Protein 5AWW (pdb70)

B-factor: mean 59.84, std 27.27, range [17.1, 192.94]

Secondary structure (DSSP, 8-state):
-HHHHHHHHHHHHHHHHT-BPPPHHHHHHHHHHHHHHHHHHHHHHHHHHHHHHHHHHHH-/--HHHHHHHHHHHHHHHHHHHHHHHS-----SSSS-----SS----STTHHHHHHHHHHHHHHHHHHHHHHH---/-HHHHHHHHHSHHHHHHHHHHHHHHHHHHHHTTSBPTTB-HHHHHHHHTSTTGGGGHHHHHTTTSHHHHTBTTTTTTHHHHHHHHHHHHHHHH-HHHHHHHTS-TTTHHHHHHHHHHHHHHHHHHHHHHHIIIIISHHHHTTBPTT--SSHHHHHHHHHHHHHHHHHHHHHHHHHHHHSSS-HHHHHHHHHHHTTHHHHHHHHHHHHHHTSS-HHHHHHHHHHHHHHHHHHHHHHH-EEEEEEE-S-EEETTEEE-SSEEEEEEESS-S-SHHHHHHHHHHHHHHHHHTT-TT-HHHHHHHHHT-TTSHHHHHHHHHHHHHHHHHHHHHHS-HHHHHHHHHHTT-B-TTS-SSHHHHHHHHHHHHHHHHHHHHHHHHHHHHHHHHHHHHS---GGGSHHHHHHHHHHHHHHHHHHHHHHHHHH-

Foldseek 3Di:
DVCLVVVLCVPPQSVQQVVLLVVLLVVVVVQLQAAQAFFALVLLLVLCPDPLNVLCALQCLQLLVSCSRRGLSNSHLLLLLVLVLVLVVCCVVPVVLVCLCVVPPGSVVVSNVSSLVSSLVSQLVLQLCCLQLFQQPPQRSRGDPPDHSDPVSSVSSSVSRSVSSNVRVVSQVVSVVRHFFGSSLVRSLNSLCVPVVVLVVVVVVCCVVPVAPPVLVVLLVVVLVVLLVLLVVLQVDWDWAKKFAPWDQDPNRIDGDDIDTDTDHLFDADLSLLSSLSSVLCVLLSVQSSNPVDPVSSCSSVCLRCLDPNVVVSSLVSQLVSRLVVRLVVQQLVVVLVVCVVRRMGHVPFDRDVRSSVVSSVCSNVRNSVVSNVLSVLQHPSSVSCVVRVNDDPSSHSSNSSSNSSRVCRRSVVSVVVVVVVVD/DVVVVVVVVVVVVVVVVVDDDDDPVVVVVVVVVVCCVVVVVVVVVVVVVVVVVVVVVVVD/DVVVVVVLVVVLVVLVVVLVVLVVVPDDDDDDDPDDPDDPPDPPPDVSPVVSVVVNVVSVVVNVVSVVVNVPDDD

Sequence (559 aa):
MVKAFWSALQIPELRQRVLFTLLVLAAYRLGAFIPTPGVDLDKIQEFLRTAQGGVFGIINLFSGGNFERFSIFALGIMPYITAAIIMQILVTVVPALEKLSKEGEEGRRIINQYTRIGGIALGAFQGFFLATAFLGAEGGRFLLPGWSPGPFFWFVVVVTQVAGIALLLWMAERITEYGIGNGTSLIIFAGIVVEWLPQILRTIGLIRTGEVNLVAFLFFLAFIVLAFAGMAAVQQAERRIPVQYARKVVGGRVYGGQATYIPIKLNAAGVIPIIFAAAILQIPIFLAAPFQDNPVLQGIANFFNPTRPSGLFIEVLLVILFTYVYTAVQFDPKRIAESLREYGGFIPGIRPGEPTVKFLEHIVSRLTLWGALFLGLVTLLPQIIQNLTGIHSIAFSGIGLLIVVGVALDTLRQVESQLMLRSYMFARLIRYFQEARAELARVTWPTREQVVEGTQAILLFTLAFMVILGLYDTVFRFLIGLLRMDLLYTLVILFYLGVAGLLVYLVLVQEPKQGAGDLMGGSADLFSARGVTGGLYRLTVILGVVFAALALVIGLWPR

Structure (mmCIF, N/CA/C/O backbone):
data_5AWW
#
_entry.id   5AWW
#
_cell.length_a   105.493
_cell.length_b   112.904
_cell.length_c   140.002
_cell.angle_alpha   90.00
_cell.angle_beta   90.00
_cell.angle_gamma   90.00
#
_symmetry.space_group_name_H-M   'I 2 2 2'
#
loop_
_entity.id
_entity.type
_entity.pdbx_description
1 polymer 'Protein translocase subunit SecY'
2 polymer 'Protein translocase subunit SecE'
3 polymer 'Putative preprotein translocase, SecG subunit'
4 non-polymer '(2R)-2,3-dihydroxypropyl (9Z)-octadec-9-enoate'
5 water water
#
loop_
_atom_site.group_PDB
_atom_site.id
_atom_site.type_symbol
_atom_site.label_atom_id
_atom_site.label_alt_id
_atom_site.label_comp_id
_atom_site.label_asym_id
_atom_site.label_entity_id
_atom_site.label_seq_id
_atom_site.pdbx_PDB_ins_code
_atom_site.Cartn_x
_atom_site.Cartn_y
_atom_site.Cartn_z
_atom_site.occupancy
_atom_site.B_iso_or_equiv
_atom_site.auth_seq_id
_atom_site.auth_comp_id
_atom_site.auth_asym_id
_atom_site.auth_atom_id
_atom_site.pdbx_PDB_model_num
ATOM 1 N N . MET A 1 1 ? 40.288 19.982 55.622 1.00 94.16 1 MET Y N 1
ATOM 2 C CA . MET A 1 1 ? 39.700 18.720 55.190 1.00 93.71 1 MET Y CA 1
ATOM 3 C C . MET A 1 1 ? 40.524 18.078 54.075 1.00 89.90 1 MET Y C 1
ATOM 4 O O . MET A 1 1 ? 40.155 17.031 53.542 1.00 82.45 1 MET Y O 1
ATOM 9 N N . VAL A 1 2 ? 41.639 18.713 53.728 1.00 94.20 2 VAL Y N 1
ATOM 10 C CA . VAL A 1 2 ? 42.594 18.133 52.790 1.00 89.73 2 VAL Y CA 1
ATOM 11 C C . VAL A 1 2 ? 43.351 17.009 53.492 1.00 90.64 2 VAL Y C 1
ATOM 12 O O . VAL A 1 2 ? 43.697 15.988 52.885 1.00 89.40 2 VAL Y O 1
ATOM 16 N N . LYS A 1 3 ? 43.593 17.211 54.785 1.00 94.41 3 LYS Y N 1
ATOM 17 C CA . LYS A 1 3 ? 44.218 16.205 55.632 1.00 89.69 3 LYS Y CA 1
ATOM 18 C C . LYS A 1 3 ? 43.376 14.934 55.629 1.00 91.46 3 LYS Y C 1
ATOM 19 O O . LYS A 1 3 ? 43.904 13.823 55.641 1.00 82.23 3 LYS Y O 1
ATOM 25 N N . ALA A 1 4 ? 42.058 15.118 55.607 1.00 96.77 4 ALA Y N 1
ATOM 26 C CA . ALA A 1 4 ? 41.115 14.008 55.529 1.00 90.04 4 ALA Y CA 1
ATOM 27 C C . ALA A 1 4 ? 41.213 13.313 54.179 1.00 84.25 4 ALA Y C 1
ATOM 28 O O . ALA A 1 4 ? 41.128 12.085 54.090 1.00 82.19 4 ALA Y O 1
ATOM 30 N N . PHE A 1 5 ? 41.390 14.109 53.129 1.00 78.54 5 PHE Y N 1
ATOM 31 C CA . PHE A 1 5 ? 41.536 13.578 51.781 1.00 85.69 5 PHE Y CA 1
ATOM 32 C C . PHE A 1 5 ? 42.757 12.669 51.682 1.00 86.14 5 PHE Y C 1
ATOM 33 O O . PHE A 1 5 ? 42.671 11.562 51.150 1.00 80.22 5 PHE Y O 1
ATOM 41 N N . TRP A 1 6 ? 43.889 13.137 52.199 1.00 87.72 6 TRP Y N 1
ATOM 42 C CA . TRP A 1 6 ? 45.128 12.366 52.121 1.00 76.97 6 TRP Y CA 1
ATOM 43 C C . TRP A 1 6 ? 45.144 11.176 53.083 1.00 80.75 6 TRP Y C 1
ATOM 44 O O . TRP A 1 6 ? 45.685 10.116 52.760 1.00 70.85 6 TRP Y O 1
ATOM 55 N N . SER A 1 7 ? 44.556 11.351 54.263 1.00 86.35 7 SER Y N 1
ATOM 56 C CA . SER A 1 7 ? 44.505 10.275 55.248 1.00 80.00 7 SER Y CA 1
ATOM 57 C C . SER A 1 7 ? 43.584 9.152 54.783 1.00 82.69 7 SER Y C 1
ATOM 58 O O . SER A 1 7 ? 43.831 7.979 55.067 1.00 73.76 7 SER Y O 1
ATOM 61 N N . ALA A 1 8 ? 42.526 9.515 54.060 1.00 93.44 8 ALA Y N 1
ATOM 62 C CA . ALA A 1 8 ? 41.595 8.527 53.519 1.00 81.74 8 ALA Y CA 1
ATOM 63 C C . ALA A 1 8 ? 42.279 7.620 52.498 1.00 68.56 8 ALA Y C 1
ATOM 64 O O . ALA A 1 8 ? 41.790 6.533 52.197 1.00 65.31 8 ALA Y O 1
ATOM 66 N N . LEU A 1 9 ? 43.405 8.081 51.964 1.00 66.50 9 LEU Y N 1
ATOM 67 C CA . LEU A 1 9 ? 44.209 7.282 51.050 1.00 63.52 9 LEU Y CA 1
ATOM 68 C C . LEU A 1 9 ? 45.428 6.721 51.774 1.00 71.38 9 LEU Y C 1
ATOM 69 O O . LEU A 1 9 ? 46.141 5.867 51.244 1.00 70.28 9 LEU Y O 1
ATOM 74 N N . GLN A 1 10 ? 45.660 7.208 52.989 1.00 72.11 10 GLN Y N 1
ATOM 75 C CA . GLN A 1 10 ? 46.792 6.764 53.793 1.00 76.28 10 GLN Y CA 1
ATOM 76 C C . GLN A 1 10 ? 46.374 5.677 54.783 1.00 70.97 10 GLN Y C 1
ATOM 77 O O . GLN A 1 10 ? 47.023 4.637 54.890 1.00 78.35 10 GLN Y O 1
ATOM 83 N N . ILE A 1 11 ? 45.286 5.931 55.504 1.00 66.77 11 ILE Y N 1
ATOM 84 C CA . ILE A 1 11 ? 44.776 5.003 56.512 1.00 72.34 11 ILE Y CA 1
ATOM 85 C C . ILE A 1 11 ? 44.155 3.757 55.880 1.00 80.73 11 ILE Y C 1
ATOM 86 O O . ILE A 1 11 ? 43.245 3.867 55.057 1.00 84.72 11 ILE Y O 1
ATOM 91 N N . PRO A 1 12 ? 44.643 2.567 56.274 1.00 77.04 12 PRO Y N 1
ATOM 92 C CA . PRO A 1 12 ? 44.236 1.267 55.720 1.00 77.82 12 PRO Y CA 1
ATOM 93 C C . PRO A 1 12 ? 42.723 1.038 55.662 1.00 61.21 12 PRO Y C 1
ATOM 94 O O . PRO A 1 12 ? 42.225 0.570 54.639 1.00 58.62 12 PRO Y O 1
ATOM 98 N N . GLU A 1 13 ? 42.011 1.352 56.739 1.00 64.31 13 GLU Y N 1
ATOM 99 C CA . GLU A 1 13 ? 40.563 1.166 56.771 1.00 74.40 13 GLU Y CA 1
ATOM 100 C C . GLU A 1 13 ? 39.876 2.060 55.744 1.00 78.33 13 GLU Y C 1
ATOM 101 O O . GLU A 1 13 ? 39.080 1.593 54.917 1.00 72.55 13 GLU Y O 1
ATOM 107 N N . LEU A 1 14 ? 40.197 3.348 55.800 1.00 70.98 14 LEU Y N 1
ATOM 108 C CA . LEU A 1 14 ? 39.604 4.320 54.896 1.00 65.14 14 LEU Y CA 1
ATOM 109 C C . LEU A 1 14 ? 40.016 4.073 53.450 1.00 62.13 14 LEU Y C 1
ATOM 110 O O . LEU A 1 14 ? 39.243 4.333 52.533 1.00 66.01 14 LEU Y O 1
ATOM 115 N N . ARG A 1 15 ? 41.227 3.569 53.239 1.00 52.04 15 ARG Y N 1
ATOM 116 C CA . ARG A 1 15 ? 41.677 3.304 51.879 1.00 47.51 15 ARG Y CA 1
ATOM 117 C C . ARG A 1 15 ? 41.013 2.032 51.366 1.00 49.20 15 ARG Y C 1
ATOM 118 O O . ARG A 1 15 ? 40.835 1.860 50.163 1.00 62.41 15 ARG Y O 1
ATOM 126 N N . GLN A 1 16 ? 40.630 1.151 52.283 1.00 57.79 16 GLN Y N 1
ATOM 127 C CA . GLN A 1 16 ? 39.837 -0.012 51.918 1.00 48.32 16 GLN Y CA 1
ATOM 128 C C . GLN A 1 16 ? 38.459 0.454 51.470 1.00 53.23 16 GLN Y C 1
ATOM 129 O O . GLN A 1 16 ? 37.938 -0.003 50.450 1.00 48.36 16 GLN Y O 1
ATOM 135 N N . ARG A 1 17 ? 37.878 1.369 52.245 1.00 51.90 17 ARG Y N 1
ATOM 136 C CA . ARG A 1 17 ? 36.602 1.991 51.898 1.00 52.28 17 ARG Y CA 1
ATOM 137 C C . ARG A 1 17 ? 36.651 2.652 50.519 1.00 53.19 17 ARG Y C 1
ATOM 138 O O . ARG A 1 17 ? 35.721 2.523 49.710 1.00 52.41 17 ARG Y O 1
ATOM 146 N N . VAL A 1 18 ? 37.748 3.359 50.266 1.00 44.41 18 VAL Y N 1
ATOM 147 C CA . VAL A 1 18 ? 37.953 4.040 48.997 1.00 43.45 18 VAL Y CA 1
ATOM 148 C C . VAL A 1 18 ? 38.036 3.039 47.855 1.00 47.00 18 VAL Y C 1
ATOM 149 O O . VAL A 1 18 ? 37.350 3.186 46.846 1.00 50.33 18 VAL Y O 1
ATOM 153 N N . LEU A 1 19 ? 38.870 2.016 48.021 1.00 52.37 19 LEU Y N 1
ATOM 154 C CA . LEU A 1 19 ? 39.049 1.003 46.984 1.00 49.24 19 LEU Y CA 1
ATOM 155 C C . LEU A 1 19 ? 37.741 0.281 46.677 1.00 43.59 19 LEU Y C 1
ATOM 156 O O . LEU A 1 19 ? 37.433 0.012 45.515 1.00 47.62 19 LEU Y O 1
ATOM 161 N N . PHE A 1 20 ? 36.970 -0.022 47.716 1.00 38.17 20 PHE Y N 1
ATOM 162 C CA . PHE A 1 20 ? 35.676 -0.657 47.517 1.00 39.51 20 PHE Y CA 1
ATOM 163 C C . PHE A 1 20 ? 34.750 0.260 46.727 1.00 44.41 20 PHE Y C 1
ATOM 164 O O . PHE A 1 20 ? 34.113 -0.174 45.765 1.00 51.10 20 PHE Y O 1
ATOM 172 N N . THR A 1 21 ? 34.687 1.527 47.132 1.00 53.19 21 THR Y N 1
ATOM 173 C CA . THR A 1 21 ? 33.866 2.517 46.434 1.00 39.22 21 THR Y CA 1
ATOM 174 C C . THR A 1 21 ? 34.230 2.607 44.952 1.00 45.84 21 THR Y C 1
ATOM 175 O O . THR A 1 21 ? 33.352 2.617 44.086 1.00 45.07 21 THR Y O 1
ATOM 179 N N . LEU A 1 22 ? 35.529 2.666 44.673 1.00 44.02 22 LEU Y N 1
ATOM 180 C CA . LEU A 1 22 ? 36.033 2.742 43.307 1.00 38.71 22 LEU Y CA 1
ATOM 181 C C . LEU A 1 22 ? 35.691 1.483 42.517 1.00 48.79 22 LEU Y C 1
ATOM 182 O O . LEU A 1 22 ? 35.424 1.549 41.314 1.00 42.61 22 LEU Y O 1
ATOM 187 N N . LEU A 1 23 ? 35.703 0.339 43.197 1.00 48.15 23 LEU Y N 1
ATOM 188 C CA . LEU A 1 23 ? 35.344 -0.927 42.566 1.00 48.30 23 LEU Y CA 1
ATOM 189 C C . LEU A 1 23 ? 33.870 -0.935 42.165 1.00 51.63 23 LEU Y C 1
ATOM 190 O O . LEU A 1 23 ? 33.518 -1.321 41.044 1.00 37.68 23 LEU Y O 1
ATOM 195 N N . VAL A 1 24 ? 33.013 -0.504 43.086 1.00 43.33 24 VAL Y N 1
ATOM 196 C CA . VAL A 1 24 ? 31.583 -0.450 42.817 1.00 40.08 24 VAL Y CA 1
ATOM 197 C C . VAL A 1 24 ? 31.27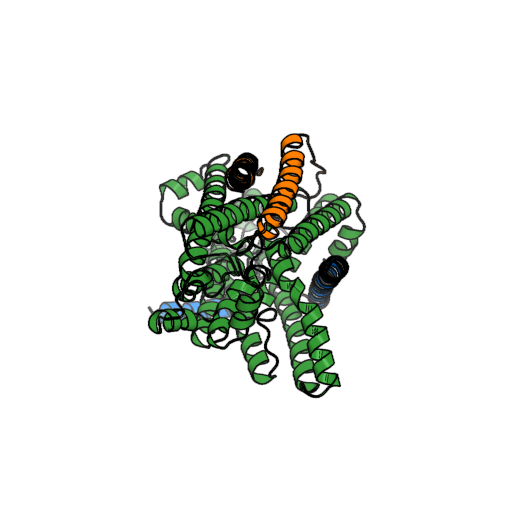0 0.539 41.696 1.00 37.41 24 VAL Y C 1
ATOM 198 O O . VAL A 1 24 ? 30.482 0.239 40.798 1.00 39.53 24 VAL Y O 1
ATOM 202 N N . LEU A 1 25 ? 31.896 1.712 41.745 1.00 37.50 25 LEU Y N 1
ATOM 203 C CA . LEU A 1 25 ? 31.695 2.724 40.711 1.00 39.68 25 LEU Y CA 1
ATOM 204 C C . LEU A 1 25 ? 32.201 2.227 39.361 1.00 40.38 25 LEU Y C 1
ATOM 205 O O . LEU A 1 25 ? 31.655 2.580 38.312 1.00 43.61 25 LEU Y O 1
ATOM 210 N N . ALA A 1 26 ? 33.243 1.403 39.394 1.00 44.47 26 ALA Y N 1
ATOM 211 C CA . ALA A 1 26 ? 33.745 0.760 38.186 1.00 37.62 26 ALA Y CA 1
ATOM 212 C C . ALA A 1 26 ? 32.704 -0.204 37.639 1.00 36.45 26 ALA Y C 1
ATOM 213 O O . ALA A 1 26 ? 32.495 -0.280 36.430 1.00 43.90 26 ALA Y O 1
ATOM 215 N N . ALA A 1 27 ? 32.052 -0.938 38.535 1.00 37.18 27 ALA Y N 1
ATOM 216 C CA . ALA A 1 27 ? 31.005 -1.874 38.133 1.00 33.51 27 ALA Y CA 1
ATOM 217 C C . ALA A 1 27 ? 29.815 -1.140 37.524 1.00 35.63 27 ALA Y C 1
ATOM 218 O O . ALA A 1 27 ? 29.194 -1.623 36.582 1.00 45.82 27 ALA Y O 1
ATOM 220 N N . TYR A 1 28 ? 29.506 0.030 38.072 1.00 36.23 28 TYR Y N 1
ATOM 221 C CA . TYR A 1 28 ? 28.421 0.869 37.572 1.00 37.60 28 TYR Y CA 1
ATOM 222 C C . TYR A 1 28 ? 28.733 1.403 36.174 1.00 40.26 28 TYR Y C 1
ATOM 223 O O . TYR A 1 28 ? 27.934 1.258 35.238 1.00 43.74 28 TYR Y O 1
ATOM 232 N N . ARG A 1 29 ? 29.906 2.015 36.041 1.00 30.25 29 ARG Y N 1
ATOM 233 C CA . ARG A 1 29 ? 30.358 2.543 34.762 1.00 34.92 29 ARG Y CA 1
ATOM 234 C C . ARG A 1 29 ? 30.413 1.446 33.704 1.00 43.13 29 ARG Y C 1
ATOM 235 O O . ARG A 1 29 ? 30.039 1.664 32.553 1.00 38.53 29 ARG Y O 1
ATOM 243 N N . LEU A 1 30 ? 30.883 0.267 34.099 1.00 51.04 30 LEU Y N 1
ATOM 244 C CA . LEU A 1 30 ? 30.893 -0.885 33.207 1.00 51.42 30 LEU Y CA 1
ATOM 245 C C . LEU A 1 30 ? 29.468 -1.260 32.829 1.00 44.44 30 LEU Y C 1
ATOM 246 O O . LEU A 1 30 ? 29.185 -1.614 31.685 1.00 42.68 30 LEU Y O 1
ATOM 251 N N . GLY A 1 31 ? 28.572 -1.164 33.806 1.00 46.63 31 GLY Y N 1
ATOM 252 C CA . GLY A 1 31 ? 27.174 -1.488 33.608 1.00 41.64 31 GLY Y CA 1
ATOM 253 C C . GLY A 1 31 ? 26.522 -0.540 32.630 1.00 37.41 31 GLY Y C 1
ATOM 254 O O . GLY A 1 31 ? 25.492 -0.855 32.036 1.00 38.13 31 GLY Y O 1
ATOM 255 N N . ALA A 1 32 ? 27.129 0.630 32.458 1.00 44.46 32 ALA Y N 1
ATOM 256 C CA . ALA A 1 32 ? 26.637 1.602 31.484 1.00 40.40 32 ALA Y CA 1
ATOM 257 C C . ALA A 1 32 ? 26.838 1.136 30.038 1.00 40.13 32 ALA Y C 1
ATOM 258 O O . ALA A 1 32 ? 26.235 1.687 29.118 1.00 43.38 32 ALA Y O 1
ATOM 260 N N . PHE A 1 33 ? 27.677 0.124 29.838 1.00 47.49 33 PHE Y N 1
ATOM 261 C CA . PHE A 1 33 ? 27.977 -0.360 28.491 1.00 36.59 33 PHE Y CA 1
ATOM 262 C C . PHE A 1 33 ? 27.193 -1.621 28.130 1.00 43.97 33 PHE Y C 1
ATOM 263 O O . PHE A 1 33 ? 27.430 -2.234 27.090 1.00 31.11 33 PHE Y O 1
ATOM 271 N N . ILE A 1 34 ? 26.254 -2.002 28.989 1.00 42.76 34 ILE Y N 1
ATOM 272 C CA . ILE A 1 34 ? 25.412 -3.163 28.730 1.00 36.37 34 ILE Y CA 1
ATOM 273 C C . ILE A 1 34 ? 24.010 -2.710 28.333 1.00 42.31 34 ILE Y C 1
ATOM 274 O O . ILE A 1 34 ? 23.216 -2.311 29.184 1.00 46.18 34 ILE Y O 1
ATOM 279 N N . PRO A 1 35 ? 23.707 -2.773 27.029 1.00 28.65 35 PRO Y N 1
ATOM 280 C CA . PRO A 1 35 ? 22.477 -2.2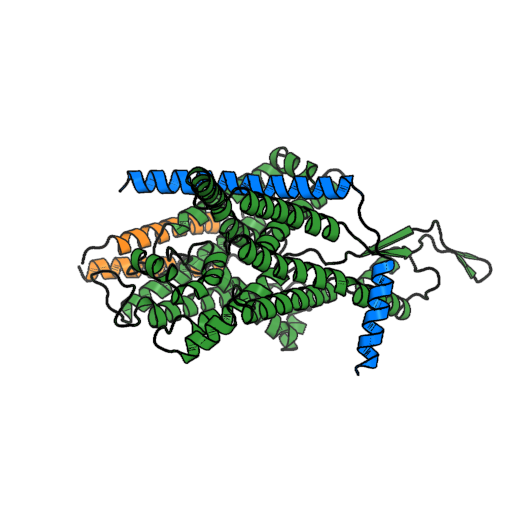07 26.466 1.00 33.41 35 PRO Y CA 1
ATOM 281 C C . PRO A 1 35 ? 21.217 -3.028 26.726 1.00 28.36 35 PRO Y C 1
ATOM 282 O O . PRO A 1 35 ? 21.286 -4.227 27.000 1.00 28.42 35 PRO Y O 1
ATOM 286 N N . THR A 1 36 ? 20.071 -2.358 26.647 1.00 38.54 36 THR Y N 1
ATOM 287 C CA . THR A 1 36 ? 18.778 -3.022 26.689 1.00 29.51 36 THR Y CA 1
ATOM 288 C C . THR A 1 36 ? 18.487 -3.615 25.320 1.00 29.00 36 THR Y C 1
ATOM 289 O O . THR A 1 36 ? 18.555 -2.909 24.313 1.00 41.79 36 THR Y O 1
ATOM 293 N N . PRO A 1 37 ? 18.187 -4.923 25.276 1.00 31.53 37 PRO Y N 1
ATOM 294 C CA . PRO A 1 37 ? 17.868 -5.628 24.030 1.00 26.44 37 PRO Y CA 1
ATOM 295 C C . PRO A 1 37 ? 16.781 -4.927 23.216 1.00 33.49 37 PRO Y C 1
ATOM 296 O O . PRO A 1 37 ? 15.797 -4.451 23.780 1.00 30.08 37 PRO Y O 1
ATOM 300 N N . GLY A 1 38 ? 16.975 -4.855 21.903 1.00 39.70 38 GLY Y N 1
ATOM 301 C CA . GLY A 1 38 ? 15.975 -4.300 21.009 1.00 35.48 38 GLY Y CA 1
ATOM 302 C C . GLY A 1 38 ? 16.073 -2.806 20.779 1.00 42.52 38 GLY Y C 1
ATOM 303 O O . GLY A 1 38 ? 15.379 -2.259 19.921 1.00 37.88 38 GLY Y O 1
ATOM 304 N N . VAL A 1 39 ? 16.934 -2.139 21.539 1.00 42.37 39 VAL Y N 1
ATOM 305 C CA . VAL A 1 39 ? 17.053 -0.690 21.443 1.00 38.51 39 VAL Y CA 1
ATOM 306 C C . VAL A 1 39 ? 18.222 -0.270 20.558 1.00 39.72 39 VAL Y C 1
ATOM 307 O O . VAL A 1 39 ? 19.354 -0.713 20.753 1.00 41.30 39 VAL Y O 1
ATOM 311 N N . ASP A 1 40 ? 17.935 0.583 19.578 1.00 42.61 40 ASP Y N 1
ATOM 312 C CA . ASP A 1 40 ? 18.968 1.143 18.714 1.00 45.85 40 ASP Y CA 1
ATOM 313 C C . ASP A 1 40 ? 19.589 2.370 19.375 1.00 50.04 40 ASP Y C 1
ATOM 314 O O . ASP A 1 40 ? 18.999 3.451 19.373 1.00 47.66 40 ASP Y O 1
ATOM 319 N N . LEU A 1 41 ? 20.782 2.197 19.936 1.00 41.45 41 LEU Y N 1
ATOM 320 C CA . LEU A 1 41 ? 21.449 3.273 20.658 1.00 37.31 41 LEU Y CA 1
ATOM 321 C C . LEU A 1 41 ? 21.878 4.400 19.733 1.00 46.52 41 LEU Y C 1
ATOM 322 O O . LEU A 1 41 ? 21.891 5.564 20.131 1.00 57.23 41 LEU Y O 1
ATOM 327 N N . ASP A 1 42 ? 22.236 4.048 18.502 1.00 47.52 42 ASP Y N 1
ATOM 328 C CA . ASP A 1 42 ? 22.687 5.036 17.528 1.00 51.95 42 ASP Y CA 1
ATOM 329 C C . ASP A 1 42 ? 21.598 6.065 17.251 1.00 53.98 42 ASP Y C 1
ATOM 330 O O . ASP A 1 42 ? 21.863 7.268 17.209 1.00 50.72 42 ASP Y O 1
ATOM 335 N N . LYS A 1 43 ? 20.372 5.586 17.077 1.00 43.55 43 LYS Y N 1
ATOM 336 C CA . LYS A 1 43 ? 19.249 6.469 16.810 1.00 47.15 43 LYS Y CA 1
ATOM 337 C C . LYS A 1 43 ? 18.912 7.320 18.030 1.00 45.43 43 LYS Y C 1
ATOM 338 O O . LYS A 1 43 ? 18.490 8.471 17.897 1.00 47.47 43 LYS Y O 1
ATOM 344 N N . ILE A 1 44 ? 19.108 6.756 19.218 1.00 41.86 44 ILE Y N 1
ATOM 345 C CA . ILE A 1 44 ? 18.881 7.498 20.453 1.00 47.34 44 ILE Y CA 1
ATOM 346 C C . ILE A 1 44 ? 19.869 8.653 20.573 1.00 45.71 44 ILE Y C 1
ATOM 347 O O . ILE A 1 44 ? 19.479 9.787 20.842 1.00 47.93 44 ILE Y O 1
ATOM 352 N N . GLN A 1 45 ? 21.146 8.359 20.357 1.00 45.73 45 GLN Y N 1
ATOM 353 C CA . GLN A 1 45 ? 22.182 9.381 20.404 1.00 48.68 45 GLN Y CA 1
ATOM 354 C C . GLN A 1 45 ? 21.955 10.437 19.326 1.00 50.63 45 GLN Y C 1
ATOM 355 O O . GLN A 1 45 ? 22.162 11.628 19.559 1.00 53.21 45 GLN Y O 1
ATOM 361 N N . GLU A 1 46 ? 21.518 9.991 18.153 1.00 44.65 46 GLU Y N 1
ATOM 362 C CA . GLU A 1 46 ? 21.227 10.894 17.046 1.00 45.52 46 GLU Y CA 1
ATOM 363 C C . GLU A 1 46 ? 20.096 11.852 17.403 1.00 46.55 46 GLU Y C 1
ATOM 364 O O . GLU A 1 46 ? 20.162 13.044 17.108 1.00 50.31 46 GLU Y O 1
ATOM 370 N N . PHE A 1 47 ? 19.060 11.318 18.040 1.00 43.56 47 PHE Y N 1
ATOM 371 C CA . PHE A 1 47 ? 17.926 12.125 18.472 1.00 32.47 47 PHE Y CA 1
ATOM 372 C C . PHE A 1 47 ? 18.310 13.078 19.600 1.00 43.17 47 PHE Y C 1
ATOM 373 O O . PHE A 1 47 ? 17.778 14.184 19.699 1.00 48.67 47 PHE Y O 1
ATOM 381 N N . LEU A 1 48 ? 19.232 12.647 20.454 1.00 43.75 48 LEU Y N 1
ATOM 382 C CA . LEU A 1 48 ? 19.613 13.444 21.611 1.00 39.11 48 LEU Y CA 1
ATOM 383 C C . LEU A 1 48 ? 20.470 14.635 21.199 1.00 42.00 48 LEU Y C 1
ATOM 384 O O . LEU A 1 48 ? 20.658 15.572 21.977 1.00 48.31 48 LEU Y O 1
ATOM 389 N N . ARG A 1 49 ? 20.975 14.601 19.969 1.00 44.77 49 ARG Y N 1
ATOM 390 C CA . ARG A 1 49 ? 21.755 15.711 19.433 1.00 41.43 49 ARG Y CA 1
ATOM 391 C C . ARG A 1 49 ? 20.890 16.654 18.596 1.00 33.85 49 ARG Y C 1
ATOM 392 O O . ARG A 1 49 ? 21.374 17.665 18.095 1.00 41.80 49 ARG Y O 1
ATOM 400 N N . THR A 1 50 ? 19.611 16.325 18.444 1.00 31.03 50 THR Y N 1
ATOM 401 C CA . THR A 1 50 ? 18.691 17.207 17.735 1.00 35.77 50 THR Y CA 1
ATOM 402 C C . THR A 1 50 ? 18.076 18.228 18.684 1.00 47.08 50 THR Y C 1
ATOM 403 O O . THR A 1 50 ? 18.199 18.113 19.906 1.00 43.64 50 THR Y O 1
ATOM 407 N N . ALA A 1 51 ? 17.409 19.222 18.106 1.00 44.40 51 ALA Y N 1
ATOM 408 C CA . ALA A 1 51 ? 16.818 20.316 18.864 1.00 45.29 51 ALA Y CA 1
ATOM 409 C C . ALA A 1 51 ? 15.751 19.840 19.845 1.00 42.45 51 ALA Y C 1
ATOM 410 O O . ALA A 1 51 ? 15.676 20.323 20.975 1.00 44.23 51 ALA Y O 1
ATOM 412 N N . GLN A 1 52 ? 14.923 18.898 19.410 1.00 46.96 52 GLN Y N 1
ATOM 413 C CA . GLN A 1 52 ? 13.820 18.431 20.238 1.00 54.24 52 GLN Y CA 1
ATOM 414 C C . GLN A 1 52 ? 14.319 17.479 21.318 1.00 47.64 52 GLN Y C 1
ATOM 415 O O . GLN A 1 52 ? 13.688 17.326 22.365 1.00 54.77 52 GLN Y O 1
ATOM 421 N N . GLY A 1 53 ? 15.459 16.849 21.060 1.00 42.82 53 GLY Y N 1
ATOM 422 C CA . GLY A 1 53 ? 16.041 15.913 22.003 1.00 33.27 53 GLY Y CA 1
ATOM 423 C C . GLY A 1 53 ? 16.772 16.590 23.146 1.00 36.28 53 GLY Y C 1
ATOM 424 O O . GLY A 1 53 ? 16.995 15.981 24.193 1.00 41.08 53 GLY Y O 1
ATOM 425 N N . GLY A 1 54 ? 17.137 17.854 22.948 1.00 35.34 54 GLY Y N 1
ATOM 426 C CA . GLY A 1 54 ? 17.910 18.601 23.928 1.00 30.79 54 GLY Y CA 1
ATOM 427 C C . GLY A 1 54 ? 17.286 18.654 25.309 1.00 30.68 54 GLY Y C 1
ATOM 428 O O . GLY A 1 54 ? 17.992 18.709 26.318 1.00 33.82 54 GLY Y O 1
ATOM 429 N N . VAL A 1 55 ? 15.958 18.620 25.352 1.00 40.94 55 VAL Y N 1
ATOM 430 C CA . VAL A 1 55 ? 15.221 18.701 26.608 1.00 40.24 55 VAL Y CA 1
ATOM 431 C C . VAL A 1 55 ? 15.496 17.480 27.493 1.00 40.12 55 VAL Y C 1
ATOM 432 O O . VAL A 1 55 ? 15.335 17.533 28.714 1.00 41.11 55 VAL Y O 1
ATOM 436 N N . PHE A 1 56 ? 15.936 16.387 26.877 1.00 33.42 56 PHE Y N 1
ATOM 437 C CA . PHE A 1 56 ? 16.263 15.179 27.626 1.00 31.94 56 PHE Y CA 1
ATOM 438 C C . PHE A 1 56 ? 17.597 15.315 28.356 1.00 35.08 56 PHE Y C 1
ATOM 439 O O . PHE A 1 56 ? 17.949 14.464 29.174 1.00 37.49 56 PHE Y O 1
ATOM 447 N N . GLY A 1 57 ? 18.325 16.389 28.055 1.00 34.60 57 GLY Y N 1
ATOM 448 C CA . GLY A 1 57 ? 19.661 16.611 28.587 1.00 32.57 57 GLY Y CA 1
ATOM 449 C C . GLY A 1 57 ? 19.831 16.282 30.057 1.00 25.85 57 GLY Y C 1
ATOM 450 O O . GLY A 1 57 ? 20.574 15.367 30.418 1.00 37.83 57 GLY Y O 1
ATOM 451 N N . ILE A 1 58 ? 19.119 17.016 30.902 1.00 32.89 58 ILE Y N 1
ATOM 452 C CA . ILE A 1 58 ? 19.188 16.819 32.342 1.00 32.16 58 ILE Y CA 1
ATOM 453 C C . ILE A 1 58 ? 18.803 15.385 32.722 1.00 37.21 58 ILE Y C 1
ATOM 454 O O . ILE A 1 58 ? 19.459 14.766 33.565 1.00 32.54 58 ILE Y O 1
ATOM 459 N N . ILE A 1 59 ? 17.769 14.851 32.069 1.00 38.96 59 ILE Y N 1
ATOM 460 C CA . ILE A 1 59 ? 17.336 13.472 32.293 1.00 34.10 59 ILE Y CA 1
ATOM 461 C C . ILE A 1 59 ? 18.497 12.515 32.054 1.00 44.29 59 ILE Y C 1
ATOM 462 O O . ILE A 1 59 ? 18.687 11.550 32.797 1.00 41.84 59 ILE Y O 1
ATOM 467 N N . ASN A 1 60 ? 19.284 12.796 31.020 1.00 34.36 60 ASN Y N 1
ATOM 468 C CA . ASN A 1 60 ? 20.449 11.981 30.737 1.00 32.61 60 ASN Y CA 1
ATOM 469 C C . ASN A 1 60 ? 21.530 12.223 31.784 1.00 39.33 60 ASN Y C 1
ATOM 470 O O . ASN A 1 60 ? 22.164 11.280 32.261 1.00 38.83 60 ASN Y O 1
ATOM 475 N N . LEU A 1 61 ? 21.715 13.489 32.159 1.00 39.45 61 LEU Y N 1
ATOM 476 C CA . LEU A 1 61 ? 22.801 13.870 33.059 1.00 36.41 61 LEU Y CA 1
ATOM 477 C C . LEU A 1 61 ? 22.699 13.144 34.388 1.00 26.54 61 LEU Y C 1
ATOM 478 O O . LEU A 1 61 ? 23.691 12.657 34.924 1.00 36.70 61 LEU Y O 1
ATOM 483 N N . PHE A 1 62 ? 21.484 13.065 34.909 1.00 31.85 62 PHE Y N 1
ATOM 484 C CA . PHE A 1 62 ? 21.258 12.434 36.197 1.00 46.43 62 PHE Y CA 1
ATOM 485 C C . PHE A 1 62 ? 21.075 10.924 36.059 1.00 44.61 62 PHE Y C 1
ATOM 486 O O . PHE A 1 62 ? 20.997 10.208 37.056 1.00 40.76 62 PHE Y O 1
ATOM 494 N N . SER A 1 63 ? 21.021 10.439 34.822 1.00 48.25 63 SER Y N 1
ATOM 495 C CA . SER A 1 63 ? 20.979 9.000 34.590 1.00 38.51 63 SER Y CA 1
ATOM 496 C C . SER A 1 63 ? 22.401 8.453 34.593 1.00 44.85 63 SER Y C 1
ATOM 497 O O . SER A 1 63 ? 22.614 7.241 34.589 1.00 46.44 63 SER Y O 1
ATOM 500 N N . GLY A 1 64 ? 23.371 9.363 34.608 1.00 39.44 64 GLY Y N 1
ATOM 501 C CA . GLY A 1 64 ? 24.771 8.988 34.613 1.00 34.50 64 GLY Y CA 1
ATOM 502 C C . GLY A 1 64 ? 25.282 8.716 33.215 1.00 35.17 64 GLY Y C 1
ATOM 503 O O . GLY A 1 64 ? 26.278 8.017 33.029 1.00 38.17 64 GLY Y O 1
ATOM 504 N N . GLY A 1 65 ? 24.592 9.274 32.228 1.00 39.24 65 GLY Y N 1
ATOM 505 C CA . GLY A 1 65 ? 24.916 9.027 30.837 1.00 47.33 65 GLY Y CA 1
ATOM 506 C C . GLY A 1 65 ? 24.394 7.676 30.391 1.00 43.76 65 GLY Y C 1
ATOM 507 O O . GLY A 1 65 ? 24.701 7.208 29.294 1.00 49.51 65 GLY Y O 1
ATOM 508 N N . ASN A 1 66 ? 23.597 7.047 31.249 1.00 43.83 66 ASN Y N 1
ATOM 509 C CA . ASN A 1 66 ? 23.065 5.722 30.966 1.00 38.63 66 ASN Y CA 1
ATOM 510 C C . ASN A 1 66 ? 21.907 5.754 29.984 1.00 37.16 66 ASN Y C 1
ATOM 511 O O . ASN A 1 66 ? 21.779 4.871 29.143 1.00 41.28 66 ASN Y O 1
ATOM 516 N N . PHE A 1 67 ? 21.059 6.770 30.102 1.00 44.02 67 PHE Y N 1
ATOM 517 C CA . PHE A 1 67 ? 19.930 6.942 29.194 1.00 35.75 67 PHE Y CA 1
ATOM 518 C C . PHE A 1 67 ? 20.430 7.098 27.762 1.00 37.41 67 PHE Y C 1
ATOM 519 O O . PHE A 1 67 ? 19.794 6.640 26.813 1.00 37.48 67 PHE Y O 1
ATOM 527 N N . GLU A 1 68 ? 21.583 7.742 27.624 1.00 34.71 68 GLU Y N 1
ATOM 528 C CA . GLU A 1 68 ? 22.211 7.953 26.328 1.00 48.83 68 GLU Y CA 1
ATOM 529 C C . GLU A 1 68 ? 22.542 6.622 25.659 1.00 42.78 68 GLU Y C 1
ATOM 530 O O . GLU A 1 68 ? 22.396 6.469 24.444 1.00 43.88 68 GLU Y O 1
ATOM 536 N N . ARG A 1 69 ? 22.983 5.662 26.467 1.00 39.29 69 ARG Y N 1
ATOM 537 C CA . ARG A 1 69 ? 23.370 4.343 25.977 1.00 40.76 69 ARG Y CA 1
ATOM 538 C C . ARG A 1 69 ? 22.324 3.286 26.344 1.00 45.86 69 ARG Y C 1
ATOM 539 O O . ARG A 1 69 ? 22.535 2.091 26.123 1.00 36.33 69 ARG Y O 1
ATOM 547 N N . PHE A 1 70 ? 21.202 3.758 26.889 1.00 45.36 70 PHE Y N 1
ATOM 548 C CA . PHE A 1 70 ? 20.104 2.933 27.408 1.00 44.52 70 PHE Y CA 1
ATOM 549 C C . PHE A 1 70 ? 20.555 1.599 27.997 1.00 43.05 70 PHE Y C 1
ATOM 550 O O . PHE A 1 70 ? 20.187 0.530 27.507 1.00 31.71 70 PHE Y O 1
ATOM 558 N N . SER A 1 71 ? 21.349 1.685 29.060 1.00 51.41 71 SER Y N 1
ATOM 559 C CA . SER A 1 71 ? 21.919 0.514 29.712 1.00 47.00 71 SER Y CA 1
ATOM 560 C C . SER A 1 71 ? 20.905 -0.193 30.607 1.00 40.88 71 SER Y C 1
ATOM 561 O O . SER A 1 71 ? 19.717 0.128 30.585 1.00 41.60 71 SER Y O 1
ATOM 564 N N . ILE A 1 72 ? 21.380 -1.155 31.392 1.00 43.26 72 ILE Y N 1
ATOM 565 C CA . ILE A 1 72 ? 20.516 -1.884 32.314 1.00 49.50 72 ILE Y CA 1
ATOM 566 C C . ILE A 1 72 ? 19.956 -0.953 33.389 1.00 52.27 72 ILE Y C 1
ATOM 567 O O . ILE A 1 72 ? 18.832 -1.143 33.855 1.00 53.89 72 ILE Y O 1
ATOM 572 N N . PHE A 1 73 ? 20.741 0.048 33.782 1.00 42.21 73 PHE Y N 1
ATOM 573 C CA . PHE A 1 73 ? 20.231 1.120 34.629 1.00 47.14 73 PHE Y CA 1
ATOM 574 C C . PHE A 1 73 ? 19.957 2.341 33.768 1.00 42.22 73 PHE Y C 1
ATOM 575 O O . PHE A 1 73 ? 20.653 3.346 33.888 1.00 44.40 73 PHE Y O 1
ATOM 583 N N . ALA A 1 74 ? 18.950 2.255 32.905 1.00 37.44 74 ALA Y N 1
ATOM 584 C CA . ALA A 1 74 ? 18.713 3.290 31.900 1.00 42.77 74 ALA Y CA 1
ATOM 585 C C . ALA A 1 74 ? 18.468 4.670 32.512 1.00 44.23 74 ALA Y C 1
ATOM 586 O O . ALA A 1 74 ? 18.952 5.676 31.997 1.00 41.55 74 ALA Y O 1
ATOM 588 N N . LEU A 1 75 ? 17.726 4.718 33.612 1.00 52.01 75 LEU Y N 1
ATOM 589 C CA . LEU A 1 75 ? 17.449 5.989 34.273 1.00 45.42 75 LEU Y CA 1
ATOM 590 C C . LEU A 1 75 ? 18.335 6.209 35.494 1.00 42.58 75 LEU Y C 1
ATOM 591 O O . LEU A 1 75 ? 18.119 7.142 36.261 1.00 44.66 75 LEU Y O 1
ATOM 596 N N . GLY A 1 76 ? 19.335 5.353 35.667 1.00 45.20 76 GLY Y N 1
ATOM 597 C CA . GLY A 1 76 ? 20.227 5.455 36.807 1.00 37.86 76 GLY Y CA 1
ATOM 598 C C . GLY A 1 76 ? 19.529 5.140 38.116 1.00 41.82 76 GLY Y C 1
ATOM 599 O O . GLY A 1 76 ? 18.594 4.339 38.154 1.00 56.52 76 GLY Y O 1
ATOM 600 N N . ILE A 1 77 ? 19.991 5.770 39.192 1.00 25.15 77 ILE Y N 1
ATOM 601 C CA . ILE A 1 77 ? 19.433 5.559 40.525 1.00 29.15 77 ILE Y CA 1
ATOM 602 C C . ILE A 1 77 ? 18.222 6.464 40.735 1.00 35.78 77 ILE Y C 1
ATOM 603 O O . ILE A 1 77 ? 17.573 6.440 41.780 1.00 43.31 77 ILE Y O 1
ATOM 608 N N . MET A 1 78 ? 17.924 7.256 39.712 1.00 42.56 78 MET Y N 1
ATOM 609 C CA . MET A 1 78 ? 16.859 8.254 39.759 1.00 41.43 78 MET Y CA 1
ATOM 610 C C . MET A 1 78 ? 15.461 7.739 40.135 1.00 37.60 78 MET Y C 1
ATOM 611 O O . MET A 1 78 ? 14.739 8.440 40.843 1.00 30.05 78 MET Y O 1
ATOM 616 N N . PRO A 1 79 ? 15.064 6.538 39.657 1.00 41.51 79 PRO Y N 1
ATOM 617 C CA . PRO A 1 79 ? 13.758 6.028 40.094 1.00 34.65 79 PRO Y CA 1
ATOM 618 C C . PRO A 1 79 ? 13.619 5.955 41.613 1.00 35.12 79 PRO Y C 1
ATOM 619 O O . PRO A 1 79 ? 12.649 6.486 42.163 1.00 40.57 79 PRO Y O 1
ATOM 623 N N . TYR A 1 80 ? 14.585 5.315 42.266 1.00 35.06 80 TYR Y N 1
ATOM 624 C CA . TYR A 1 80 ? 14.627 5.223 43.724 1.00 45.06 80 TYR Y CA 1
ATOM 625 C C . TYR A 1 80 ? 14.392 6.587 44.352 1.00 36.44 80 TYR Y C 1
ATOM 626 O O . TYR A 1 80 ? 13.459 6.772 45.137 1.00 47.64 80 TYR Y O 1
ATOM 635 N N . ILE A 1 81 ? 15.232 7.542 43.968 1.00 39.18 81 ILE Y N 1
ATOM 636 C CA . ILE A 1 81 ? 15.112 8.923 44.417 1.00 47.25 81 ILE Y CA 1
ATOM 637 C C . ILE A 1 81 ? 13.688 9.439 44.284 1.00 44.60 81 ILE Y C 1
ATOM 638 O O . ILE A 1 81 ? 13.131 9.984 45.241 1.00 53.70 81 ILE Y O 1
ATOM 643 N N . THR A 1 82 ? 13.099 9.243 43.106 1.00 33.53 82 THR Y N 1
ATOM 644 C CA . THR A 1 82 ? 11.739 9.704 42.860 1.00 36.04 82 THR Y CA 1
ATOM 645 C C . THR A 1 82 ? 10.822 9.146 43.936 1.00 47.79 82 THR Y C 1
ATOM 646 O O . THR A 1 82 ? 10.112 9.899 44.611 1.00 59.35 82 THR Y O 1
ATOM 650 N N . ALA A 1 83 ? 10.890 7.828 44.120 1.00 42.95 83 ALA Y N 1
ATOM 651 C CA . ALA A 1 83 ? 10.104 7.152 45.139 1.00 41.51 83 ALA Y CA 1
ATOM 652 C C . ALA A 1 83 ? 10.286 7.851 46.474 1.00 47.04 83 ALA Y C 1
ATOM 653 O O . ALA A 1 83 ? 9.303 8.220 47.125 1.00 58.59 83 ALA Y O 1
ATOM 655 N N . ALA A 1 84 ? 11.547 8.073 46.842 1.00 41.47 84 ALA Y N 1
ATOM 656 C CA . ALA A 1 84 ? 11.880 8.723 48.103 1.00 52.87 84 ALA Y CA 1
ATOM 657 C C . ALA A 1 84 ? 11.089 10.011 48.248 1.00 59.22 84 ALA Y C 1
ATOM 658 O O . ALA A 1 84 ? 10.391 10.207 49.248 1.00 73.13 84 ALA Y O 1
ATOM 660 N N . ILE A 1 85 ? 11.161 10.854 47.220 1.00 50.58 85 ILE Y N 1
ATOM 661 C CA . ILE A 1 85 ? 10.433 12.115 47.215 1.00 52.73 85 ILE Y CA 1
ATOM 662 C C . ILE A 1 85 ? 8.973 11.862 47.536 1.00 58.70 85 ILE Y C 1
ATOM 663 O O . ILE A 1 85 ? 8.437 12.413 48.502 1.00 71.73 85 ILE Y O 1
ATOM 668 N N . ILE A 1 86 ? 8.354 10.993 46.740 1.00 59.83 86 ILE Y N 1
ATOM 669 C CA . ILE A 1 86 ? 6.960 10.626 46.937 1.00 71.95 86 ILE Y CA 1
ATOM 670 C C . ILE A 1 86 ? 6.736 10.253 48.392 1.00 72.12 86 ILE Y C 1
ATOM 671 O O . ILE A 1 86 ? 5.859 10.815 49.055 1.00 78.90 86 ILE Y O 1
ATOM 676 N N . MET A 1 87 ? 7.574 9.350 48.896 1.00 65.90 87 MET Y N 1
ATOM 677 C CA . MET A 1 87 ? 7.438 8.881 50.265 1.00 72.26 87 MET Y CA 1
ATOM 678 C C . MET A 1 87 ? 7.453 10.068 51.211 1.00 81.27 87 MET Y C 1
ATOM 679 O O . MET A 1 87 ? 6.542 10.224 52.030 1.00 93.91 87 MET Y O 1
ATOM 684 N N . GLN A 1 88 ? 8.460 10.926 51.055 1.00 70.15 88 GLN Y N 1
ATOM 685 C CA . GLN A 1 88 ? 8.585 12.117 51.885 1.00 75.03 88 GLN Y CA 1
ATOM 686 C C . GLN A 1 88 ? 7.291 12.914 51.865 1.00 78.77 88 GLN Y C 1
ATOM 687 O O . GLN A 1 88 ? 6.766 13.279 52.920 1.00 78.64 88 GLN Y O 1
ATOM 693 N N . ILE A 1 89 ? 6.765 13.142 50.662 1.00 78.65 89 ILE Y N 1
ATOM 694 C CA . ILE A 1 89 ? 5.521 13.881 50.505 1.00 72.55 89 ILE Y CA 1
ATOM 695 C C . ILE A 1 89 ? 4.448 13.232 51.361 1.00 83.68 89 ILE Y C 1
ATOM 696 O O . ILE A 1 89 ? 3.818 13.890 52.190 1.00 94.93 89 ILE Y O 1
ATOM 701 N N . LEU A 1 90 ? 4.284 11.925 51.188 1.00 89.26 90 LEU Y N 1
ATOM 702 C CA . LEU A 1 90 ? 3.290 11.179 51.944 1.00 90.53 90 LEU Y CA 1
ATOM 703 C C . LEU A 1 90 ? 3.518 11.367 53.438 1.00 89.66 90 LEU Y C 1
ATOM 704 O O . LEU A 1 90 ? 2.574 11.615 54.191 1.00 103.11 90 LEU Y O 1
ATOM 709 N N . VAL A 1 91 ? 4.781 11.296 53.852 1.00 83.85 91 VAL Y N 1
ATOM 710 C CA . VAL A 1 91 ? 5.126 11.411 55.263 1.00 92.47 91 VAL Y CA 1
ATOM 711 C C . VAL A 1 91 ? 4.697 12.770 55.812 1.00 103.02 91 VAL Y C 1
ATOM 712 O O . VAL A 1 91 ? 4.268 12.874 56.963 1.00 109.82 91 VAL Y O 1
ATOM 716 N N . THR A 1 92 ? 4.777 13.806 54.982 1.00 99.88 92 THR Y N 1
ATOM 717 C CA . THR A 1 92 ? 4.420 15.140 55.448 1.00 104.96 92 THR Y CA 1
ATOM 718 C C . THR A 1 92 ? 2.956 15.452 55.148 1.00 109.94 92 THR Y C 1
ATOM 719 O O . THR A 1 92 ? 2.447 16.503 55.538 1.00 117.18 92 THR Y O 1
ATOM 723 N N . VAL A 1 93 ? 2.277 14.533 54.467 1.00 104.37 93 VAL Y N 1
ATOM 724 C CA . VAL A 1 93 ? 0.867 14.730 54.149 1.00 94.95 93 VAL Y CA 1
ATOM 725 C C . VAL A 1 93 ? -0.016 13.818 54.993 1.00 106.62 93 VAL Y C 1
ATOM 726 O O . VAL A 1 93 ? -0.963 14.276 55.635 1.00 125.20 93 VAL Y O 1
ATOM 730 N N . VAL A 1 94 ? 0.302 12.528 54.993 1.00 111.43 94 VAL Y N 1
ATOM 731 C CA . VAL A 1 94 ? -0.443 11.555 55.783 1.00 110.96 94 VAL Y CA 1
ATOM 732 C C . VAL A 1 94 ? 0.084 11.497 57.214 1.00 121.35 94 VAL Y C 1
ATOM 733 O O . VAL A 1 94 ? 1.255 11.188 57.436 1.00 112.03 94 VAL Y O 1
ATOM 737 N N . PRO A 1 95 ? -0.788 11.790 58.192 1.00 125.10 95 PRO Y N 1
ATOM 738 C CA . PRO A 1 95 ? -0.405 11.823 59.608 1.00 117.79 95 PRO Y CA 1
ATOM 739 C C . PRO A 1 95 ? 0.009 10.453 60.143 1.00 114.63 95 PRO Y C 1
ATOM 740 O O . PRO A 1 95 ? 0.862 10.380 61.026 1.00 114.87 95 PRO Y O 1
ATOM 744 N N . ALA A 1 96 ? -0.588 9.390 59.612 1.00 112.95 96 ALA Y N 1
ATOM 745 C CA . ALA A 1 96 ? -0.266 8.032 60.043 1.00 110.77 96 ALA Y CA 1
ATOM 746 C C . ALA A 1 96 ? 1.185 7.686 59.729 1.00 112.12 96 ALA Y C 1
ATOM 747 O O . ALA A 1 96 ? 1.875 7.053 60.531 1.00 104.85 96 ALA Y O 1
ATOM 749 N N . LEU A 1 97 ? 1.642 8.109 58.555 1.00 109.70 97 LEU Y N 1
ATOM 750 C CA . LEU A 1 97 ? 3.015 7.867 58.137 1.00 104.99 97 LEU Y CA 1
ATOM 751 C C . LEU A 1 97 ? 3.982 8.751 58.918 1.00 111.47 97 LEU Y C 1
ATOM 752 O O . LEU A 1 97 ? 5.145 8.396 59.113 1.00 110.04 97 LEU Y O 1
ATOM 757 N N . GLU A 1 98 ? 3.493 9.904 59.364 1.00 110.51 98 GLU Y N 1
ATOM 758 C CA . GLU A 1 98 ? 4.286 10.787 60.209 1.00 109.21 98 GLU Y CA 1
ATOM 759 C C . GLU A 1 98 ? 4.488 10.148 61.579 1.00 111.39 98 GLU Y C 1
ATOM 760 O O . GLU A 1 98 ? 5.582 10.193 62.142 1.00 100.60 98 GLU Y O 1
ATOM 766 N N . LYS A 1 99 ? 3.422 9.552 62.108 1.00 118.30 99 LYS Y N 1
ATOM 767 C CA . LYS A 1 99 ? 3.490 8.825 63.371 1.00 113.24 99 LYS Y CA 1
ATOM 768 C C . LYS A 1 99 ? 4.434 7.640 63.237 1.00 111.86 99 LYS Y C 1
ATOM 769 O O . LYS A 1 99 ? 5.254 7.383 64.118 1.00 112.98 99 LYS Y O 1
ATOM 775 N N . LEU A 1 100 ? 4.311 6.927 62.121 1.00 107.15 100 LEU Y N 1
ATOM 776 C CA . LEU A 1 100 ? 5.170 5.785 61.836 1.00 109.88 100 LEU Y CA 1
ATOM 777 C C . LEU A 1 100 ? 6.632 6.213 61.726 1.00 108.82 100 LEU Y C 1
ATOM 778 O O . LEU A 1 100 ? 7.539 5.451 62.060 1.00 109.65 100 LEU Y O 1
ATOM 783 N N . SER A 1 101 ? 6.850 7.440 61.262 1.00 106.76 101 SER Y N 1
ATOM 784 C CA . SER A 1 101 ? 8.198 7.978 61.116 1.00 106.67 101 SER Y CA 1
ATOM 785 C C . SER A 1 101 ? 8.794 8.390 62.458 1.00 117.30 101 SER Y C 1
ATOM 786 O O . SER A 1 101 ? 10.013 8.483 62.603 1.00 117.45 101 SER Y O 1
ATOM 789 N N . LYS A 1 102 ? 7.928 8.634 63.437 1.00 122.72 102 LYS Y N 1
ATOM 790 C CA . LYS A 1 102 ? 8.360 9.128 64.740 1.00 118.70 102 LYS Y CA 1
ATOM 791 C C . LYS A 1 102 ? 8.268 8.065 65.832 1.00 110.51 102 LYS Y C 1
ATOM 792 O O . LYS A 1 102 ? 8.448 8.367 67.012 1.00 107.22 102 LYS Y O 1
ATOM 798 N N . GLU A 1 103 ? 7.990 6.825 65.441 1.00 105.40 103 GLU Y N 1
ATOM 799 C CA . GLU A 1 103 ? 7.881 5.737 66.408 1.00 106.71 103 GLU Y CA 1
ATOM 800 C C . GLU A 1 103 ? 9.246 5.362 66.977 1.00 115.14 103 GLU Y C 1
ATOM 801 O O . GLU A 1 103 ? 9.349 4.934 68.127 1.00 118.56 103 GLU Y O 1
ATOM 807 N N . GLY A 1 104 ? 10.289 5.523 66.170 1.00 114.48 104 GLY Y N 1
ATOM 808 C CA . GLY A 1 104 ? 11.645 5.299 66.639 1.00 124.04 104 GLY Y CA 1
ATOM 809 C C . GLY A 1 104 ? 12.402 4.213 65.899 1.00 124.38 104 GLY Y C 1
ATOM 810 O O . GLY A 1 104 ? 12.741 4.371 64.726 1.00 122.80 104 GLY Y O 1
ATOM 811 N N . GLU A 1 105 ? 12.667 3.111 66.597 1.00 127.05 105 GLU Y N 1
ATOM 812 C CA . GLU A 1 105 ? 13.467 2.008 66.066 1.00 117.84 105 GLU Y CA 1
ATOM 813 C C . GLU A 1 105 ? 12.911 1.489 64.745 1.00 104.75 105 GLU Y C 1
ATOM 814 O O . GLU A 1 105 ? 13.553 1.605 63.701 1.00 91.54 105 GLU Y O 1
ATOM 820 N N . GLU A 1 106 ? 11.717 0.910 64.801 1.00 112.79 106 GLU Y N 1
ATOM 821 C CA . GLU A 1 106 ? 11.021 0.482 63.596 1.00 110.73 106 GLU Y CA 1
ATOM 822 C C . GLU A 1 106 ? 10.017 1.545 63.171 1.00 106.82 106 GLU Y C 1
ATOM 823 O O . GLU A 1 106 ? 9.542 2.328 63.993 1.00 114.35 106 GLU Y O 1
ATOM 829 N N . GLY A 1 107 ? 9.698 1.565 61.883 1.00 91.47 107 GLY Y N 1
ATOM 830 C CA . GLY A 1 107 ? 8.849 2.598 61.325 1.00 92.53 107 GLY Y CA 1
ATOM 831 C C . GLY A 1 107 ? 9.613 3.351 60.258 1.00 95.91 107 GLY Y C 1
ATOM 832 O O . GLY A 1 107 ? 9.170 3.451 59.113 1.00 90.14 107 GLY Y O 1
ATOM 833 N N . ARG A 1 108 ? 10.771 3.882 60.638 1.00 101.92 108 ARG Y N 1
ATOM 834 C CA . ARG A 1 108 ? 11.683 4.484 59.675 1.00 104.00 108 ARG Y CA 1
ATOM 835 C C . ARG A 1 108 ? 12.232 3.387 58.769 1.00 89.76 108 ARG Y C 1
ATOM 836 O O . ARG A 1 108 ? 12.490 3.611 57.586 1.00 90.96 108 ARG Y O 1
ATOM 844 N N . ARG A 1 109 ? 12.395 2.198 59.340 1.00 78.79 109 ARG Y N 1
ATOM 845 C CA . ARG A 1 109 ? 12.794 1.017 58.586 1.00 77.47 109 ARG Y CA 1
ATOM 846 C C . ARG A 1 109 ? 11.691 0.601 57.615 1.00 85.45 109 ARG Y C 1
ATOM 847 O O . ARG A 1 109 ? 11.961 0.241 56.467 1.00 92.76 109 ARG Y O 1
ATOM 855 N N . ILE A 1 110 ? 10.448 0.658 58.083 1.00 78.15 110 ILE Y N 1
ATOM 856 C CA . ILE A 1 110 ? 9.296 0.327 57.253 1.00 84.59 110 ILE Y CA 1
ATOM 857 C C . ILE A 1 110 ? 9.132 1.341 56.124 1.00 80.68 110 ILE Y C 1
ATOM 858 O O . ILE A 1 110 ? 8.856 0.973 54.980 1.00 72.39 110 ILE Y O 1
ATOM 863 N N . ILE A 1 111 ? 9.310 2.618 56.453 1.00 78.54 111 ILE Y N 1
ATOM 864 C CA . ILE A 1 111 ? 9.220 3.684 55.462 1.00 76.10 111 ILE Y CA 1
ATOM 865 C C . ILE A 1 111 ? 10.319 3.538 54.414 1.00 71.46 111 ILE Y C 1
ATOM 866 O O . ILE A 1 111 ? 10.071 3.685 53.216 1.00 64.02 111 ILE Y O 1
ATOM 871 N N . ASN A 1 112 ? 11.530 3.233 54.871 1.00 63.61 112 ASN Y N 1
ATOM 872 C CA . ASN A 1 112 ? 12.657 3.029 53.971 1.00 60.88 112 ASN Y CA 1
ATOM 873 C C . ASN A 1 112 ? 12.432 1.835 53.049 1.00 65.70 112 ASN Y C 1
ATOM 874 O O . ASN A 1 112 ? 12.722 1.901 51.854 1.00 72.94 112 ASN Y O 1
ATOM 879 N N . GLN A 1 113 ? 11.911 0.746 53.609 1.00 65.09 113 GLN Y N 1
ATOM 880 C CA . GLN A 1 113 ? 11.613 -0.452 52.830 1.00 55.20 113 GLN Y CA 1
ATOM 881 C C . GLN A 1 113 ? 10.545 -0.161 51.780 1.00 57.12 113 GLN Y C 1
ATOM 882 O O . GLN A 1 113 ? 10.654 -0.596 50.631 1.00 54.80 113 GLN Y O 1
ATOM 888 N N . TYR A 1 114 ? 9.518 0.582 52.182 1.00 60.00 114 TYR Y N 1
ATOM 889 C CA . TYR A 1 114 ? 8.495 1.047 51.253 1.00 64.52 114 TYR Y CA 1
ATOM 890 C C . TYR A 1 114 ? 9.113 1.904 50.156 1.00 67.95 114 TYR Y C 1
ATOM 891 O O . TYR A 1 114 ? 8.662 1.883 49.013 1.00 67.22 114 TYR Y O 1
ATOM 900 N N . THR A 1 115 ? 10.146 2.661 50.512 1.00 59.85 115 THR Y N 1
ATOM 901 C CA . THR A 1 115 ? 10.827 3.511 49.547 1.00 60.89 115 THR Y CA 1
ATOM 902 C C . THR A 1 115 ? 11.589 2.664 48.533 1.00 47.93 115 THR Y C 1
ATOM 903 O O . THR A 1 115 ? 11.590 2.968 47.346 1.00 59.05 115 THR Y O 1
ATOM 907 N N . ARG A 1 116 ? 12.232 1.600 49.005 1.00 50.51 116 ARG Y N 1
ATOM 908 C CA . ARG A 1 116 ? 12.985 0.706 48.127 1.00 44.26 116 ARG Y CA 1
ATOM 909 C C . ARG A 1 116 ? 12.056 -0.049 47.174 1.00 45.18 116 ARG Y C 1
ATOM 910 O O . ARG A 1 116 ? 12.271 -0.062 45.956 1.00 54.71 116 ARG Y O 1
ATOM 918 N N . ILE A 1 117 ? 11.023 -0.670 47.739 1.00 44.03 117 ILE Y N 1
ATOM 919 C CA . ILE A 1 117 ? 10.006 -1.368 46.957 1.00 44.37 117 ILE Y CA 1
ATOM 920 C C . ILE A 1 117 ? 9.378 -0.438 45.925 1.00 49.75 117 ILE Y C 1
ATOM 921 O O . ILE A 1 117 ? 9.246 -0.788 44.747 1.00 41.76 117 ILE Y O 1
ATOM 926 N N . GLY A 1 118 ? 8.997 0.750 46.382 1.00 42.44 118 GLY Y N 1
ATOM 927 C CA . GLY A 1 118 ? 8.406 1.750 45.518 1.00 36.32 118 GLY Y CA 1
ATOM 928 C C . GLY A 1 118 ? 9.372 2.181 44.437 1.00 35.17 118 GLY Y C 1
ATOM 929 O O . GLY A 1 118 ? 8.963 2.516 43.332 1.00 42.39 118 GLY Y O 1
ATOM 930 N N . GLY A 1 119 ? 10.660 2.164 44.762 1.00 32.00 119 GLY Y N 1
ATOM 931 C CA . GLY A 1 119 ? 11.696 2.536 43.819 1.00 28.64 119 GLY Y CA 1
ATOM 932 C C . GLY A 1 119 ? 11.769 1.527 42.696 1.00 44.53 119 GLY Y C 1
ATOM 933 O O . GLY A 1 119 ? 11.790 1.893 41.516 1.00 40.55 119 GLY Y O 1
ATOM 934 N N . ILE A 1 120 ? 11.796 0.249 43.068 1.00 33.02 120 ILE Y N 1
ATOM 935 C CA . ILE A 1 120 ? 11.827 -0.826 42.084 1.00 24.75 120 ILE Y CA 1
ATOM 936 C C . ILE A 1 120 ? 10.580 -0.802 41.204 1.00 32.23 120 ILE Y C 1
ATOM 937 O O . ILE A 1 120 ? 10.670 -0.886 39.974 1.00 33.87 120 ILE Y O 1
ATOM 942 N N . ALA A 1 121 ? 9.420 -0.669 41.840 1.00 36.97 121 ALA Y N 1
ATOM 943 C CA . ALA A 1 121 ? 8.155 -0.575 41.121 1.00 35.75 121 ALA Y CA 1
ATOM 944 C C . ALA A 1 121 ? 8.168 0.606 40.158 1.00 36.35 121 ALA Y C 1
ATOM 945 O O . ALA A 1 121 ? 7.625 0.531 39.054 1.00 40.64 121 ALA Y O 1
ATOM 947 N N . LEU A 1 122 ? 8.801 1.694 40.583 1.00 34.69 122 LEU Y N 1
ATOM 948 C CA . LEU A 1 122 ? 8.897 2.897 39.767 1.00 41.85 122 LEU Y CA 1
ATOM 949 C C . LEU A 1 122 ? 9.787 2.661 38.559 1.00 43.22 122 LEU Y C 1
ATOM 950 O O . LEU A 1 122 ? 9.512 3.165 37.474 1.00 42.58 122 LEU Y O 1
ATOM 955 N N . GLY A 1 123 ? 10.857 1.898 38.750 1.00 40.13 123 GLY Y N 1
ATOM 956 C CA . GLY A 1 123 ? 11.715 1.523 37.642 1.00 44.72 123 GLY Y CA 1
ATOM 957 C C . GLY A 1 123 ? 10.984 0.639 36.652 1.00 41.76 123 GLY Y C 1
ATOM 958 O O . GLY A 1 123 ? 11.198 0.736 35.444 1.00 45.72 123 GLY Y O 1
ATOM 959 N N . ALA A 1 124 ? 10.120 -0.229 37.168 1.00 42.94 124 ALA Y N 1
ATOM 960 C CA . ALA A 1 124 ? 9.259 -1.041 36.314 1.00 39.47 124 ALA Y CA 1
ATOM 961 C C . ALA A 1 124 ? 8.345 -0.155 35.473 1.00 42.64 124 ALA Y C 1
ATOM 962 O O . ALA A 1 124 ? 8.311 -0.262 34.241 1.00 39.02 124 ALA Y O 1
ATOM 964 N N . PHE A 1 125 ? 7.609 0.723 36.153 1.00 42.65 125 PHE Y N 1
ATOM 965 C CA . PHE A 1 125 ? 6.664 1.618 35.492 1.00 49.63 125 PHE Y CA 1
ATOM 966 C C . PHE A 1 125 ? 7.348 2.477 34.440 1.00 49.06 125 PHE Y C 1
ATOM 967 O O . PHE A 1 125 ? 6.834 2.643 33.338 1.00 46.14 125 PHE Y O 1
ATOM 975 N N . GLN A 1 126 ? 8.509 3.020 34.789 1.00 44.54 126 GLN Y N 1
ATOM 976 C CA . GLN A 1 126 ? 9.241 3.904 33.893 1.00 46.90 126 GLN Y CA 1
ATOM 977 C C . GLN A 1 126 ? 9.816 3.138 32.711 1.00 42.12 126 GLN Y C 1
ATOM 978 O O . GLN A 1 126 ? 9.875 3.658 31.598 1.00 38.84 126 GLN Y O 1
ATOM 984 N N . GLY A 1 127 ? 10.232 1.899 32.956 1.00 47.07 127 GLY Y N 1
ATOM 985 C CA . GLY A 1 127 ? 10.695 1.032 31.888 1.00 34.76 127 GLY Y CA 1
ATOM 986 C C . GLY A 1 127 ? 9.590 0.790 30.879 1.00 35.56 127 GLY Y C 1
ATOM 987 O O . GLY A 1 127 ? 9.799 0.920 29.669 1.00 35.90 127 GLY Y O 1
ATOM 988 N N . PHE A 1 128 ? 8.405 0.450 31.381 1.00 41.96 128 PHE Y N 1
ATOM 989 C CA . PHE A 1 128 ? 7.241 0.223 30.525 1.00 36.35 128 PHE Y CA 1
ATOM 990 C C . PHE A 1 128 ? 6.865 1.481 29.745 1.00 37.36 128 PHE Y C 1
ATOM 991 O O . PHE A 1 128 ? 6.710 1.447 28.520 1.00 39.21 128 PHE Y O 1
ATOM 999 N N . PHE A 1 129 ? 6.728 2.585 30.472 1.00 38.25 129 PHE Y N 1
ATOM 1000 C CA . PHE A 1 129 ? 6.363 3.878 29.902 1.00 47.19 129 PHE Y CA 1
ATOM 1001 C C . PHE A 1 129 ? 7.316 4.306 28.788 1.00 35.35 129 PHE Y C 1
ATOM 1002 O O . PHE A 1 129 ? 6.879 4.752 27.732 1.00 41.37 129 PHE Y O 1
ATOM 1010 N N . LEU A 1 130 ? 8.616 4.168 29.023 1.00 34.31 130 LEU Y N 1
ATOM 1011 C CA . LEU A 1 130 ? 9.598 4.530 28.009 1.00 40.47 130 LEU Y CA 1
ATOM 1012 C C . LEU A 1 130 ? 9.558 3.563 26.832 1.00 42.54 130 LEU Y C 1
ATOM 1013 O O . LEU A 1 130 ? 9.733 3.969 25.680 1.00 35.27 130 LEU Y O 1
ATOM 1018 N N . ALA A 1 131 ? 9.327 2.286 27.122 1.00 38.10 131 ALA Y N 1
ATOM 1019 C CA . ALA A 1 131 ? 9.259 1.279 26.067 1.00 41.92 131 ALA Y CA 1
ATOM 1020 C C . ALA A 1 131 ? 8.101 1.547 25.107 1.00 42.06 131 ALA Y C 1
ATOM 1021 O O . ALA A 1 131 ? 8.233 1.373 23.894 1.00 35.88 131 ALA Y O 1
ATOM 1023 N N . THR A 1 132 ? 6.972 1.984 25.656 1.00 44.55 132 THR Y N 1
ATOM 1024 C CA . THR A 1 132 ? 5.752 2.134 24.869 1.00 33.58 132 THR Y CA 1
ATOM 1025 C C . THR A 1 132 ? 5.556 3.532 24.271 1.00 42.01 132 THR Y C 1
ATOM 1026 O O . THR A 1 132 ? 4.987 3.671 23.189 1.00 45.14 132 THR Y O 1
ATOM 1030 N N . ALA A 1 133 ? 6.028 4.562 24.969 1.00 42.94 133 ALA Y N 1
ATOM 1031 C CA . ALA A 1 133 ? 5.725 5.940 24.587 1.00 47.63 133 ALA Y CA 1
ATOM 1032 C C . ALA A 1 133 ? 6.834 6.612 23.781 1.00 49.49 133 ALA Y C 1
ATOM 1033 O O . ALA A 1 133 ? 6.603 7.627 23.124 1.00 44.26 133 ALA Y O 1
ATOM 1035 N N . PHE A 1 134 ? 8.035 6.047 23.831 1.00 54.74 134 PHE Y N 1
ATOM 1036 C CA . PHE A 1 134 ? 9.190 6.681 23.210 1.00 36.40 134 PHE Y CA 1
ATOM 1037 C C . PHE A 1 134 ? 9.980 5.726 22.319 1.00 37.92 134 PHE Y C 1
ATOM 1038 O O . PHE A 1 134 ? 10.266 6.037 21.162 1.00 43.82 134 PHE Y O 1
ATOM 1046 N N . LEU A 1 135 ? 10.329 4.565 22.863 1.00 45.55 135 LEU Y N 1
ATOM 1047 C CA . LEU A 1 135 ? 11.145 3.592 22.144 1.00 38.51 135 LEU Y CA 1
ATOM 1048 C C . LEU A 1 135 ? 10.405 2.971 20.960 1.00 46.61 135 LEU Y C 1
ATOM 1049 O O . LEU A 1 135 ? 10.871 3.049 19.819 1.00 42.22 135 LEU Y O 1
ATOM 1054 N N . GLY A 1 136 ? 9.258 2.354 21.233 1.00 41.91 136 GLY Y N 1
ATOM 1055 C CA . GLY A 1 136 ? 8.468 1.721 20.191 1.00 33.94 136 GLY Y CA 1
ATOM 1056 C C . GLY A 1 136 ? 7.510 2.675 19.500 1.00 55.14 136 GLY Y C 1
ATOM 1057 O O . GLY A 1 136 ? 6.800 2.290 18.568 1.00 55.40 136 GLY Y O 1
ATOM 1058 N N . ALA A 1 137 ? 7.489 3.924 19.957 1.00 54.24 137 ALA Y N 1
ATOM 1059 C CA . ALA A 1 137 ? 6.634 4.950 19.367 1.00 45.55 137 ALA Y CA 1
ATOM 1060 C C . ALA A 1 137 ? 7.085 5.305 17.952 1.00 56.70 137 ALA Y C 1
ATOM 1061 O O . ALA A 1 137 ? 8.205 4.979 17.551 1.00 61.81 137 ALA Y O 1
ATOM 1063 N N . GLU A 1 138 ? 6.204 5.976 17.211 1.00 48.45 138 GLU Y N 1
ATOM 1064 C CA . GLU A 1 138 ? 6.467 6.385 15.830 1.00 59.14 138 GLU Y CA 1
ATOM 1065 C C . GLU A 1 138 ? 6.859 5.200 14.944 1.00 60.22 138 GLU Y C 1
ATOM 1066 O O . GLU A 1 138 ? 7.767 5.303 14.115 1.00 40.91 138 GLU Y O 1
ATOM 1072 N N . GLY A 1 139 ? 6.166 4.079 15.124 1.00 56.83 139 GLY Y N 1
ATOM 1073 C CA . GLY A 1 139 ? 6.429 2.883 14.345 1.00 57.01 139 GLY Y CA 1
ATOM 1074 C C . GLY A 1 139 ? 7.736 2.215 14.726 1.00 67.59 139 GLY Y C 1
ATOM 1075 O O . GLY A 1 139 ? 8.468 1.725 13.865 1.00 59.62 139 GLY Y O 1
ATOM 1076 N N . GLY A 1 140 ? 8.027 2.193 16.023 1.00 58.98 140 GLY Y N 1
ATOM 1077 C CA . GLY A 1 140 ? 9.265 1.621 16.517 1.00 44.00 140 GLY Y CA 1
ATOM 1078 C C . GLY A 1 140 ? 10.471 2.394 16.021 1.00 53.88 140 GLY Y C 1
ATOM 1079 O O . GLY A 1 140 ? 11.322 1.847 15.318 1.00 48.13 140 GLY Y O 1
ATOM 1080 N N . ARG A 1 141 ? 10.540 3.671 16.391 1.00 55.58 141 ARG Y N 1
ATOM 1081 C CA . ARG A 1 141 ? 11.592 4.559 15.910 1.00 42.99 141 ARG Y CA 1
ATOM 1082 C C . ARG A 1 141 ? 12.975 4.148 16.399 1.00 37.02 141 ARG Y C 1
ATOM 1083 O O . ARG A 1 141 ? 13.928 4.106 15.623 1.00 41.41 141 ARG Y O 1
ATOM 1091 N N . PHE A 1 142 ? 13.083 3.844 17.686 1.00 42.21 142 PHE Y N 1
ATOM 1092 C CA . PHE A 1 142 ? 14.379 3.547 18.280 1.00 41.57 142 PHE Y CA 1
ATOM 1093 C C . PHE A 1 142 ? 14.584 2.047 18.477 1.00 46.95 142 PHE Y C 1
ATOM 1094 O O . PHE A 1 142 ? 15.300 1.623 19.383 1.00 31.38 142 PHE Y O 1
ATOM 1102 N N . LEU A 1 143 ? 13.962 1.249 17.614 1.00 45.49 143 LEU Y N 1
ATOM 1103 C CA . LEU A 1 143 ? 14.095 -0.200 17.690 1.00 39.23 143 LEU Y CA 1
ATOM 1104 C C . LEU A 1 143 ? 15.193 -0.720 16.770 1.00 37.51 143 LEU Y C 1
ATOM 1105 O O . LEU A 1 143 ? 15.645 -0.024 15.860 1.00 52.05 143 LEU Y O 1
ATOM 1110 N N . LEU A 1 144 ? 15.616 -1.954 17.022 1.00 36.28 144 LEU Y N 1
ATOM 1111 C CA . LEU A 1 144 ? 16.614 -2.623 16.197 1.00 44.05 144 LEU Y CA 1
ATOM 1112 C C . LEU A 1 144 ? 15.939 -3.504 15.148 1.00 53.56 144 LEU Y C 1
ATOM 1113 O O . LEU A 1 144 ? 14.793 -3.918 15.330 1.00 54.19 144 LEU Y O 1
ATOM 1118 N N . PRO A 1 145 ? 16.642 -3.777 14.036 1.00 47.93 145 PRO Y N 1
ATOM 1119 C CA . PRO A 1 145 ? 16.141 -4.689 13.001 1.00 53.89 145 PRO Y CA 1
ATOM 1120 C C . PRO A 1 145 ? 15.783 -6.068 13.557 1.00 58.99 145 PRO Y C 1
ATOM 1121 O O . PRO A 1 145 ? 16.658 -6.779 14.053 1.00 56.60 145 PRO Y O 1
ATOM 1125 N N . GLY A 1 146 ? 14.508 -6.433 13.475 1.00 54.50 146 GLY Y N 1
ATOM 1126 C CA . GLY A 1 146 ? 14.038 -7.702 14.000 1.00 47.93 146 GLY Y CA 1
ATOM 1127 C C . GLY A 1 146 ? 13.163 -7.518 15.225 1.00 53.77 146 GLY Y C 1
ATOM 1128 O O . GLY A 1 146 ? 12.683 -8.488 15.814 1.00 52.92 146 GLY Y O 1
ATOM 1129 N N . TRP A 1 147 ? 12.959 -6.261 15.610 1.00 55.94 147 TRP Y N 1
ATOM 1130 C CA . TRP A 1 147 ? 12.144 -5.931 16.773 1.00 43.43 147 TRP Y CA 1
ATOM 1131 C C . TRP A 1 147 ? 10.937 -5.088 16.381 1.00 41.77 147 TRP Y C 1
ATOM 1132 O O . TRP A 1 147 ? 11.047 -4.177 15.563 1.00 52.71 147 TRP Y O 1
ATOM 1143 N N . SER A 1 148 ? 9.790 -5.393 16.977 1.00 41.96 148 SER Y N 1
ATOM 1144 C CA . SER A 1 148 ? 8.556 -4.675 16.690 1.00 40.59 148 SER Y CA 1
ATOM 1145 C C . SER A 1 148 ? 7.901 -4.191 17.982 1.00 46.89 148 SER Y C 1
ATOM 1146 O O . SER A 1 148 ? 7.990 -4.859 19.011 1.00 52.01 148 SER Y O 1
ATOM 1149 N N . PRO A 1 149 ? 7.241 -3.022 17.932 1.00 47.45 149 PRO Y N 1
ATOM 1150 C CA . PRO A 1 149 ? 6.609 -2.444 19.124 1.00 46.64 149 PRO Y CA 1
ATOM 1151 C C . PRO A 1 149 ? 5.443 -3.282 19.634 1.00 44.62 149 PRO Y C 1
ATOM 1152 O O . PRO A 1 149 ? 4.308 -3.097 19.200 1.00 63.97 149 PRO Y O 1
ATOM 1156 N N . GLY A 1 150 ? 5.728 -4.196 20.554 1.00 41.03 150 GLY Y N 1
ATOM 1157 C CA . GLY A 1 150 ? 4.705 -5.068 21.094 1.00 45.71 150 GLY Y CA 1
ATOM 1158 C C . GLY A 1 150 ? 4.949 -5.421 22.545 1.00 45.99 150 GLY Y C 1
ATOM 1159 O O . GLY A 1 150 ? 5.908 -4.943 23.149 1.00 42.87 150 GLY Y O 1
ATOM 1160 N N . PRO A 1 151 ? 4.082 -6.273 23.111 1.00 51.87 151 PRO Y N 1
ATOM 1161 C CA . PRO A 1 151 ? 4.155 -6.679 24.519 1.00 42.91 151 PRO Y CA 1
ATOM 1162 C C . PRO A 1 151 ? 5.422 -7.460 24.861 1.00 40.98 151 PRO Y C 1
ATOM 1163 O O . PRO A 1 151 ? 5.838 -7.452 26.022 1.00 44.04 151 PRO Y O 1
ATOM 1167 N N . PHE A 1 152 ? 6.030 -8.115 23.877 1.00 41.48 152 PHE Y N 1
ATOM 1168 C CA . PHE A 1 152 ? 7.268 -8.842 24.128 1.00 37.29 152 PHE Y CA 1
ATOM 1169 C C . PHE A 1 152 ? 8.410 -7.884 24.433 1.00 37.48 152 PHE Y C 1
ATOM 1170 O O . PHE A 1 152 ? 9.125 -8.057 25.420 1.00 34.59 152 PHE Y O 1
ATOM 1178 N N . PHE A 1 153 ? 8.574 -6.879 23.577 1.00 46.95 153 PHE Y N 1
ATOM 1179 C CA . PHE A 1 153 ? 9.598 -5.857 23.763 1.00 40.72 153 PHE Y CA 1
ATOM 1180 C C . PHE A 1 153 ? 9.390 -5.088 25.065 1.00 36.17 153 PHE Y C 1
ATOM 1181 O O . PHE A 1 153 ? 10.345 -4.820 25.797 1.00 35.49 153 PHE Y O 1
ATOM 1189 N N . TRP A 1 154 ? 8.138 -4.736 25.342 1.00 30.20 154 TRP Y N 1
ATOM 1190 C CA . TRP A 1 154 ? 7.785 -4.060 26.584 1.00 35.03 154 TRP Y CA 1
ATOM 1191 C C . TRP A 1 154 ? 8.192 -4.915 27.775 1.00 28.46 154 TRP Y C 1
ATOM 1192 O O . TRP A 1 154 ? 8.802 -4.419 28.718 1.00 31.41 154 TRP Y O 1
ATOM 1203 N N . PHE A 1 155 ? 7.856 -6.201 27.714 1.00 32.02 155 PHE Y N 1
ATOM 1204 C CA . PHE A 1 155 ? 8.224 -7.162 28.751 1.00 28.63 155 PHE Y CA 1
ATOM 1205 C C . PHE A 1 155 ? 9.738 -7.206 28.967 1.00 32.31 155 PHE Y C 1
ATOM 1206 O O . PHE A 1 155 ? 10.216 -7.129 30.103 1.00 29.58 155 PHE Y O 1
ATOM 1214 N N . VAL A 1 156 ? 10.481 -7.319 27.870 1.00 29.80 156 VAL Y N 1
ATOM 1215 C CA . VAL A 1 156 ? 11.940 -7.339 27.914 1.00 36.58 156 VAL Y CA 1
ATOM 1216 C C . VAL A 1 156 ? 12.498 -6.100 28.609 1.00 34.95 156 VAL Y C 1
ATOM 1217 O O . VAL A 1 156 ? 13.287 -6.205 29.554 1.00 33.62 156 VAL Y O 1
ATOM 1221 N N . VAL A 1 157 ? 12.075 -4.931 28.135 1.00 33.43 157 VAL Y N 1
ATOM 1222 C CA . VAL A 1 157 ? 12.524 -3.662 28.694 1.00 34.48 157 VAL Y CA 1
ATOM 1223 C C . VAL A 1 157 ? 12.207 -3.566 30.185 1.00 33.02 157 VAL Y C 1
ATOM 1224 O O . VAL A 1 157 ? 13.079 -3.216 30.986 1.00 33.98 157 VAL Y O 1
ATOM 1228 N N . VAL A 1 158 ? 10.968 -3.892 30.550 1.00 24.59 158 VAL Y N 1
ATOM 1229 C CA . VAL A 1 158 ? 10.542 -3.852 31.946 1.00 30.25 158 VAL Y CA 1
ATOM 1230 C C . VAL A 1 158 ? 11.429 -4.730 32.818 1.00 29.09 158 VAL Y C 1
ATOM 1231 O O . VAL A 1 158 ? 11.948 -4.274 33.833 1.00 33.42 158 VAL Y O 1
ATOM 1235 N N . VAL A 1 159 ? 11.610 -5.982 32.412 1.00 30.47 159 VAL Y N 1
ATOM 1236 C CA . VAL A 1 159 ? 12.455 -6.914 33.157 1.00 31.63 159 VAL Y CA 1
ATOM 1237 C C . VAL A 1 159 ? 13.871 -6.357 33.335 1.00 35.66 159 VAL Y C 1
ATOM 1238 O O . VAL A 1 159 ? 14.398 -6.290 34.463 1.00 42.81 159 VAL Y O 1
ATOM 1242 N N . THR A 1 160 ? 14.464 -5.936 32.219 1.00 32.68 160 THR Y N 1
ATOM 1243 C CA . THR A 1 160 ? 15.800 -5.344 32.212 1.00 43.05 160 THR Y CA 1
ATOM 1244 C C . THR A 1 160 ? 15.934 -4.203 33.215 1.00 35.24 160 THR Y C 1
ATOM 1245 O O . THR A 1 160 ? 16.897 -4.145 33.978 1.00 38.85 160 THR Y O 1
ATOM 1249 N N . GLN A 1 161 ? 14.957 -3.303 33.211 1.00 33.50 161 GLN Y N 1
ATOM 1250 C CA . GLN A 1 161 ? 15.018 -2.111 34.049 1.00 36.71 161 GLN Y CA 1
ATOM 1251 C C . GLN A 1 161 ? 14.776 -2.413 35.525 1.00 36.39 161 GLN Y C 1
ATOM 1252 O O . GLN A 1 161 ? 15.415 -1.819 36.397 1.00 42.66 161 GLN Y O 1
ATOM 1258 N N . VAL A 1 162 ? 13.860 -3.336 35.803 1.00 39.86 162 VAL Y N 1
ATOM 1259 C CA . VAL A 1 162 ? 13.593 -3.751 37.175 1.00 33.37 162 VAL Y CA 1
ATOM 1260 C C . VAL A 1 162 ? 14.837 -4.363 37.800 1.00 36.64 162 VAL Y C 1
ATOM 1261 O O . VAL A 1 162 ? 15.301 -3.914 38.859 1.00 47.16 162 VAL Y O 1
ATOM 1265 N N . ALA A 1 163 ? 15.383 -5.383 37.139 1.00 28.60 163 ALA Y N 1
ATOM 1266 C CA . ALA A 1 163 ? 16.587 -6.035 37.649 1.00 37.94 163 ALA Y CA 1
ATOM 1267 C C . ALA A 1 163 ? 17.74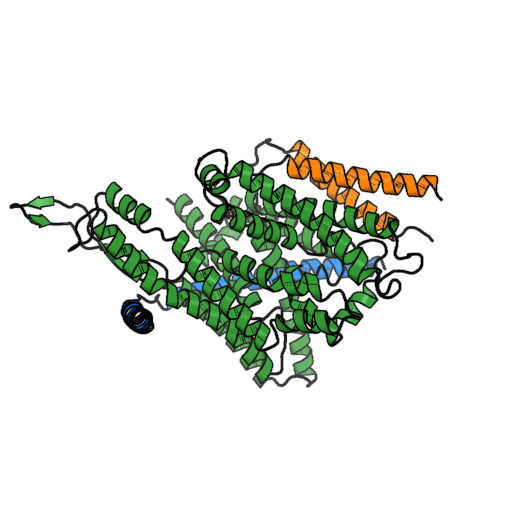4 -5.038 37.720 1.00 46.86 163 ALA Y C 1
ATOM 1268 O O . ALA A 1 163 ? 18.554 -5.063 38.658 1.00 36.66 163 ALA Y O 1
ATOM 1270 N N . GLY A 1 164 ? 17.798 -4.152 36.728 1.00 38.55 164 GLY Y N 1
ATOM 1271 C CA . GLY A 1 164 ? 18.837 -3.145 36.648 1.00 31.27 164 GLY Y CA 1
ATOM 1272 C C . GLY A 1 164 ? 18.868 -2.244 37.864 1.00 46.36 164 GLY Y C 1
ATOM 1273 O O . GLY A 1 164 ? 19.881 -2.158 38.560 1.00 51.29 164 GLY Y O 1
ATOM 1274 N N . ILE A 1 165 ? 17.754 -1.576 38.137 1.00 39.19 165 ILE Y N 1
ATOM 1275 C CA . ILE A 1 165 ? 17.725 -0.629 39.240 1.00 41.08 165 ILE Y CA 1
ATOM 1276 C C . ILE A 1 165 ? 17.710 -1.335 40.591 1.00 42.25 165 ILE Y C 1
ATOM 1277 O O . ILE A 1 165 ? 18.074 -0.739 41.605 1.00 44.07 165 ILE Y O 1
ATOM 1282 N N . ALA A 1 166 ? 17.285 -2.596 40.613 1.00 42.88 166 ALA Y N 1
ATOM 1283 C CA . ALA A 1 166 ? 17.435 -3.390 41.826 1.00 35.20 166 ALA Y CA 1
ATOM 1284 C C . ALA A 1 166 ? 18.924 -3.527 42.139 1.00 43.78 166 ALA Y C 1
ATOM 1285 O O . ALA A 1 166 ? 19.380 -3.160 43.230 1.00 45.57 166 ALA Y O 1
ATOM 1287 N N . LEU A 1 167 ? 19.678 -4.030 41.164 1.00 34.49 167 LEU Y N 1
ATOM 1288 C CA . LEU A 1 167 ? 21.122 -4.174 41.313 1.00 40.18 167 LEU Y CA 1
ATOM 1289 C C . LEU A 1 167 ? 21.789 -2.843 41.669 1.00 39.39 167 LEU Y C 1
ATOM 1290 O O . LEU A 1 167 ? 22.681 -2.800 42.511 1.00 42.56 167 LEU Y O 1
ATOM 1295 N N . LEU A 1 168 ? 21.341 -1.757 41.047 1.00 44.10 168 LEU Y N 1
ATOM 1296 C CA . LEU A 1 168 ? 21.957 -0.448 41.268 1.00 45.36 168 LEU Y CA 1
ATOM 1297 C C . LEU A 1 168 ? 21.671 0.112 42.664 1.00 41.20 168 LEU Y C 1
ATOM 1298 O O . LEU A 1 168 ? 22.558 0.684 43.301 1.00 36.54 168 LEU Y O 1
ATOM 1303 N N . LEU A 1 169 ? 20.433 -0.040 43.125 1.00 36.65 169 LEU Y N 1
ATOM 1304 C CA . LEU A 1 169 ? 20.064 0.324 44.491 1.00 41.37 169 LEU Y CA 1
ATOM 1305 C C . LEU A 1 169 ? 20.896 -0.469 45.494 1.00 46.07 169 LEU Y C 1
ATOM 1306 O O . LEU A 1 169 ? 21.399 0.080 46.484 1.00 47.67 169 LEU Y O 1
ATOM 1311 N N . TRP A 1 170 ? 21.038 -1.765 45.225 1.00 43.42 170 TRP Y N 1
ATOM 1312 C CA . TRP A 1 170 ? 21.890 -2.623 46.036 1.00 37.89 170 TRP Y CA 1
ATOM 1313 C C . TRP A 1 170 ? 23.318 -2.076 46.092 1.00 44.79 170 TRP Y C 1
ATOM 1314 O O . TRP A 1 170 ? 23.895 -1.937 47.171 1.00 41.26 170 TRP Y O 1
ATOM 1325 N N . MET A 1 171 ? 23.873 -1.754 44.926 1.00 40.45 171 MET Y N 1
ATOM 1326 C CA . MET A 1 171 ? 25.235 -1.233 44.826 1.00 38.83 171 MET Y CA 1
ATOM 1327 C C . MET A 1 171 ? 25.409 0.062 45.612 1.00 45.46 171 MET Y C 1
ATOM 1328 O O . MET A 1 171 ? 26.426 0.264 46.281 1.00 40.18 171 MET Y O 1
ATOM 1333 N N . ALA A 1 172 ? 24.411 0.935 45.521 1.00 45.56 172 ALA Y N 1
ATOM 1334 C CA . ALA A 1 172 ? 24.417 2.190 46.259 1.00 39.27 172 ALA Y CA 1
ATOM 1335 C C . ALA A 1 172 ? 24.461 1.928 47.758 1.00 43.06 172 ALA Y C 1
ATOM 1336 O O . ALA A 1 172 ? 25.271 2.518 48.485 1.00 42.05 172 ALA Y O 1
ATOM 1338 N N . GLU A 1 173 ? 23.591 1.033 48.217 1.00 45.01 173 GLU Y N 1
ATOM 1339 C CA . GLU A 1 173 ? 23.518 0.722 49.639 1.00 42.45 173 GLU Y CA 1
ATOM 1340 C C . GLU A 1 173 ? 24.813 0.081 50.137 1.00 33.86 173 GLU Y C 1
ATOM 1341 O O . GLU A 1 173 ? 25.222 0.290 51.282 1.00 43.77 173 GLU Y O 1
ATOM 1347 N N . ARG A 1 174 ? 25.467 -0.680 49.266 1.00 30.13 174 ARG Y N 1
ATOM 1348 C CA . ARG A 1 174 ? 26.740 -1.298 49.618 1.00 36.74 174 ARG Y CA 1
ATOM 1349 C C . ARG A 1 174 ? 27.872 -0.277 49.632 1.00 42.58 174 ARG Y C 1
ATOM 1350 O O . ARG A 1 174 ? 28.845 -0.447 50.357 1.00 40.23 174 ARG Y O 1
ATOM 1358 N N . ILE A 1 175 ? 27.757 0.776 48.828 1.00 41.89 175 ILE Y N 1
ATOM 1359 C CA . ILE A 1 175 ? 28.719 1.871 48.913 1.00 40.75 175 ILE Y CA 1
ATOM 1360 C C . ILE A 1 175 ? 28.540 2.581 50.250 1.00 54.03 175 ILE Y C 1
ATOM 1361 O O . ILE A 1 175 ? 29.514 2.865 50.950 1.00 47.63 175 ILE Y O 1
ATOM 1366 N N . THR A 1 176 ? 27.286 2.853 50.602 1.00 51.58 176 THR Y N 1
ATOM 1367 C CA . THR A 1 176 ? 26.969 3.465 51.890 1.00 39.33 176 THR Y CA 1
ATOM 1368 C C . THR A 1 176 ? 27.511 2.631 53.051 1.00 49.02 176 THR Y C 1
ATOM 1369 O O . THR A 1 176 ? 28.022 3.174 54.031 1.00 52.47 176 THR Y O 1
ATOM 1373 N N . GLU A 1 177 ? 27.414 1.309 52.928 1.00 58.10 177 GLU Y N 1
ATOM 1374 C CA . GLU A 1 177 ? 27.786 0.414 54.023 1.00 54.48 177 GLU Y CA 1
ATOM 1375 C C . GLU A 1 177 ? 29.291 0.135 54.121 1.00 53.39 177 GLU Y C 1
ATOM 1376 O O . GLU A 1 177 ? 29.870 0.231 55.202 1.00 60.19 177 GLU Y O 1
ATOM 1382 N N . TYR A 1 178 ? 29.920 -0.209 53.001 1.00 47.67 178 TYR Y N 1
ATOM 1383 C CA . TYR A 1 178 ? 31.323 -0.628 52.996 1.00 50.08 178 TYR Y CA 1
ATOM 1384 C C . TYR A 1 178 ? 32.277 0.366 52.329 1.00 53.97 178 TYR Y C 1
ATOM 1385 O O . TYR A 1 178 ? 33.463 0.074 52.168 1.00 50.91 178 TYR Y O 1
ATOM 1394 N N . GLY A 1 179 ? 31.772 1.530 51.938 1.00 45.08 179 GLY Y N 1
ATOM 1395 C CA . GLY A 1 179 ? 32.611 2.525 51.297 1.00 41.90 179 GLY Y CA 1
ATOM 1396 C C . GLY A 1 179 ? 32.491 3.895 51.934 1.00 57.70 179 GLY Y C 1
ATOM 1397 O O . GLY A 1 179 ? 31.772 4.070 52.917 1.00 59.11 179 GLY Y O 1
ATOM 1398 N N . ILE A 1 180 ? 33.202 4.867 51.371 1.00 64.32 180 ILE Y N 1
ATOM 1399 C CA . ILE A 1 180 ? 33.144 6.246 51.846 1.00 55.71 180 ILE Y CA 1
ATOM 1400 C C . ILE A 1 180 ? 31.885 6.946 51.355 1.00 45.85 180 ILE Y C 1
ATOM 1401 O O . ILE A 1 180 ? 31.288 6.538 50.360 1.00 56.97 180 ILE Y O 1
ATOM 1406 N N . GLY A 1 181 ? 31.487 8.000 52.061 1.00 57.32 181 GLY Y N 1
ATOM 1407 C CA . GLY A 1 181 ? 30.355 8.820 51.666 1.00 59.62 181 GLY Y CA 1
ATOM 1408 C C . GLY A 1 181 ? 29.048 8.071 51.482 1.00 52.70 181 GLY Y C 1
ATOM 1409 O O . GLY A 1 181 ? 28.919 6.912 51.871 1.00 54.18 181 GLY Y O 1
ATOM 1410 N N . ASN A 1 182 ? 28.073 8.746 50.883 1.00 56.66 182 ASN Y N 1
ATOM 1411 C CA . ASN A 1 182 ? 26.771 8.149 50.618 1.00 46.54 182 ASN Y CA 1
ATOM 1412 C C . ASN A 1 182 ? 26.711 7.534 49.222 1.00 50.86 182 ASN Y C 1
ATOM 1413 O O . ASN A 1 182 ? 27.188 8.126 48.254 1.00 47.47 182 ASN Y O 1
ATOM 1418 N N . GLY A 1 183 ? 26.120 6.347 49.125 1.00 52.07 183 GLY Y N 1
ATOM 1419 C CA . GLY A 1 183 ? 26.084 5.597 47.881 1.00 48.77 183 GLY Y CA 1
ATOM 1420 C C . GLY A 1 183 ? 25.360 6.264 46.725 1.00 45.57 183 GLY Y C 1
ATOM 1421 O O . GLY A 1 183 ? 25.914 6.394 45.632 1.00 44.27 183 GLY Y O 1
ATOM 1422 N N . THR A 1 184 ? 24.118 6.677 46.962 1.00 41.50 184 THR Y N 1
ATOM 1423 C CA . THR A 1 184 ? 23.302 7.307 45.928 1.00 40.01 184 THR Y CA 1
ATOM 1424 C C . THR A 1 184 ? 23.966 8.574 45.402 1.00 41.72 184 THR Y C 1
ATOM 1425 O O . THR A 1 184 ? 24.133 8.755 44.186 1.00 41.39 184 THR Y O 1
ATOM 1429 N N . SER A 1 185 ? 24.347 9.440 46.338 1.00 35.58 185 SER Y N 1
ATOM 1430 C CA . SER A 1 185 ? 24.998 10.701 46.018 1.00 37.01 185 SER Y CA 1
ATOM 1431 C C . SER A 1 185 ? 26.275 10.481 45.221 1.00 41.24 185 SER Y C 1
ATOM 1432 O O . SER A 1 185 ? 26.576 11.243 44.308 1.00 39.80 185 SER Y O 1
ATOM 1435 N N . LEU A 1 186 ? 27.025 9.440 45.569 1.00 34.10 186 LEU Y N 1
ATOM 1436 C CA . LEU A 1 186 ? 28.261 9.142 44.860 1.00 36.94 186 LEU Y CA 1
ATOM 1437 C C . LEU A 1 186 ? 27.985 8.570 43.475 1.00 37.27 186 LEU Y C 1
ATOM 1438 O O . LEU A 1 186 ? 28.788 8.737 42.563 1.00 32.74 186 LEU Y O 1
ATOM 1443 N N . ILE A 1 187 ? 26.850 7.896 43.319 1.00 31.64 187 ILE Y N 1
ATOM 1444 C CA . ILE A 1 187 ? 26.476 7.344 42.022 1.00 30.58 187 ILE Y CA 1
ATOM 1445 C C . ILE A 1 187 ? 26.091 8.461 41.060 1.00 39.65 187 ILE Y C 1
ATOM 1446 O O . ILE A 1 187 ? 26.515 8.477 39.894 1.00 40.37 187 ILE Y O 1
ATOM 1451 N N . ILE A 1 188 ? 25.299 9.404 41.558 1.00 37.09 188 ILE Y N 1
ATOM 1452 C CA . ILE A 1 188 ? 24.964 10.590 40.780 1.00 36.92 188 ILE Y CA 1
ATOM 1453 C C . ILE A 1 188 ? 26.220 11.401 40.467 1.00 32.41 188 ILE Y C 1
ATOM 1454 O O . ILE A 1 188 ? 26.442 11.813 39.325 1.00 30.72 188 ILE Y O 1
ATOM 1459 N N . PHE A 1 189 ? 27.036 11.605 41.497 1.00 32.73 189 PHE Y N 1
ATOM 1460 C CA . PHE A 1 189 ? 28.308 12.309 41.381 1.00 40.98 189 PHE Y CA 1
ATOM 1461 C C . PHE A 1 189 ? 29.159 11.733 40.259 1.00 37.57 189 PHE Y C 1
ATOM 1462 O O . PHE A 1 189 ? 29.607 12.463 39.375 1.00 31.65 189 PHE Y O 1
ATOM 1470 N N . ALA A 1 190 ? 29.375 10.422 40.306 1.00 32.95 190 ALA Y N 1
ATOM 1471 C CA . ALA A 1 190 ? 30.173 9.735 39.300 1.00 36.16 190 ALA Y CA 1
ATOM 1472 C C . ALA A 1 190 ? 29.549 9.908 37.925 1.00 33.26 190 ALA Y C 1
ATOM 1473 O O . ALA A 1 190 ? 30.239 10.221 36.949 1.00 26.99 190 ALA Y O 1
ATOM 1475 N N . GLY A 1 191 ? 28.234 9.718 37.864 1.00 28.16 191 GLY Y N 1
ATOM 1476 C CA . GLY A 1 191 ? 27.500 9.864 36.622 1.00 27.82 191 GLY Y CA 1
ATOM 1477 C C . GLY A 1 191 ? 27.613 11.244 36.001 1.00 33.59 191 GLY Y C 1
ATOM 1478 O O . GLY A 1 191 ? 27.444 11.407 34.793 1.00 37.51 191 GLY Y O 1
ATOM 1479 N N . ILE A 1 192 ? 27.902 12.243 36.827 1.00 35.56 192 ILE Y N 1
ATOM 1480 C CA . ILE A 1 192 ? 28.081 13.599 36.327 1.00 26.00 192 ILE Y CA 1
ATOM 1481 C C . ILE A 1 192 ? 29.538 13.879 35.950 1.00 39.14 192 ILE Y C 1
ATOM 1482 O O . ILE A 1 192 ? 29.823 14.309 34.830 1.00 35.44 192 ILE Y O 1
ATOM 1487 N N . VAL A 1 193 ? 30.458 13.612 36.874 1.00 36.94 193 VAL Y N 1
ATOM 1488 C CA . VAL A 1 193 ? 31.864 13.961 36.680 1.00 38.39 193 VAL Y CA 1
ATOM 1489 C C . VAL A 1 193 ? 32.573 13.064 35.669 1.00 37.51 193 VAL Y C 1
ATOM 1490 O O . VAL A 1 193 ? 33.673 13.387 35.218 1.00 48.85 193 VAL Y O 1
ATOM 1494 N N . VAL A 1 194 ? 31.951 11.944 35.310 1.00 35.03 194 VAL Y N 1
ATOM 1495 C CA . VAL A 1 194 ? 32.532 11.053 34.311 1.00 38.25 194 VAL Y CA 1
ATOM 1496 C C . VAL A 1 194 ? 32.608 11.749 32.945 1.00 45.63 194 VAL Y C 1
ATOM 1497 O O . VAL A 1 194 ? 33.387 11.357 32.076 1.00 39.47 194 VAL Y O 1
ATOM 1501 N N . GLU A 1 195 ? 31.816 12.804 32.775 1.00 54.43 195 GLU Y N 1
ATOM 1502 C CA . GLU A 1 195 ? 31.730 13.501 31.496 1.00 57.95 195 GLU Y CA 1
ATOM 1503 C C . GLU A 1 195 ? 32.616 14.745 31.433 1.00 46.73 195 GLU Y C 1
ATOM 1504 O O . GLU A 1 195 ? 32.853 15.283 30.352 1.00 43.57 195 GLU Y O 1
ATOM 1510 N N . TRP A 1 196 ? 33.104 15.195 32.586 1.00 40.29 196 TRP Y N 1
ATOM 1511 C CA . TRP A 1 196 ? 33.858 16.445 32.657 1.00 41.48 196 TRP Y CA 1
ATOM 1512 C C . TRP A 1 196 ? 35.161 16.426 31.853 1.00 44.35 196 TRP Y C 1
ATOM 1513 O O . TRP A 1 196 ? 35.317 17.203 30.911 1.00 56.12 196 TRP Y O 1
ATOM 1524 N N . LEU A 1 197 ? 36.086 15.544 32.221 1.00 46.04 197 LEU Y N 1
ATOM 1525 C CA . LEU A 1 197 ? 37.413 15.511 31.599 1.00 38.82 197 LEU Y CA 1
ATOM 1526 C C . LEU A 1 197 ? 37.405 15.364 30.064 1.00 41.57 197 LEU Y C 1
ATOM 1527 O O . LEU A 1 197 ? 38.126 16.099 29.381 1.00 49.46 197 LEU Y O 1
ATOM 1532 N N . PRO A 1 198 ? 36.602 14.429 29.512 1.00 38.25 198 PRO Y N 1
ATOM 1533 C CA . PRO A 1 198 ? 36.583 14.361 28.044 1.00 45.38 198 PRO Y CA 1
ATOM 1534 C C . PRO A 1 198 ? 36.074 15.649 27.397 1.00 38.15 198 PRO Y C 1
ATOM 1535 O O . PRO A 1 198 ? 36.544 16.016 26.318 1.00 52.97 198 PRO Y O 1
ATOM 1539 N N . GLN A 1 199 ? 35.130 16.324 28.048 1.00 36.65 199 GLN Y N 1
ATOM 1540 C CA . GLN A 1 199 ? 34.624 17.596 27.538 1.00 47.09 199 GLN Y CA 1
ATOM 1541 C C . GLN A 1 199 ? 35.709 18.662 27.582 1.00 43.60 199 GLN Y C 1
ATOM 1542 O O . GLN A 1 199 ? 35.839 19.455 26.654 1.00 48.76 199 GLN Y O 1
ATOM 1548 N N . ILE A 1 200 ? 36.483 18.675 28.664 1.00 43.54 200 ILE Y N 1
ATOM 1549 C CA . ILE A 1 200 ? 37.602 19.601 28.790 1.00 41.84 200 ILE Y CA 1
ATOM 1550 C C . ILE A 1 200 ? 38.604 19.383 27.658 1.00 50.64 200 ILE Y C 1
ATOM 1551 O O . ILE A 1 200 ? 38.982 20.331 26.964 1.00 53.94 200 ILE Y O 1
ATOM 1556 N N . LEU A 1 201 ? 39.019 18.131 27.471 1.00 41.25 201 LEU Y N 1
ATOM 1557 C CA . LEU A 1 201 ? 39.959 17.782 26.408 1.00 40.87 201 LEU Y CA 1
ATOM 1558 C C . LEU A 1 201 ? 39.432 18.192 25.033 1.00 51.14 201 LEU Y C 1
ATOM 1559 O O . LEU A 1 201 ? 40.164 18.763 24.219 1.00 55.55 201 LEU Y O 1
ATOM 1564 N N . ARG A 1 202 ? 38.158 17.899 24.787 1.00 48.02 202 ARG Y N 1
ATOM 1565 C CA . ARG A 1 202 ? 37.520 18.242 23.520 1.00 42.63 202 ARG Y CA 1
ATOM 1566 C C . ARG A 1 202 ? 37.516 19.747 23.272 1.00 46.22 202 ARG Y C 1
ATOM 1567 O O . ARG A 1 202 ? 37.864 20.205 22.180 1.00 54.26 202 ARG Y O 1
ATOM 1575 N N . THR A 1 203 ? 37.120 20.509 24.289 1.00 44.97 203 THR Y N 1
ATOM 1576 C CA . THR A 1 203 ? 37.092 21.965 24.197 1.00 49.22 203 THR Y CA 1
ATOM 1577 C C . THR A 1 203 ? 38.484 22.524 23.928 1.00 47.21 203 THR Y C 1
ATOM 1578 O O . THR A 1 203 ? 38.643 23.423 23.106 1.00 41.64 203 THR Y O 1
ATOM 1582 N N . ILE A 1 204 ? 39.486 21.989 24.621 1.00 45.11 204 ILE Y N 1
ATOM 1583 C CA . ILE A 1 204 ? 40.870 22.407 24.414 1.00 50.03 204 ILE Y CA 1
ATOM 1584 C C . ILE A 1 204 ? 41.297 22.139 22.973 1.00 48.27 204 ILE Y C 1
ATOM 1585 O O . ILE A 1 204 ? 41.948 22.975 22.335 1.00 51.89 204 ILE Y O 1
ATOM 1590 N N . GLY A 1 205 ? 40.907 20.976 22.461 1.00 52.20 205 GLY Y N 1
ATOM 1591 C CA . GLY A 1 205 ? 41.148 20.638 21.071 1.00 49.73 205 GLY Y CA 1
ATOM 1592 C C . GLY A 1 205 ? 40.499 21.639 20.133 1.00 58.36 205 GLY Y C 1
ATOM 1593 O O . GLY A 1 205 ? 41.063 21.985 19.093 1.00 64.17 205 GLY Y O 1
ATOM 1594 N N . LEU A 1 206 ? 39.312 22.110 20.505 1.00 47.13 206 LEU Y N 1
ATOM 1595 C CA . LEU A 1 206 ? 38.610 23.116 19.715 1.00 53.12 206 LEU Y CA 1
ATOM 1596 C C . LEU A 1 206 ? 39.307 24.473 19.775 1.00 59.15 206 LEU Y C 1
ATOM 1597 O O . LEU A 1 206 ? 39.248 25.251 18.824 1.00 56.64 206 LEU Y O 1
ATOM 1602 N N . ILE A 1 207 ? 39.962 24.757 20.897 1.00 62.05 207 ILE Y N 1
ATOM 1603 C CA . ILE A 1 207 ? 40.733 25.988 21.030 1.00 57.72 207 ILE Y CA 1
ATOM 1604 C C . ILE A 1 207 ? 41.951 25.928 20.119 1.00 65.41 207 ILE Y C 1
ATOM 1605 O O . ILE A 1 207 ? 42.251 26.886 19.407 1.00 55.79 207 ILE Y O 1
ATOM 1610 N N . ARG A 1 208 ? 42.646 24.792 20.146 1.00 69.99 208 ARG Y N 1
ATOM 1611 C CA . ARG A 1 208 ? 43.790 24.571 19.266 1.00 70.89 208 ARG Y CA 1
ATOM 1612 C C . ARG A 1 208 ? 43.366 24.665 17.803 1.00 67.40 208 ARG Y C 1
ATOM 1613 O O . ARG A 1 208 ? 44.094 25.204 16.967 1.00 73.18 208 ARG Y O 1
ATOM 1621 N N . THR A 1 209 ? 42.179 24.151 17.502 1.00 70.69 209 THR Y N 1
ATOM 1622 C CA . THR A 1 209 ? 41.665 24.183 16.139 1.00 68.20 209 THR Y CA 1
ATOM 1623 C C . THR A 1 209 ? 41.201 25.589 15.760 1.00 66.31 209 THR Y C 1
ATOM 1624 O O . THR A 1 209 ? 41.546 26.094 14.693 1.00 83.30 209 THR Y O 1
ATOM 1628 N N . GLY A 1 210 ? 40.419 26.218 16.633 1.00 76.33 210 GLY Y N 1
ATOM 1629 C CA . GLY A 1 210 ? 40.000 27.592 16.415 1.00 57.79 210 GLY Y CA 1
ATOM 1630 C C . GLY A 1 210 ? 38.510 27.857 16.538 1.00 52.07 210 GLY Y C 1
ATOM 1631 O O . GLY A 1 210 ? 38.053 28.967 16.277 1.00 72.74 210 GLY Y O 1
ATOM 1632 N N . GLU A 1 211 ? 37.750 26.843 16.938 1.00 68.69 211 GLU Y N 1
ATOM 1633 C CA . GLU A 1 211 ? 36.302 26.983 17.083 1.00 61.28 211 GLU Y CA 1
ATOM 1634 C C . GLU A 1 211 ? 35.912 27.689 18.378 1.00 57.04 211 GLU Y C 1
ATOM 1635 O O . GLU A 1 211 ? 34.814 28.234 18.491 1.00 63.86 211 GLU Y O 1
ATOM 1641 N N . VAL A 1 212 ? 36.810 27.664 19.357 1.00 64.37 212 VAL Y N 1
ATOM 1642 C CA . VAL A 1 212 ? 36.578 28.335 20.630 1.00 55.75 212 VAL Y CA 1
ATOM 1643 C C . VAL A 1 212 ? 37.768 29.220 20.973 1.00 57.02 212 VAL Y C 1
ATOM 1644 O O . VAL A 1 212 ? 38.900 28.743 21.047 1.00 55.55 212 VAL Y O 1
ATOM 1648 N N . ASN A 1 213 ? 37.518 30.510 21.175 1.00 52.11 213 ASN Y N 1
ATOM 1649 C CA . ASN A 1 213 ? 38.596 31.425 21.526 1.00 59.96 213 ASN Y CA 1
ATOM 1650 C C . ASN A 1 213 ? 39.023 31.223 22.974 1.00 48.42 213 ASN Y C 1
ATOM 1651 O O . ASN A 1 213 ? 38.241 30.760 23.805 1.00 38.14 213 ASN Y O 1
ATOM 1656 N N . LEU A 1 214 ? 40.268 31.582 23.264 1.00 55.25 214 LEU Y N 1
ATOM 1657 C CA . LEU A 1 214 ? 40.877 31.298 24.556 1.00 57.56 214 LEU Y CA 1
ATOM 1658 C C . LEU A 1 214 ? 40.272 32.115 25.699 1.00 55.20 214 LEU Y C 1
ATOM 1659 O O . LEU A 1 214 ? 40.243 31.664 26.846 1.00 55.82 214 LEU Y O 1
ATOM 1664 N N . VAL A 1 215 ? 39.787 33.311 25.383 1.00 46.66 215 VAL Y N 1
ATOM 1665 C CA . VAL A 1 215 ? 39.257 34.208 26.404 1.00 51.16 215 VAL Y CA 1
ATOM 1666 C C . VAL A 1 215 ? 37.990 33.650 27.050 1.00 47.65 215 VAL Y C 1
ATOM 1667 O O . VAL A 1 215 ? 37.872 33.620 28.280 1.00 51.60 215 VAL Y O 1
ATOM 1671 N N . ALA A 1 216 ? 37.050 33.205 26.222 1.00 42.98 216 ALA Y N 1
ATOM 1672 C CA . ALA A 1 216 ? 35.810 32.619 26.721 1.00 49.05 216 ALA Y CA 1
ATOM 1673 C C . ALA A 1 216 ? 36.099 31.395 27.581 1.00 48.58 216 ALA Y C 1
ATOM 1674 O O . ALA A 1 216 ? 35.469 31.193 28.622 1.00 52.29 216 ALA Y O 1
ATOM 1676 N N . PHE A 1 217 ? 37.062 30.588 27.146 1.00 35.99 217 PHE Y N 1
ATOM 1677 C CA . PHE A 1 217 ? 37.444 29.394 27.885 1.00 40.95 217 PHE Y CA 1
ATOM 1678 C C . PHE A 1 217 ? 38.030 29.747 29.245 1.00 47.08 217 PHE Y C 1
ATOM 1679 O O . PHE A 1 217 ? 37.710 29.109 30.252 1.00 46.40 217 PHE Y O 1
ATOM 1687 N N . LEU A 1 218 ? 38.894 30.757 29.267 1.00 48.89 218 LEU Y N 1
ATOM 1688 C CA . LEU A 1 218 ? 39.508 31.197 30.514 1.00 39.18 218 LEU Y CA 1
ATOM 1689 C C . LEU A 1 218 ? 38.457 31.745 31.473 1.00 44.37 218 LEU Y C 1
ATOM 1690 O O . LEU A 1 218 ? 38.524 31.498 32.680 1.00 47.40 218 LEU Y O 1
ATOM 1695 N N . PHE A 1 219 ? 37.482 32.476 30.938 1.00 37.12 219 PHE Y N 1
ATOM 1696 C CA . PHE A 1 219 ? 36.368 32.949 31.754 1.00 44.76 219 PHE Y CA 1
ATOM 1697 C C . PHE A 1 219 ? 35.573 31.775 32.323 1.00 47.07 219 PHE Y C 1
ATOM 1698 O O . PHE A 1 219 ? 35.186 31.791 33.488 1.00 41.23 219 PHE Y O 1
ATOM 1706 N N . PHE A 1 220 ? 35.338 30.759 31.496 1.00 44.63 220 PHE Y N 1
ATOM 1707 C CA . PHE A 1 220 ? 34.600 29.567 31.912 1.00 48.93 220 PHE Y CA 1
ATOM 1708 C C . PHE A 1 220 ? 35.298 28.863 33.076 1.00 41.44 220 PHE Y C 1
ATOM 1709 O O . PHE A 1 220 ? 34.685 28.575 34.112 1.00 43.84 220 PHE Y O 1
ATOM 1717 N N . LEU A 1 221 ? 36.587 28.595 32.890 1.00 44.41 221 LEU Y N 1
ATOM 1718 C CA . LEU A 1 221 ? 37.404 27.929 33.899 1.00 49.72 221 LEU Y CA 1
ATOM 1719 C C . LEU A 1 221 ? 37.446 28.732 35.199 1.00 53.57 221 LEU Y C 1
ATOM 1720 O O . LEU A 1 221 ? 37.185 28.198 36.288 1.00 52.70 221 LEU Y O 1
ATOM 1725 N N . ALA A 1 222 ? 37.765 30.019 35.071 1.00 48.09 222 ALA Y N 1
ATOM 1726 C CA . ALA A 1 222 ? 37.839 30.921 36.217 1.00 40.92 222 ALA Y CA 1
ATOM 1727 C C . ALA A 1 222 ? 36.514 30.968 36.964 1.00 41.82 222 ALA Y C 1
ATOM 1728 O O . ALA A 1 222 ? 36.490 31.064 38.189 1.00 47.04 222 ALA Y O 1
ATOM 1730 N N . PHE A 1 223 ? 35.414 30.899 36.222 1.00 37.82 223 PHE Y N 1
ATOM 1731 C CA . PHE A 1 223 ? 34.095 30.888 36.834 1.00 34.52 223 PHE Y CA 1
ATOM 1732 C C . PHE A 1 223 ? 33.851 29.586 37.585 1.00 45.93 223 PHE Y C 1
ATOM 1733 O O . PHE A 1 223 ? 33.201 29.589 38.629 1.00 41.67 223 PHE Y O 1
ATOM 1741 N N . ILE A 1 224 ? 34.354 28.474 37.050 1.00 39.92 224 ILE Y N 1
ATOM 1742 C CA . ILE A 1 224 ? 34.246 27.198 37.757 1.00 38.00 224 ILE Y CA 1
ATOM 1743 C C . ILE A 1 224 ? 34.985 27.257 39.093 1.00 33.65 224 ILE Y C 1
ATOM 1744 O O . ILE A 1 224 ? 34.430 26.905 40.144 1.00 30.45 224 ILE Y O 1
ATOM 1749 N N . VAL A 1 225 ? 36.237 27.708 39.047 1.00 38.13 225 VAL Y N 1
ATOM 1750 C CA . VAL A 1 225 ? 37.027 27.865 40.266 1.00 44.54 225 VAL Y CA 1
ATOM 1751 C C . VAL A 1 225 ? 36.323 28.800 41.247 1.00 49.60 225 VAL Y C 1
ATOM 1752 O O . VAL A 1 225 ? 36.296 28.546 42.454 1.00 39.04 225 VAL Y O 1
ATOM 1756 N N . LEU A 1 226 ? 35.749 29.876 40.713 1.00 42.80 226 LEU Y N 1
ATOM 1757 C CA . LEU A 1 226 ? 34.999 30.833 41.516 1.00 36.02 226 LEU Y CA 1
ATOM 1758 C C . LEU A 1 226 ? 33.814 30.159 42.194 1.00 37.94 226 LEU Y C 1
ATOM 1759 O O . LEU A 1 226 ? 33.484 30.466 43.338 1.00 34.56 226 LEU Y O 1
ATOM 1764 N N . ALA A 1 227 ? 33.182 29.237 41.477 1.00 34.39 227 ALA Y N 1
ATOM 1765 C CA . ALA A 1 227 ? 32.033 28.507 41.995 1.00 40.95 227 ALA Y CA 1
ATOM 1766 C C . ALA A 1 227 ? 32.452 27.627 43.161 1.00 38.51 227 ALA Y C 1
ATOM 1767 O O . ALA A 1 227 ? 31.819 27.638 44.223 1.00 45.21 227 ALA Y O 1
ATOM 1769 N N . PHE A 1 228 ? 33.530 26.874 42.955 1.00 42.30 228 PHE Y N 1
ATOM 1770 C CA . PHE A 1 228 ? 34.065 26.006 44.000 1.00 38.83 228 PHE Y CA 1
ATOM 1771 C C . PHE A 1 228 ? 34.428 26.806 45.249 1.00 39.31 228 PHE Y C 1
ATOM 1772 O O . PHE A 1 228 ? 33.986 26.487 46.355 1.00 41.41 228 PHE Y O 1
ATOM 1780 N N . ALA A 1 229 ? 35.228 27.850 45.057 1.00 37.76 229 ALA Y N 1
ATOM 1781 C CA . ALA A 1 229 ? 35.677 28.699 46.153 1.00 37.53 229 ALA Y CA 1
ATOM 1782 C C . ALA A 1 229 ? 34.508 29.344 46.894 1.00 38.15 229 ALA Y C 1
ATOM 1783 O O . ALA A 1 229 ? 34.513 29.431 48.120 1.00 38.23 229 ALA Y O 1
ATOM 1785 N N . GLY A 1 230 ? 33.509 29.793 46.143 1.00 35.95 230 GLY Y N 1
ATOM 1786 C CA . GLY A 1 230 ? 32.345 30.441 46.721 1.00 34.57 230 GLY Y CA 1
ATOM 1787 C C . GLY A 1 230 ? 31.526 29.498 47.578 1.00 38.64 230 GLY Y C 1
ATOM 1788 O O . GLY A 1 230 ? 31.166 29.821 48.715 1.00 33.81 230 GLY Y O 1
ATOM 1789 N N . MET A 1 231 ? 31.231 28.323 47.030 1.00 40.14 231 MET Y N 1
ATOM 1790 C CA . MET A 1 231 ? 30.486 27.313 47.773 1.00 50.71 231 MET Y CA 1
ATOM 1791 C C . MET A 1 231 ? 31.254 26.870 49.018 1.00 40.76 231 MET Y C 1
ATOM 1792 O O . MET A 1 231 ? 30.660 26.640 50.072 1.00 37.63 231 MET Y O 1
ATOM 1797 N N . ALA A 1 232 ? 32.573 26.764 48.886 1.00 36.62 232 ALA Y N 1
ATOM 1798 C CA . ALA A 1 232 ? 33.434 26.401 50.006 1.00 30.40 232 ALA Y CA 1
ATOM 1799 C C . ALA A 1 232 ? 33.357 27.446 51.113 1.00 45.34 232 ALA Y C 1
ATOM 1800 O O . ALA A 1 232 ? 33.198 27.114 52.293 1.00 45.06 232 ALA Y O 1
ATOM 1802 N N . ALA A 1 233 ? 33.463 28.711 50.717 1.00 40.90 233 ALA Y N 1
ATOM 1803 C CA . ALA A 1 233 ? 33.423 29.826 51.655 1.00 34.80 233 ALA Y CA 1
ATOM 1804 C C . ALA A 1 233 ? 32.098 29.872 52.400 1.00 36.69 233 ALA Y C 1
ATOM 1805 O O . ALA A 1 233 ? 32.071 29.968 53.626 1.00 41.48 233 ALA Y O 1
ATOM 1807 N N . VAL A 1 234 ? 31.002 29.796 51.653 1.00 42.44 234 VAL Y N 1
ATOM 1808 C CA . VAL A 1 234 ? 29.668 29.866 52.244 1.00 34.41 234 VAL Y CA 1
ATOM 1809 C C . VAL A 1 234 ? 29.400 28.664 53.151 1.00 38.80 234 VAL Y C 1
ATOM 1810 O O . VAL A 1 234 ? 28.760 28.794 54.196 1.00 44.18 234 VAL Y O 1
ATOM 1814 N N . GLN A 1 235 ? 29.906 27.498 52.760 1.00 45.72 235 GLN Y N 1
ATOM 1815 C CA . GLN A 1 235 ? 29.794 26.305 53.596 1.00 50.66 235 GLN Y CA 1
ATOM 1816 C C . GLN A 1 235 ? 30.578 26.485 54.894 1.00 57.90 235 GLN Y C 1
ATOM 1817 O O . GLN A 1 235 ? 30.183 25.978 55.945 1.00 57.55 235 GLN Y O 1
ATOM 1823 N N . GLN A 1 236 ? 31.691 27.209 54.815 1.00 52.43 236 GLN Y N 1
ATOM 1824 C CA . GLN A 1 236 ? 32.534 27.432 55.986 1.00 53.25 236 GLN Y CA 1
ATOM 1825 C C . GLN A 1 236 ? 32.027 28.579 56.863 1.00 56.95 236 GLN Y C 1
ATOM 1826 O O . GLN A 1 236 ? 32.527 28.790 57.970 1.00 50.28 236 GLN Y O 1
ATOM 1832 N N . ALA A 1 237 ? 31.036 29.314 56.368 1.00 48.58 237 ALA Y N 1
ATOM 1833 C CA . ALA A 1 237 ? 30.490 30.458 57.096 1.00 62.04 237 ALA Y CA 1
ATOM 1834 C C . ALA A 1 237 ? 29.510 30.021 58.183 1.00 60.64 237 ALA Y C 1
ATOM 1835 O O . ALA A 1 237 ? 28.867 28.975 58.066 1.00 52.86 237 ALA Y O 1
ATOM 1837 N N . GLU A 1 238 ? 29.393 30.830 59.234 1.00 53.97 238 GLU Y N 1
ATOM 1838 C CA . GLU A 1 238 ? 28.512 30.497 60.350 1.00 66.40 238 GLU Y CA 1
ATOM 1839 C C . GLU A 1 238 ? 28.097 31.719 61.172 1.00 57.67 238 GLU Y C 1
ATOM 1840 O O . GLU A 1 238 ? 28.841 32.693 61.287 1.00 44.21 238 GLU Y O 1
ATOM 1846 N N . ARG A 1 239 ? 26.896 31.646 61.737 1.00 61.19 239 ARG Y N 1
ATOM 1847 C CA . ARG A 1 239 ? 26.383 32.657 62.653 1.00 55.62 239 ARG Y CA 1
ATOM 1848 C C . ARG A 1 239 ? 26.575 32.196 64.092 1.00 54.83 239 ARG Y C 1
ATOM 1849 O O . ARG A 1 239 ? 26.049 31.159 64.496 1.00 59.03 239 ARG Y O 1
ATOM 1857 N N . ARG A 1 240 ? 27.334 32.970 64.860 1.00 64.42 240 ARG Y N 1
ATOM 1858 C CA . ARG A 1 240 ? 27.669 32.595 66.229 1.00 65.83 240 ARG Y CA 1
ATOM 1859 C C . ARG A 1 240 ? 26.687 33.182 67.236 1.00 59.08 240 ARG Y C 1
ATOM 1860 O O . ARG A 1 240 ? 26.501 34.396 67.301 1.00 59.61 240 ARG Y O 1
ATOM 1868 N N . ILE A 1 241 ? 26.060 32.310 68.019 1.00 58.43 241 ILE Y N 1
ATOM 1869 C CA . ILE A 1 241 ? 25.139 32.745 69.062 1.00 66.03 241 ILE Y CA 1
ATOM 1870 C C . ILE A 1 241 ? 25.786 32.639 70.438 1.00 64.78 241 ILE Y C 1
ATOM 1871 O O . ILE A 1 241 ? 26.036 31.536 70.925 1.00 56.27 241 ILE Y O 1
ATOM 1876 N N . PRO A 1 242 ? 26.057 33.792 71.067 1.00 67.01 242 PRO Y N 1
ATOM 1877 C CA . PRO A 1 242 ? 26.712 33.867 72.377 1.00 60.80 242 PRO Y CA 1
ATOM 1878 C C . PRO A 1 242 ? 25.944 33.121 73.465 1.00 63.39 242 PRO Y C 1
ATOM 1879 O O . PRO A 1 242 ? 24.774 33.417 73.710 1.00 65.28 242 PRO Y O 1
ATOM 1883 N N . VAL A 1 243 ? 26.602 32.156 74.099 1.00 61.95 243 VAL Y N 1
ATOM 1884 C CA . VAL A 1 243 ? 26.010 31.413 75.207 1.00 62.70 243 VAL Y CA 1
ATOM 1885 C C . VAL A 1 243 ? 27.006 31.312 76.358 1.00 74.60 243 VAL Y C 1
ATOM 1886 O O . VAL A 1 243 ? 28.174 31.669 76.208 1.00 74.18 243 VAL Y O 1
ATOM 1890 N N . GLN A 1 244 ? 26.543 30.830 77.507 1.00 69.58 244 GLN Y N 1
ATOM 1891 C CA . GLN A 1 244 ? 27.407 30.684 78.675 1.00 74.64 244 GLN Y CA 1
ATOM 1892 C C . GLN A 1 244 ? 27.135 29.387 79.430 1.00 83.50 244 GLN Y C 1
ATOM 1893 O O . GLN A 1 244 ? 25.997 28.919 79.496 1.00 76.05 244 GLN Y O 1
ATOM 1899 N N . TYR A 1 245 ? 28.192 28.813 79.997 1.00 85.79 245 TYR Y N 1
ATOM 1900 C CA . TYR A 1 245 ? 28.075 27.606 80.808 1.00 83.10 245 TYR Y CA 1
ATOM 1901 C C . TYR A 1 245 ? 28.482 27.892 82.250 1.00 82.17 245 TYR Y C 1
ATOM 1902 O O . TYR A 1 245 ? 28.806 29.031 82.590 1.00 83.73 245 TYR Y O 1
ATOM 1911 N N . ALA A 1 246 ? 28.462 26.853 83.083 1.00 77.77 246 ALA Y N 1
ATOM 1912 C CA . ALA A 1 246 ? 28.813 26.964 84.500 1.00 77.41 246 ALA Y CA 1
ATOM 1913 C C . ALA A 1 246 ? 28.003 28.054 85.194 1.00 82.36 246 ALA Y C 1
ATOM 1914 O O . ALA A 1 246 ? 28.540 28.833 85.984 1.00 70.03 246 ALA Y O 1
ATOM 1916 N N . ARG A 1 247 ? 26.709 28.101 84.893 1.00 72.92 247 ARG Y N 1
ATOM 1917 C CA . ARG A 1 247 ? 25.829 29.131 85.431 1.00 66.52 247 ARG Y CA 1
ATOM 1918 C C . ARG A 1 247 ? 25.616 28.983 86.934 1.00 67.43 247 ARG Y C 1
ATOM 1919 O O . ARG A 1 247 ? 25.235 27.917 87.417 1.00 79.60 247 ARG Y O 1
ATOM 1927 N N . LYS A 1 248 ? 25.864 30.063 87.667 1.00 72.24 248 LYS Y N 1
ATOM 1928 C CA . LYS A 1 248 ? 25.688 30.069 89.114 1.00 68.63 248 LYS Y CA 1
ATOM 1929 C C . LYS A 1 248 ? 24.808 31.236 89.548 1.00 59.68 248 LYS Y C 1
ATOM 1930 O O . LYS A 1 248 ? 24.945 32.348 89.038 1.00 54.82 248 LYS Y O 1
ATOM 1936 N N . VAL A 1 249 ? 23.903 30.981 90.488 1.00 57.36 249 VAL Y N 1
ATOM 1937 C CA . VAL A 1 249 ? 23.045 32.035 91.018 1.00 53.05 249 VAL Y CA 1
ATOM 1938 C C . VAL A 1 249 ? 23.675 32.670 92.257 1.00 49.61 249 VAL Y C 1
ATOM 1939 O O . VAL A 1 249 ? 23.823 32.021 93.294 1.00 46.02 249 VAL Y O 1
ATOM 1943 N N . VAL A 1 250 ? 24.054 33.939 92.130 1.00 44.15 250 VAL Y N 1
ATOM 1944 C CA . VAL A 1 250 ? 24.682 34.683 93.216 1.00 46.61 250 VAL Y CA 1
ATOM 1945 C C . VAL A 1 250 ? 23.907 35.960 93.527 1.00 43.55 250 VAL Y C 1
ATOM 1946 O O . VAL A 1 250 ? 23.588 36.737 92.628 1.00 46.20 250 VAL Y O 1
ATOM 1950 N N . GLY A 1 251 ? 23.600 36.165 94.804 1.00 51.06 251 GLY Y N 1
ATOM 1951 C CA . GLY A 1 251 ? 22.879 37.345 95.243 1.00 50.56 251 GLY Y CA 1
ATOM 1952 C C . GLY A 1 251 ? 21.513 37.494 94.598 1.00 51.81 251 GLY Y C 1
ATOM 1953 O O . GLY A 1 251 ? 20.994 38.603 94.477 1.00 57.49 251 GLY Y O 1
ATOM 1954 N N . GLY A 1 252 ? 20.931 36.375 94.181 1.00 51.25 252 GLY Y N 1
ATOM 1955 C CA . GLY A 1 252 ? 19.624 36.387 93.551 1.00 48.06 252 GLY Y CA 1
ATOM 1956 C C . GLY A 1 252 ? 19.689 36.783 92.091 1.00 43.58 252 GLY Y C 1
ATOM 1957 O O . GLY A 1 252 ? 18.672 37.107 91.474 1.00 41.68 252 GLY Y O 1
ATOM 1958 N N . ARG A 1 253 ? 20.894 36.761 91.534 1.00 46.03 253 ARG Y N 1
ATOM 1959 C CA . ARG A 1 253 ? 21.088 37.095 90.130 1.00 47.25 253 ARG Y CA 1
ATOM 1960 C C . ARG A 1 253 ? 21.866 35.996 89.424 1.00 43.89 253 ARG Y C 1
ATOM 1961 O O . ARG A 1 253 ? 22.775 35.401 89.997 1.00 46.49 253 ARG Y O 1
ATOM 1969 N N . VAL A 1 254 ? 21.503 35.726 88.176 1.00 52.58 254 VAL Y N 1
ATOM 1970 C CA . VAL A 1 254 ? 22.131 34.653 87.415 1.00 38.65 254 VAL Y CA 1
ATOM 1971 C C . VAL A 1 254 ? 23.421 35.108 86.747 1.00 35.01 254 VAL Y C 1
ATOM 1972 O O . VAL A 1 254 ? 23.424 36.060 85.968 1.00 42.04 254 VAL Y O 1
ATOM 1976 N N . TYR A 1 255 ? 24.516 34.426 87.064 1.00 43.28 255 TYR Y N 1
ATOM 1977 C CA . TYR A 1 255 ? 25.794 34.673 86.405 1.00 51.02 255 TYR Y CA 1
ATOM 1978 C C . TYR A 1 255 ? 26.239 33.425 85.653 1.00 64.02 255 TYR Y C 1
ATOM 1979 O O . TYR A 1 255 ? 25.702 32.338 85.867 1.00 61.79 255 TYR Y O 1
ATOM 1988 N N . GLY A 1 256 ? 27.221 33.586 84.773 1.00 69.32 256 GLY Y N 1
ATOM 1989 C CA . GLY A 1 256 ? 27.733 32.473 83.997 1.00 63.83 256 GLY Y CA 1
ATOM 1990 C C . GLY A 1 256 ? 29.246 32.467 83.933 1.00 77.95 256 GLY Y C 1
ATOM 1991 O O . GLY A 1 256 ? 29.902 33.387 84.422 1.00 86.18 256 GLY Y O 1
ATOM 1992 N N . GLY A 1 257 ? 29.804 31.425 83.327 1.00 88.78 257 GLY Y N 1
ATOM 1993 C CA . GLY A 1 257 ? 31.243 31.316 83.178 1.00 92.87 257 GLY Y CA 1
ATOM 1994 C C . GLY A 1 257 ? 31.761 32.194 82.057 1.00 100.93 257 GLY Y C 1
ATOM 1995 O O . GLY A 1 257 ? 31.199 33.255 81.778 1.00 100.38 257 GLY Y O 1
ATOM 1996 N N . GLN A 1 258 ? 32.836 31.754 81.413 1.00 108.81 258 GLN Y N 1
ATOM 1997 C CA . GLN A 1 258 ? 33.401 32.490 80.289 1.00 108.97 258 GLN Y CA 1
ATOM 1998 C C . GLN A 1 258 ? 32.462 32.433 79.088 1.00 108.53 258 GLN Y C 1
ATOM 1999 O O . GLN A 1 258 ? 31.912 31.378 78.765 1.00 93.57 258 GLN Y O 1
ATOM 2005 N N . ALA A 1 259 ? 32.276 33.578 78.437 1.00 104.34 259 ALA Y N 1
ATOM 2006 C CA . ALA A 1 259 ? 31.371 33.684 77.298 1.00 92.66 259 ALA Y CA 1
ATOM 2007 C C . ALA A 1 259 ? 31.859 32.867 76.104 1.00 90.56 259 ALA Y C 1
ATOM 2008 O O . ALA A 1 259 ? 32.992 33.024 75.651 1.00 91.07 259 ALA Y O 1
ATOM 2010 N N . THR A 1 260 ? 30.991 31.993 75.602 1.00 93.97 260 THR Y N 1
ATOM 2011 C CA . THR A 1 260 ? 31.287 31.200 74.415 1.00 83.33 260 THR Y CA 1
ATOM 2012 C C . THR A 1 260 ? 30.186 31.397 73.376 1.00 76.22 260 THR Y C 1
ATOM 2013 O O . THR A 1 260 ? 29.421 32.358 73.454 1.00 75.55 260 THR Y O 1
ATOM 2017 N N . TYR A 1 261 ? 30.105 30.495 72.404 1.00 71.26 261 TYR Y N 1
ATOM 2018 C CA . TYR A 1 261 ? 29.095 30.609 71.357 1.00 68.83 261 TYR Y CA 1
ATOM 2019 C C . TYR A 1 261 ? 28.717 29.256 70.763 1.00 61.23 261 TYR Y C 1
ATOM 2020 O O . TYR A 1 261 ? 29.456 28.281 70.890 1.00 64.84 261 TYR Y O 1
ATOM 2029 N N . ILE A 1 262 ? 27.558 29.203 70.114 1.00 57.70 262 ILE Y N 1
ATOM 2030 C CA . ILE A 1 262 ? 27.190 28.043 69.314 1.00 58.41 262 ILE Y CA 1
ATOM 2031 C C . ILE A 1 262 ? 27.100 28.459 67.847 1.00 65.44 262 ILE Y C 1
ATOM 2032 O O . ILE A 1 262 ? 26.495 29.481 67.519 1.00 64.02 262 ILE Y O 1
ATOM 2037 N N . PRO A 1 263 ? 27.738 27.682 66.961 1.00 73.38 263 PRO Y N 1
ATOM 2038 C CA . PRO A 1 263 ? 27.780 28.004 65.532 1.00 60.08 263 PRO Y CA 1
ATOM 2039 C C . PRO A 1 263 ? 26.573 27.470 64.769 1.00 56.69 263 PRO Y C 1
ATOM 2040 O O . PRO A 1 263 ? 26.177 26.321 64.959 1.00 67.00 263 PRO Y O 1
ATOM 2044 N N . ILE A 1 264 ? 25.995 28.304 63.913 1.00 57.14 264 ILE Y N 1
ATOM 2045 C CA . ILE A 1 264 ? 24.891 27.873 63.066 1.00 65.33 264 ILE Y CA 1
ATOM 2046 C C . ILE A 1 264 ? 25.186 28.172 61.600 1.00 71.89 264 ILE Y C 1
ATOM 2047 O O . ILE A 1 264 ? 25.266 29.332 61.199 1.00 61.33 264 ILE Y O 1
ATOM 2052 N N . LYS A 1 265 ? 25.354 27.116 60.808 1.00 63.46 265 LYS Y N 1
ATOM 2053 C CA . LYS A 1 265 ? 25.668 27.254 59.390 1.00 61.38 265 LYS Y CA 1
ATOM 2054 C C . LYS A 1 265 ? 24.564 27.988 58.633 1.00 61.09 265 LYS Y C 1
ATOM 2055 O O . LYS A 1 265 ? 23.409 28.003 59.059 1.00 55.20 265 LYS Y O 1
ATOM 2061 N N . LEU A 1 266 ? 24.930 28.599 57.510 1.00 60.11 266 LEU Y N 1
ATOM 2062 C CA . LEU A 1 266 ? 23.955 29.225 56.626 1.00 55.74 266 LEU Y CA 1
ATOM 2063 C C . LEU A 1 266 ? 23.065 28.157 56.001 1.00 62.82 266 LEU Y C 1
ATOM 2064 O O . LEU A 1 266 ? 21.865 28.361 55.812 1.00 64.21 266 LEU Y O 1
ATOM 2069 N N . ASN A 1 267 ? 23.668 27.015 55.687 1.00 67.46 267 ASN Y N 1
ATOM 2070 C CA . ASN A 1 267 ? 22.933 25.866 55.171 1.00 55.01 267 ASN Y CA 1
ATOM 2071 C C . ASN A 1 267 ? 23.282 24.590 55.923 1.00 58.68 267 ASN Y C 1
ATOM 2072 O O . ASN A 1 267 ? 24.431 24.379 56.313 1.00 61.92 267 ASN Y O 1
ATOM 2077 N N . ALA A 1 268 ? 22.282 23.740 56.120 1.00 73.73 268 ALA Y N 1
ATOM 2078 C CA . ALA A 1 268 ? 22.492 22.427 56.712 1.00 69.99 268 ALA Y CA 1
ATOM 2079 C C . ALA A 1 268 ? 23.213 21.523 55.722 1.00 57.79 268 ALA Y C 1
ATOM 2080 O O . ALA A 1 268 ? 22.904 21.526 54.530 1.00 66.91 268 ALA Y O 1
ATOM 2082 N N . ALA A 1 269 ? 24.177 20.755 56.221 1.00 69.78 269 ALA Y N 1
ATOM 2083 C CA . ALA A 1 269 ? 24.957 19.856 55.378 1.00 70.40 269 ALA Y CA 1
ATOM 2084 C C . ALA A 1 269 ? 24.065 18.831 54.688 1.00 70.70 269 ALA Y C 1
ATOM 2085 O O . ALA A 1 269 ? 23.219 18.199 55.323 1.00 71.54 269 ALA Y O 1
ATOM 2087 N N . GLY A 1 270 ? 24.254 18.676 53.383 1.00 64.07 270 GLY Y N 1
ATOM 2088 C CA . GLY A 1 270 ? 23.479 17.722 52.615 1.00 71.81 270 GLY Y CA 1
ATOM 2089 C C . GLY A 1 270 ? 23.235 18.175 51.191 1.00 67.94 270 GLY Y C 1
ATOM 2090 O O . GLY A 1 270 ? 22.829 19.314 50.950 1.00 72.64 270 GLY Y O 1
ATOM 2091 N N . VAL A 1 271 ? 23.486 17.278 50.243 1.00 43.62 271 VAL Y N 1
ATOM 2092 C CA . VAL A 1 271 ? 23.249 17.564 48.836 1.00 45.38 271 VAL Y CA 1
ATOM 2093 C C . VAL A 1 271 ? 21.861 17.061 48.436 1.00 49.37 271 VAL Y C 1
ATOM 2094 O O . VAL A 1 271 ? 21.416 17.254 47.304 1.00 52.62 271 VAL Y O 1
ATOM 2098 N N . ILE A 1 272 ? 21.177 16.431 49.387 1.00 41.50 272 ILE Y N 1
ATOM 2099 C CA . ILE A 1 272 ? 19.867 15.825 49.148 1.00 47.33 272 ILE Y CA 1
ATOM 2100 C C . ILE A 1 272 ? 18.787 16.769 48.583 1.00 48.86 272 ILE Y C 1
ATOM 2101 O O . ILE A 1 272 ? 18.071 16.384 47.653 1.00 52.93 272 ILE Y O 1
ATOM 2106 N N . PRO A 1 273 ? 18.649 17.996 49.134 1.00 46.84 273 PRO Y N 1
ATOM 2107 C CA . PRO A 1 273 ? 17.607 18.866 48.573 1.00 45.77 273 PRO Y CA 1
ATOM 2108 C C . PRO A 1 273 ? 17.845 19.205 47.104 1.00 46.08 273 PRO Y C 1
ATOM 2109 O O . PRO A 1 273 ? 16.890 19.434 46.361 1.00 42.36 273 PRO Y O 1
ATOM 2113 N N . ILE A 1 274 ? 19.110 19.238 46.700 1.00 43.55 274 ILE Y N 1
ATOM 2114 C CA . ILE A 1 274 ? 19.469 19.507 45.314 1.00 60.35 274 ILE Y CA 1
ATOM 2115 C C . ILE A 1 274 ? 19.028 18.343 44.426 1.00 49.77 274 ILE Y C 1
ATOM 2116 O O . ILE A 1 274 ? 18.511 18.543 43.319 1.00 46.63 274 ILE Y O 1
ATOM 2121 N N . ILE A 1 275 ? 19.227 17.129 44.931 1.00 44.65 275 ILE Y N 1
ATOM 2122 C CA . ILE A 1 275 ? 18.784 15.919 44.251 1.00 45.30 275 ILE Y CA 1
ATOM 2123 C C . ILE A 1 275 ? 17.273 15.937 44.067 1.00 47.24 275 ILE Y C 1
ATOM 2124 O O . ILE A 1 275 ? 16.760 15.675 42.972 1.00 45.53 275 ILE Y O 1
ATOM 2129 N N . PHE A 1 276 ? 16.567 16.246 45.152 1.00 43.19 276 PHE Y N 1
ATOM 2130 C CA . PHE A 1 276 ? 15.110 16.273 45.133 1.00 49.26 276 PHE Y CA 1
ATOM 2131 C C . PHE A 1 276 ? 14.586 17.339 44.177 1.00 44.21 276 PHE Y C 1
ATOM 2132 O O . PHE A 1 276 ? 13.647 17.094 43.425 1.00 43.85 276 PHE Y O 1
ATOM 2140 N N . ALA A 1 277 ? 15.200 18.518 44.208 1.00 51.29 277 ALA Y N 1
ATOM 2141 C CA . ALA A 1 277 ? 14.808 19.608 43.321 1.00 50.04 277 ALA Y CA 1
ATOM 2142 C C . ALA A 1 277 ? 15.000 19.202 41.863 1.00 48.92 277 ALA Y C 1
ATOM 2143 O O . ALA A 1 277 ? 14.122 19.423 41.022 1.00 47.19 277 ALA Y O 1
ATOM 2145 N N . ALA A 1 278 ? 16.150 18.599 41.576 1.00 43.32 278 ALA Y N 1
ATOM 2146 C CA . ALA A 1 278 ? 16.450 18.123 40.231 1.00 38.05 278 ALA Y CA 1
ATOM 2147 C C . ALA A 1 278 ? 15.414 17.111 39.751 1.00 48.03 278 ALA Y C 1
ATOM 2148 O O . ALA A 1 278 ? 14.908 17.212 38.630 1.00 47.33 278 ALA Y O 1
ATOM 2150 N N . ALA A 1 279 ? 15.098 16.141 40.606 1.00 46.39 279 ALA Y N 1
ATOM 2151 C CA . ALA A 1 279 ? 14.151 15.087 40.251 1.00 41.67 279 ALA Y CA 1
ATOM 2152 C C . ALA A 1 279 ? 12.749 15.648 40.024 1.00 44.36 279 ALA Y C 1
ATOM 2153 O O . ALA A 1 279 ? 12.059 15.276 39.062 1.00 48.78 279 ALA Y O 1
ATOM 2155 N N . ILE A 1 280 ? 12.338 16.545 40.916 1.00 45.19 280 ILE Y N 1
ATOM 2156 C CA . ILE A 1 280 ? 11.049 17.219 40.804 1.00 44.54 280 ILE Y CA 1
ATOM 2157 C C . ILE A 1 280 ? 10.963 17.967 39.478 1.00 38.39 280 ILE Y C 1
ATOM 2158 O O . ILE A 1 280 ? 9.941 17.922 38.794 1.00 34.54 280 ILE Y O 1
ATOM 2163 N N . LEU A 1 281 ? 12.048 18.636 39.108 1.00 42.02 281 LEU Y N 1
ATOM 2164 C CA . LEU A 1 281 ? 12.106 19.308 37.817 1.00 51.05 281 LEU Y CA 1
ATOM 2165 C C . LEU A 1 281 ? 12.041 18.301 36.667 1.00 52.92 281 LEU Y C 1
ATOM 2166 O O . LEU A 1 281 ? 11.520 18.607 35.594 1.00 45.70 281 LEU Y O 1
ATOM 2171 N N . GLN A 1 282 ? 12.559 17.096 36.901 1.00 48.85 282 GLN Y N 1
ATOM 2172 C CA . GLN A 1 282 ? 12.625 16.067 35.862 1.00 38.30 282 GLN Y CA 1
ATOM 2173 C C . GLN A 1 282 ? 11.302 15.341 35.619 1.00 40.18 282 GLN Y C 1
ATOM 2174 O O . GLN A 1 282 ? 11.101 14.762 34.551 1.00 34.64 282 GLN Y O 1
ATOM 2180 N N . ILE A 1 283 ? 10.412 15.355 36.608 1.00 36.67 283 ILE Y N 1
ATOM 2181 C CA . ILE A 1 283 ? 9.134 14.648 36.480 1.00 33.17 283 ILE Y CA 1
ATOM 2182 C C . ILE A 1 283 ? 8.252 15.112 35.296 1.00 38.49 283 ILE Y C 1
ATOM 2183 O O . ILE A 1 283 ? 7.817 14.273 34.494 1.00 39.51 283 ILE Y O 1
ATOM 2188 N N . PRO A 1 284 ? 7.987 16.432 35.165 1.00 45.52 284 PRO Y N 1
ATOM 2189 C CA . PRO A 1 284 ? 7.118 16.835 34.049 1.00 39.39 284 PRO Y CA 1
ATOM 2190 C C . PRO A 1 284 ? 7.751 16.551 32.692 1.00 39.69 284 PRO Y C 1
ATOM 2191 O O . PRO A 1 284 ? 7.058 16.163 31.746 1.00 36.29 284 PRO Y O 1
ATOM 2195 N N . ILE A 1 285 ? 9.063 16.749 32.610 1.00 35.92 285 ILE Y N 1
ATOM 2196 C CA . ILE A 1 285 ? 9.806 16.465 31.392 1.00 45.10 285 ILE Y CA 1
ATOM 2197 C C . ILE A 1 285 ? 9.708 14.984 31.051 1.00 47.02 285 ILE Y C 1
ATOM 2198 O O . ILE A 1 285 ? 9.453 14.620 29.904 1.00 47.90 285 ILE Y O 1
ATOM 2203 N N . PHE A 1 286 ? 9.894 14.135 32.057 1.00 39.08 286 PHE Y N 1
ATOM 2204 C CA . PHE A 1 286 ? 9.804 12.695 31.858 1.00 35.65 286 PHE Y CA 1
ATOM 2205 C C . PHE A 1 286 ? 8.419 12.283 31.370 1.00 43.83 286 PHE Y C 1
ATOM 2206 O O . PHE A 1 286 ? 8.292 11.414 30.507 1.00 41.06 286 PHE Y O 1
ATOM 2214 N N . LEU A 1 287 ? 7.381 12.903 31.924 1.00 38.31 287 LEU Y N 1
ATOM 2215 C CA . LEU A 1 287 ? 6.017 12.552 31.543 1.00 29.67 287 LEU Y CA 1
ATOM 2216 C C . LEU A 1 287 ? 5.629 13.078 30.162 1.00 31.78 287 LEU Y C 1
ATOM 2217 O O . LEU A 1 287 ? 4.797 12.480 29.481 1.00 35.99 287 LEU Y O 1
ATOM 2222 N N . ALA A 1 288 ? 6.228 14.190 29.747 1.00 40.25 288 ALA Y N 1
ATOM 2223 C CA . ALA A 1 288 ? 5.755 14.887 28.553 1.00 37.44 288 ALA Y CA 1
ATOM 2224 C C . ALA A 1 288 ? 6.637 14.699 27.315 1.00 45.80 288 ALA Y C 1
ATOM 2225 O O . ALA A 1 288 ? 6.127 14.521 26.207 1.00 43.75 288 ALA Y O 1
ATOM 2227 N N . ALA A 1 289 ? 7.952 14.747 27.505 1.00 45.11 289 ALA Y N 1
ATOM 2228 C CA . ALA A 1 289 ? 8.902 14.716 26.388 1.00 47.46 289 ALA Y CA 1
ATOM 2229 C C . ALA A 1 289 ? 8.838 13.490 25.451 1.00 44.65 289 ALA Y C 1
ATOM 2230 O O . ALA A 1 289 ? 9.003 13.656 24.243 1.00 48.19 289 ALA Y O 1
ATOM 2232 N N . PRO A 1 290 ? 8.627 12.265 25.988 1.00 47.04 290 PRO Y N 1
ATOM 2233 C CA . PRO A 1 290 ? 8.606 11.092 25.101 1.00 49.12 290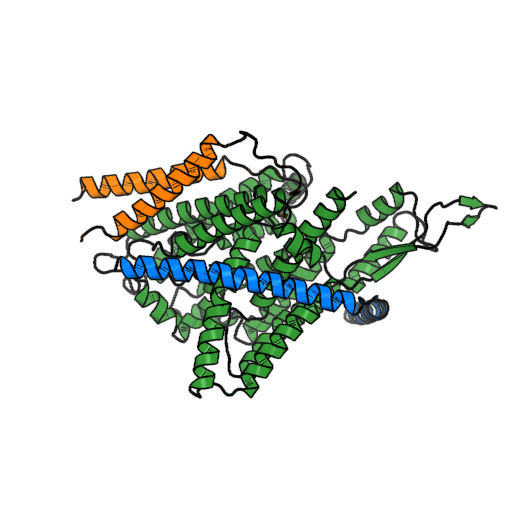 PRO Y CA 1
ATOM 2234 C C . PRO A 1 290 ? 7.663 11.196 23.901 1.00 46.26 290 PRO Y C 1
ATOM 2235 O O . PRO A 1 290 ? 7.974 10.664 22.835 1.00 45.07 290 PRO Y O 1
ATOM 2239 N N . PHE A 1 291 ? 6.533 11.872 24.071 1.00 48.22 291 PHE Y N 1
ATOM 2240 C CA . PHE A 1 291 ? 5.563 12.013 22.991 1.00 51.60 291 PHE Y CA 1
ATOM 2241 C C . PHE A 1 291 ? 6.022 13.059 21.984 1.00 53.38 291 PHE Y C 1
ATOM 2242 O O . PHE A 1 291 ? 5.671 14.234 22.083 1.00 53.22 291 PHE Y O 1
ATOM 2250 N N . GLN A 1 292 ? 6.809 12.615 21.010 1.00 50.56 292 GLN Y N 1
ATOM 2251 C CA . GLN A 1 292 ? 7.453 13.514 20.061 1.00 62.18 292 GLN Y CA 1
ATOM 2252 C C . GLN A 1 292 ? 6.468 14.152 19.086 1.00 64.89 292 GLN Y C 1
ATOM 2253 O O . GLN A 1 292 ? 6.731 15.226 18.544 1.00 65.60 292 GLN Y O 1
ATOM 2259 N N . ASP A 1 293 ? 5.334 13.493 18.868 1.00 62.34 293 ASP Y N 1
ATOM 2260 C CA . ASP A 1 293 ? 4.371 13.948 17.872 1.00 66.60 293 ASP Y CA 1
ATOM 2261 C C . ASP A 1 293 ? 3.321 14.892 18.460 1.00 70.44 293 ASP Y C 1
ATOM 2262 O O . ASP A 1 293 ? 2.407 15.326 17.759 1.00 68.86 293 ASP Y O 1
ATOM 2267 N N . ASN A 1 294 ? 3.461 15.213 19.742 1.00 64.44 294 ASN Y N 1
ATOM 2268 C CA . ASN A 1 294 ? 2.522 16.106 20.412 1.00 53.49 294 ASN Y CA 1
ATOM 2269 C C . ASN A 1 294 ? 3.173 17.433 20.789 1.00 55.35 294 ASN Y C 1
ATOM 2270 O O . ASN A 1 294 ? 3.902 17.509 21.778 1.00 52.54 294 ASN Y O 1
ATOM 2275 N N . PRO A 1 295 ? 2.903 18.486 20.003 1.00 65.43 295 PRO Y N 1
ATOM 2276 C CA . PRO A 1 295 ? 3.449 19.829 20.241 1.00 61.24 295 PRO Y CA 1
ATOM 2277 C C . PRO A 1 295 ? 3.101 20.377 21.624 1.00 48.97 295 PRO Y C 1
ATOM 2278 O O . PRO A 1 295 ? 3.877 21.151 22.191 1.00 50.66 295 PRO Y O 1
ATOM 2282 N N . VAL A 1 296 ? 1.949 19.979 22.156 1.00 45.51 296 VAL Y N 1
ATOM 2283 C CA . VAL A 1 296 ? 1.524 20.422 23.479 1.00 50.17 296 VAL Y CA 1
ATOM 2284 C C . VAL A 1 296 ? 2.455 19.879 24.559 1.00 47.65 296 VAL Y C 1
ATOM 2285 O O . VAL A 1 296 ? 2.996 20.635 25.363 1.00 44.37 296 VAL Y O 1
ATOM 2289 N N . LEU A 1 297 ? 2.641 18.564 24.563 1.00 58.18 297 LEU Y N 1
ATOM 2290 C CA . LEU A 1 297 ? 3.498 17.911 25.547 1.00 47.41 297 LEU Y CA 1
ATOM 2291 C C . LEU A 1 297 ? 4.955 18.341 25.393 1.00 46.37 297 LEU Y C 1
ATOM 2292 O O . LEU A 1 297 ? 5.693 18.423 26.376 1.00 36.00 297 LEU Y O 1
ATOM 2297 N N . GLN A 1 298 ? 5.363 18.620 24.158 1.00 37.85 298 GLN Y N 1
ATOM 2298 C CA . GLN A 1 298 ? 6.704 19.131 23.909 1.00 37.31 298 GLN Y CA 1
ATOM 2299 C C . GLN A 1 298 ? 6.846 20.545 24.465 1.00 45.70 298 GLN Y C 1
ATOM 2300 O O . GLN A 1 298 ? 7.915 20.930 24.939 1.00 45.74 298 GLN Y O 1
ATOM 2306 N N . GLY A 1 299 ? 5.763 21.315 24.407 1.00 33.11 299 GLY Y N 1
ATOM 2307 C CA . GLY A 1 299 ? 5.758 22.651 24.971 1.00 27.96 299 GLY Y CA 1
ATOM 2308 C C . GLY A 1 299 ? 5.852 22.609 26.483 1.00 39.28 299 GLY Y C 1
ATOM 2309 O O . GLY A 1 299 ? 6.631 23.348 27.095 1.00 44.30 299 GLY Y O 1
ATOM 2310 N N . ILE A 1 300 ? 5.052 21.733 27.084 1.00 37.61 300 ILE Y N 1
ATOM 2311 C CA . ILE A 1 300 ? 5.054 21.539 28.528 1.00 34.07 300 ILE Y CA 1
ATOM 2312 C C . ILE A 1 300 ? 6.429 21.103 29.012 1.00 38.56 300 ILE Y C 1
ATOM 2313 O O . ILE A 1 300 ? 6.941 21.616 30.004 1.00 41.23 300 ILE Y O 1
ATOM 2318 N N . ALA A 1 301 ? 7.023 20.154 28.296 1.00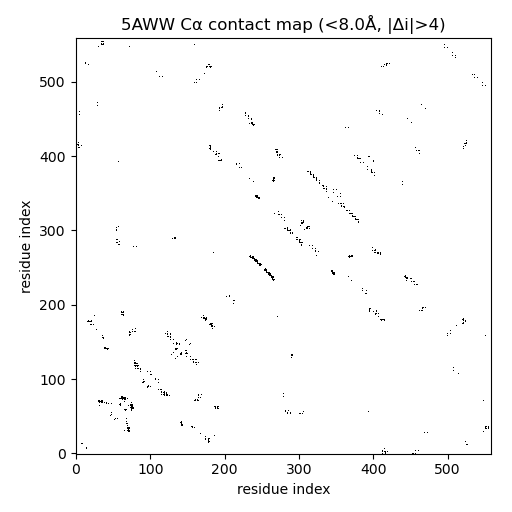 44.03 301 ALA Y N 1
ATOM 2319 C CA . ALA A 1 301 ? 8.326 19.623 28.668 1.00 42.32 301 ALA Y CA 1
ATOM 2320 C C . ALA A 1 301 ? 9.409 20.681 28.518 1.00 45.72 301 ALA Y C 1
ATOM 2321 O O . ALA A 1 301 ? 10.255 20.844 29.398 1.00 44.06 301 ALA Y O 1
ATOM 2323 N N . ASN A 1 302 ? 9.377 21.404 27.405 1.00 38.07 302 ASN Y N 1
ATOM 2324 C CA . ASN A 1 302 ? 10.401 22.402 27.141 1.00 38.61 302 ASN Y CA 1
ATOM 2325 C C . ASN A 1 302 ? 10.236 23.616 28.046 1.00 42.08 302 ASN Y C 1
ATOM 2326 O O . ASN A 1 302 ? 11.148 24.434 28.177 1.00 42.28 302 ASN Y O 1
ATOM 2331 N N . PHE A 1 303 ? 9.068 23.727 28.670 1.00 42.21 303 PHE Y N 1
ATOM 2332 C CA . PHE A 1 303 ? 8.825 24.776 29.652 1.00 37.09 303 PHE Y CA 1
ATOM 2333 C C . PHE A 1 303 ? 9.712 24.594 30.886 1.00 43.47 303 PHE Y C 1
ATOM 2334 O O . PHE A 1 303 ? 10.142 25.573 31.500 1.00 48.36 303 PHE Y O 1
ATOM 2342 N N . PHE A 1 304 ? 9.987 23.342 31.242 1.00 44.18 304 PHE Y N 1
ATOM 2343 C CA . PHE A 1 304 ? 10.791 23.037 32.425 1.00 40.08 304 PHE Y CA 1
ATOM 2344 C C . PHE A 1 304 ? 12.258 22.769 32.086 1.00 40.45 304 PHE Y C 1
ATOM 2345 O O . PHE A 1 304 ? 13.037 22.370 32.951 1.00 37.69 304 PHE Y O 1
ATOM 2353 N N . ASN A 1 305 ? 12.623 22.986 30.825 1.00 47.56 305 ASN Y N 1
ATOM 2354 C CA . ASN A 1 305 ? 14.005 22.846 30.371 1.00 36.31 305 ASN Y CA 1
ATOM 2355 C C . ASN A 1 305 ? 14.934 23.798 31.122 1.00 40.22 305 ASN Y C 1
ATOM 2356 O O . ASN A 1 305 ? 14.818 25.016 30.985 1.00 40.04 305 ASN Y O 1
ATOM 2361 N N . PRO A 1 306 ? 15.872 23.239 31.907 1.00 46.20 306 PRO Y N 1
ATOM 2362 C CA . PRO A 1 306 ? 16.810 23.995 32.751 1.00 36.68 306 PRO Y CA 1
ATOM 2363 C C . PRO A 1 306 ? 17.728 24.922 31.955 1.00 34.68 306 PRO Y C 1
ATOM 2364 O O . PRO A 1 306 ? 18.356 25.806 32.535 1.00 39.75 306 PRO Y O 1
ATOM 2368 N N . THR A 1 307 ? 17.808 24.706 30.645 1.00 35.20 307 THR Y N 1
ATOM 2369 C CA . THR A 1 307 ? 18.629 25.533 29.767 1.00 41.34 307 THR Y CA 1
ATOM 2370 C C . THR A 1 307 ? 17.860 26.780 29.339 1.00 44.69 307 THR Y C 1
ATOM 2371 O O . THR A 1 307 ? 18.437 27.844 29.121 1.00 50.82 307 THR Y O 1
ATOM 2375 N N . ARG A 1 308 ? 16.546 26.631 29.220 1.00 50.04 308 ARG Y N 1
ATOM 2376 C CA . ARG A 1 308 ? 15.672 27.732 28.850 1.00 43.05 308 ARG Y CA 1
ATOM 2377 C C . ARG A 1 308 ? 15.342 28.584 30.073 1.00 43.76 308 ARG Y C 1
ATOM 2378 O O . ARG A 1 308 ? 15.352 28.081 31.197 1.00 45.44 308 ARG Y O 1
ATOM 2386 N N . PRO A 1 309 ? 15.070 29.883 29.858 1.00 46.16 309 PRO Y N 1
ATOM 2387 C CA . PRO A 1 309 ? 14.764 30.841 30.930 1.00 46.89 309 PRO Y CA 1
ATOM 2388 C C . PRO A 1 309 ? 13.696 30.370 31.918 1.00 48.05 309 PRO Y C 1
ATOM 2389 O O . PRO A 1 309 ? 13.937 30.421 33.124 1.00 56.54 309 PRO Y O 1
ATOM 2393 N N . SER A 1 310 ? 12.545 29.926 31.422 1.00 41.66 310 SER Y N 1
ATOM 2394 C CA . SER A 1 310 ? 11.463 29.469 32.292 1.00 47.32 310 SER Y CA 1
ATOM 2395 C C . SER A 1 310 ? 11.911 28.315 33.184 1.00 46.45 310 SER Y C 1
ATOM 2396 O O . SER A 1 310 ? 11.808 28.391 34.412 1.00 48.30 310 SER Y O 1
ATOM 2399 N N . GLY A 1 311 ? 12.415 27.255 32.558 1.00 39.01 311 GLY Y N 1
ATOM 2400 C CA . GLY A 1 311 ? 12.888 26.091 33.281 1.00 40.01 311 GLY Y CA 1
ATOM 2401 C C . GLY A 1 311 ? 14.021 26.397 34.243 1.00 43.98 311 GLY Y C 1
ATOM 2402 O O . GLY A 1 311 ? 14.107 25.798 35.317 1.00 49.88 311 GLY Y O 1
ATOM 2403 N N . LEU A 1 312 ? 14.893 27.327 33.863 1.00 37.34 312 LEU Y N 1
ATOM 2404 C CA . LEU A 1 312 ? 16.006 27.718 34.722 1.00 42.46 312 LEU Y CA 1
ATOM 2405 C C . LEU A 1 312 ? 15.497 28.460 35.952 1.00 42.04 312 LEU Y C 1
ATOM 2406 O O . LEU A 1 312 ? 15.977 28.244 37.063 1.00 42.49 312 LEU Y O 1
ATOM 2411 N N . PHE A 1 313 ? 14.520 29.334 35.743 1.00 38.98 313 PHE Y N 1
ATOM 2412 C CA . PHE A 1 313 ? 13.899 30.059 36.841 1.00 47.89 313 PHE Y CA 1
ATOM 2413 C C . PHE A 1 313 ? 13.238 29.082 37.807 1.00 47.00 313 PHE Y C 1
ATOM 2414 O O . PHE A 1 313 ? 13.459 29.152 39.024 1.00 44.63 313 PHE Y O 1
ATOM 2422 N N . ILE A 1 314 ? 12.440 28.169 37.254 1.00 42.67 314 ILE Y N 1
ATOM 2423 C CA . ILE A 1 314 ? 11.791 27.128 38.045 1.00 39.32 314 ILE Y CA 1
ATOM 2424 C C . ILE A 1 314 ? 12.818 26.328 38.847 1.00 46.30 314 ILE Y C 1
ATOM 2425 O O . ILE A 1 314 ? 12.619 26.061 40.033 1.00 35.77 314 ILE Y O 1
ATOM 2430 N N . GLU A 1 315 ? 13.922 25.966 38.196 1.00 39.30 315 GLU Y N 1
ATOM 2431 C CA . GLU A 1 315 ? 14.987 25.210 38.842 1.00 35.45 315 GLU Y CA 1
ATOM 2432 C C . GLU A 1 315 ? 15.589 25.984 40.015 1.00 37.46 315 GLU Y C 1
ATOM 2433 O O . GLU A 1 315 ? 15.824 25.419 41.088 1.00 39.52 315 GLU Y O 1
ATOM 2439 N N . VAL A 1 316 ? 15.834 27.275 39.803 1.00 35.27 316 VAL Y N 1
ATOM 2440 C CA . VAL A 1 316 ? 16.358 28.144 40.852 1.00 41.02 316 VAL Y CA 1
ATOM 2441 C C . VAL A 1 316 ? 15.409 28.184 42.048 1.00 45.89 316 VAL Y C 1
ATOM 2442 O O . VAL A 1 316 ? 15.834 28.031 43.202 1.00 26.92 316 VAL Y O 1
ATOM 2446 N N . LEU A 1 317 ? 14.123 28.380 41.763 1.00 41.58 317 LEU Y N 1
ATOM 2447 C CA . LEU A 1 317 ? 13.109 28.397 42.809 1.00 41.38 317 LEU Y CA 1
ATOM 2448 C C . LEU A 1 317 ? 13.096 27.089 43.585 1.00 47.23 317 LEU Y C 1
ATOM 2449 O O . LEU A 1 317 ? 13.027 27.094 44.812 1.00 45.53 317 LEU Y O 1
ATOM 2454 N N . LEU A 1 318 ? 13.163 25.973 42.865 1.00 39.43 318 LEU Y N 1
ATOM 2455 C CA . LEU A 1 318 ? 13.145 24.655 43.491 1.00 35.83 318 LEU Y CA 1
ATOM 2456 C C . LEU A 1 318 ? 14.343 24.468 44.413 1.00 42.55 318 LEU Y C 1
ATOM 2457 O O . LEU A 1 318 ? 14.201 23.973 45.533 1.00 45.89 318 LEU Y O 1
ATOM 2462 N N . VAL A 1 319 ? 15.519 24.873 43.944 1.00 35.07 319 VAL Y N 1
ATOM 2463 C CA . VAL A 1 319 ? 16.730 24.762 44.749 1.00 37.07 319 VAL Y CA 1
ATOM 2464 C C . VAL A 1 319 ? 16.647 25.618 46.016 1.00 42.55 319 VAL Y C 1
ATOM 2465 O O . VAL A 1 319 ? 16.912 25.125 47.117 1.00 46.19 319 VAL Y O 1
ATOM 2469 N N . ILE A 1 320 ? 16.264 26.885 45.868 1.00 38.35 320 ILE Y N 1
ATOM 2470 C CA . ILE A 1 320 ? 16.152 27.780 47.024 1.00 44.33 320 ILE Y CA 1
ATOM 2471 C C . ILE A 1 320 ? 15.122 27.274 48.036 1.00 46.91 320 ILE Y C 1
ATOM 2472 O O . ILE A 1 320 ? 15.397 27.195 49.236 1.00 46.67 320 ILE Y O 1
ATOM 2477 N N . LEU A 1 321 ? 13.939 26.928 47.539 1.00 43.86 321 LEU Y N 1
ATOM 2478 C CA . LEU A 1 321 ? 12.859 26.426 48.378 1.00 38.61 321 LEU Y CA 1
ATOM 2479 C C . LEU A 1 321 ? 13.266 25.162 49.129 1.00 42.84 321 LEU Y C 1
ATOM 2480 O O . LEU A 1 321 ? 13.191 25.113 50.356 1.00 50.87 321 LEU Y O 1
ATOM 2485 N N . PHE A 1 322 ? 13.704 24.146 48.388 1.00 39.92 322 PHE Y N 1
ATOM 2486 C CA . PHE A 1 322 ? 14.071 22.865 48.985 1.00 39.75 322 PHE Y CA 1
ATOM 2487 C C . PHE A 1 322 ? 15.211 23.015 49.985 1.00 47.57 322 PHE Y C 1
ATOM 2488 O O . PHE A 1 322 ? 15.209 22.375 51.044 1.00 53.13 322 PHE Y O 1
ATOM 2496 N N . THR A 1 323 ? 16.180 23.865 49.655 1.00 35.35 323 THR Y N 1
ATOM 2497 C CA . THR A 1 323 ? 17.283 24.130 50.571 1.00 43.52 323 THR Y CA 1
ATOM 2498 C C . THR A 1 323 ? 16.780 24.779 51.862 1.00 52.59 323 THR Y C 1
ATOM 2499 O O . THR A 1 323 ? 17.150 24.357 52.956 1.00 51.91 323 THR Y O 1
ATOM 2503 N N . TYR A 1 324 ? 15.923 25.789 51.734 1.00 42.87 324 TYR Y N 1
ATOM 2504 C CA . TYR A 1 324 ? 15.422 26.504 52.906 1.00 60.85 324 TYR Y CA 1
ATOM 2505 C C . TYR A 1 324 ? 14.586 25.603 53.810 1.00 53.81 324 TYR Y C 1
ATOM 2506 O O . TYR A 1 324 ? 14.715 25.643 55.037 1.00 53.56 324 TYR Y O 1
ATOM 2515 N N . VAL A 1 325 ? 13.726 24.797 53.197 1.00 49.00 325 VAL Y N 1
ATOM 2516 C CA . VAL A 1 325 ? 12.877 23.875 53.939 1.00 48.19 325 VAL Y CA 1
ATOM 2517 C C . VAL A 1 325 ? 13.715 22.817 54.654 1.00 60.66 325 VAL Y C 1
ATOM 2518 O O . VAL A 1 325 ? 13.518 22.551 55.846 1.00 53.79 325 VAL Y O 1
ATOM 2522 N N . TYR A 1 326 ? 14.660 22.228 53.926 1.00 59.02 326 TYR Y N 1
ATOM 2523 C CA . TYR A 1 326 ? 15.541 21.218 54.502 1.00 59.60 326 TYR Y CA 1
ATOM 2524 C C . TYR A 1 326 ? 16.343 21.773 55.676 1.00 59.84 326 TYR Y C 1
ATOM 2525 O O . TYR A 1 326 ? 16.453 21.128 56.720 1.00 63.14 326 TYR Y O 1
ATOM 2534 N N . THR A 1 327 ? 16.894 22.971 55.503 1.00 61.81 327 THR Y N 1
ATOM 2535 C CA . THR A 1 327 ? 17.656 23.618 56.567 1.00 65.56 327 THR Y CA 1
ATOM 2536 C C . THR A 1 327 ? 16.768 23.937 57.764 1.00 64.12 327 THR Y C 1
ATOM 2537 O O . THR A 1 327 ? 17.212 23.868 58.910 1.00 65.76 327 THR Y O 1
ATOM 2541 N N . ALA A 1 328 ? 15.514 24.285 57.494 1.00 60.34 328 ALA Y N 1
ATOM 2542 C CA . ALA A 1 328 ? 14.559 24.552 58.563 1.00 66.51 328 ALA Y CA 1
ATOM 2543 C C . ALA A 1 328 ? 14.282 23.286 59.372 1.00 68.58 328 ALA Y C 1
ATOM 2544 O O . ALA A 1 328 ? 14.209 23.332 60.600 1.00 66.00 328 ALA Y O 1
ATOM 2546 N N . VAL A 1 329 ? 14.139 22.157 58.681 1.00 71.18 329 VAL Y N 1
ATOM 2547 C CA . VAL A 1 329 ? 13.870 20.883 59.350 1.00 68.76 329 VAL Y CA 1
ATOM 2548 C C . VAL A 1 329 ? 15.078 20.387 60.145 1.00 75.45 329 VAL Y C 1
ATOM 2549 O O . VAL A 1 329 ? 14.933 19.898 61.268 1.00 85.33 329 VAL Y O 1
ATOM 2553 N N . GLN A 1 330 ? 16.266 20.517 59.565 1.00 77.28 330 GLN Y N 1
ATOM 2554 C CA . GLN A 1 330 ? 17.487 20.054 60.220 1.00 75.33 330 GLN Y CA 1
ATOM 2555 C C . GLN A 1 330 ? 17.846 20.895 61.442 1.00 80.71 330 GLN Y C 1
ATOM 2556 O O . GLN A 1 330 ? 18.247 20.361 62.475 1.00 88.76 330 GLN Y O 1
ATOM 2562 N N . PHE A 1 331 ? 17.706 22.211 61.321 1.00 79.85 331 PHE Y N 1
ATOM 2563 C CA . PHE A 1 331 ? 18.043 23.110 62.420 1.00 91.77 331 PHE Y CA 1
ATOM 2564 C C . PHE A 1 331 ? 16.838 23.373 63.317 1.00 99.60 331 PHE Y C 1
ATOM 2565 O O . PHE A 1 331 ? 16.311 24.485 63.356 1.00 98.98 331 PHE Y O 1
ATOM 2573 N N . ASP A 1 332 ? 16.411 22.342 64.040 1.00 100.96 332 ASP Y N 1
ATOM 2574 C CA . ASP A 1 332 ? 15.287 22.464 64.960 1.00 101.82 332 ASP Y CA 1
ATOM 2575 C C . ASP A 1 332 ? 15.741 23.118 66.261 1.00 107.42 332 ASP Y C 1
ATOM 2576 O O . ASP A 1 332 ? 16.583 22.571 66.974 1.00 108.20 332 ASP Y O 1
ATOM 2581 N N . PRO A 1 333 ? 15.180 24.296 66.575 1.00 105.07 333 PRO Y N 1
ATOM 2582 C CA . PRO A 1 333 ? 15.570 25.071 67.759 1.00 106.99 333 PRO Y CA 1
ATOM 2583 C C . PRO A 1 333 ? 15.278 24.358 69.079 1.00 104.69 333 PRO Y C 1
ATOM 2584 O O . PRO A 1 333 ? 15.924 24.659 70.082 1.00 104.77 333 PRO Y O 1
ATOM 2588 N N . LYS A 1 334 ? 14.325 23.431 69.077 1.00 105.67 334 LYS Y N 1
ATOM 2589 C CA . LYS A 1 334 ? 13.967 22.703 70.292 1.00 111.96 334 LYS Y CA 1
ATOM 2590 C C . LYS A 1 334 ? 15.086 21.772 70.755 1.00 107.49 334 LYS Y C 1
ATOM 2591 O O . LYS A 1 334 ? 15.462 21.778 71.928 1.00 100.33 334 LYS Y O 1
ATOM 2597 N N . ARG A 1 335 ? 15.611 20.971 69.833 1.00 112.11 335 ARG Y N 1
ATOM 2598 C CA . ARG A 1 335 ? 16.681 20.034 70.159 1.00 119.07 335 ARG Y CA 1
ATOM 2599 C C . ARG A 1 335 ? 17.984 20.776 70.458 1.00 120.25 335 ARG Y C 1
ATOM 2600 O O . ARG A 1 335 ? 18.802 20.313 71.254 1.00 114.26 335 ARG Y O 1
ATOM 2608 N N . ILE A 1 336 ? 18.168 21.930 69.824 1.00 115.70 336 ILE Y N 1
ATOM 2609 C CA . ILE A 1 336 ? 19.339 22.761 70.080 1.00 113.51 336 ILE Y CA 1
ATOM 2610 C C . ILE A 1 336 ? 19.271 23.362 71.483 1.00 107.94 336 ILE Y C 1
ATOM 2611 O O . ILE A 1 336 ? 20.253 23.339 72.233 1.00 102.93 336 ILE Y O 1
ATOM 2616 N N . ALA A 1 337 ? 18.101 23.888 71.834 1.00 98.86 337 ALA Y N 1
ATOM 2617 C CA . ALA A 1 337 ? 17.883 24.466 73.154 1.00 96.91 337 ALA Y CA 1
ATOM 2618 C C . ALA A 1 337 ? 17.988 23.402 74.240 1.00 101.50 337 ALA Y C 1
ATOM 2619 O O . ALA A 1 337 ? 18.488 23.670 75.331 1.00 103.59 337 ALA Y O 1
ATOM 2621 N N . GLU A 1 338 ? 17.517 22.196 73.935 1.00 109.90 338 GLU Y N 1
ATOM 2622 C CA . GLU A 1 338 ? 17.573 21.094 74.890 1.00 110.49 338 GLU Y CA 1
ATOM 2623 C C . GLU A 1 338 ? 18.998 20.568 75.024 1.00 106.48 338 GLU Y C 1
ATOM 2624 O O . GLU A 1 338 ? 19.385 20.061 76.076 1.00 104.05 338 GLU Y O 1
ATOM 2630 N N . SER A 1 339 ? 19.774 20.687 73.951 1.00 104.92 339 SER Y N 1
ATOM 2631 C CA . SER A 1 339 ? 21.183 20.313 73.980 1.00 106.17 339 SER Y CA 1
ATOM 2632 C C . SER A 1 339 ? 21.966 21.319 74.813 1.00 106.76 339 SER Y C 1
ATOM 2633 O O . SER A 1 339 ? 22.917 20.961 75.509 1.00 94.05 339 SER Y O 1
ATOM 2636 N N . LEU A 1 340 ? 21.556 22.580 74.734 1.00 103.24 340 LEU Y N 1
ATOM 2637 C CA . LEU A 1 340 ? 22.149 23.632 75.550 1.00 91.56 340 LEU Y CA 1
ATOM 2638 C C . LEU A 1 340 ? 21.688 23.497 76.998 1.00 99.56 340 LEU Y C 1
ATOM 2639 O O . LEU A 1 340 ? 22.351 23.965 77.923 1.00 97.62 340 LEU Y O 1
ATOM 2644 N N . ARG A 1 341 ? 20.546 22.842 77.182 1.00 106.42 341 ARG Y N 1
ATOM 2645 C CA . ARG A 1 341 ? 19.948 22.667 78.501 1.00 109.16 341 ARG Y CA 1
ATOM 2646 C C . ARG A 1 341 ? 20.585 21.503 79.256 1.00 110.42 341 ARG Y C 1
ATOM 2647 O O . ARG A 1 341 ? 20.824 21.591 80.461 1.00 104.67 341 ARG Y O 1
ATOM 2655 N N . GLU A 1 342 ? 20.859 20.415 78.541 1.00 106.99 342 GLU Y N 1
ATOM 2656 C CA . GLU A 1 342 ? 21.466 19.233 79.143 1.00 110.82 342 GLU Y CA 1
ATOM 2657 C C . GLU A 1 342 ? 22.921 19.488 79.529 1.00 114.15 342 GLU Y C 1
ATOM 2658 O O . GLU A 1 342 ? 23.432 18.892 80.477 1.00 124.39 342 GLU Y O 1
ATOM 2664 N N . TYR A 1 343 ? 23.584 20.373 78.791 1.00 108.28 343 TYR Y N 1
ATOM 2665 C CA . TYR A 1 343 ? 24.972 20.720 79.077 1.00 106.58 343 TYR Y CA 1
ATOM 2666 C C . TYR A 1 343 ? 25.068 21.816 80.136 1.00 96.73 343 TYR Y C 1
ATOM 2667 O O . TYR A 1 343 ? 26.161 22.266 80.481 1.00 89.68 343 TYR Y O 1
ATOM 2676 N N . GLY A 1 344 ? 23.917 22.240 80.650 1.00 88.68 344 GLY Y N 1
ATOM 2677 C CA . GLY A 1 344 ? 23.872 23.263 81.678 1.00 97.55 344 GLY Y CA 1
ATOM 2678 C C . GLY A 1 344 ? 24.278 24.630 81.164 1.00 86.00 344 GLY Y C 1
ATOM 2679 O O . GLY A 1 344 ? 24.955 25.389 81.856 1.00 81.11 344 GLY Y O 1
ATOM 2680 N N . GLY A 1 345 ? 23.864 24.942 79.941 1.00 88.57 345 GLY Y N 1
ATOM 2681 C CA . GLY A 1 345 ? 24.178 26.222 79.336 1.00 89.73 345 GLY Y CA 1
ATOM 2682 C C . GLY A 1 345 ? 22.946 27.085 79.152 1.00 88.62 345 GLY Y C 1
ATOM 2683 O O . GLY A 1 345 ? 21.818 26.608 79.281 1.00 85.57 345 GLY Y O 1
ATOM 2684 N N . PHE A 1 346 ? 23.161 28.362 78.850 1.00 74.45 346 PHE Y N 1
ATOM 2685 C CA . PHE A 1 346 ? 22.055 29.288 78.650 1.00 76.25 346 PHE Y CA 1
ATOM 2686 C C . PHE A 1 346 ? 22.461 30.459 77.763 1.00 67.06 346 PHE Y C 1
ATOM 2687 O O . PHE A 1 346 ? 23.640 30.655 77.472 1.00 63.86 346 PHE Y O 1
ATOM 2695 N N . ILE A 1 347 ? 21.470 31.234 77.336 1.00 71.48 347 ILE Y N 1
ATOM 2696 C CA . ILE A 1 347 ? 21.715 32.430 76.542 1.00 66.99 347 ILE Y CA 1
ATOM 2697 C C . ILE A 1 347 ? 21.610 33.672 77.415 1.00 62.07 347 ILE Y C 1
ATOM 2698 O O . ILE A 1 347 ? 20.554 33.944 77.984 1.00 68.80 347 ILE Y O 1
ATOM 2703 N N . PRO A 1 348 ? 22.712 34.429 77.527 1.00 57.85 348 PRO Y N 1
ATOM 2704 C CA . PRO A 1 348 ? 22.766 35.632 78.366 1.00 61.74 348 PRO Y CA 1
ATOM 2705 C C . PRO A 1 348 ? 21.743 36.687 77.952 1.00 59.71 348 PRO Y C 1
ATOM 2706 O O . PRO A 1 348 ? 21.879 37.302 76.895 1.00 78.95 348 PRO Y O 1
ATOM 2710 N N . GLY A 1 349 ? 20.728 36.884 78.786 1.00 68.04 349 GLY Y N 1
ATOM 2711 C CA . GLY A 1 349 ? 19.685 37.855 78.510 1.00 64.19 349 GLY Y CA 1
ATOM 2712 C C . GLY A 1 349 ? 18.368 37.200 78.140 1.00 71.52 349 GLY Y C 1
ATOM 2713 O O . GLY A 1 349 ? 17.326 37.854 78.108 1.00 81.23 349 GLY Y O 1
ATOM 2714 N N . ILE A 1 350 ? 18.415 35.902 77.863 1.00 72.02 350 ILE Y N 1
ATOM 2715 C CA . ILE A 1 350 ? 17.227 35.160 77.458 1.00 65.31 350 ILE Y CA 1
ATOM 2716 C C . ILE A 1 350 ? 16.884 34.065 78.462 1.00 78.68 350 ILE Y C 1
ATOM 2717 O O . ILE A 1 350 ? 17.726 33.234 78.804 1.00 82.71 350 ILE Y O 1
ATOM 2722 N N . ARG A 1 351 ? 15.640 34.072 78.928 1.00 87.75 351 ARG Y N 1
ATOM 2723 C CA . ARG A 1 351 ? 15.168 33.082 79.888 1.00 74.59 351 ARG Y CA 1
ATOM 2724 C C . ARG A 1 351 ? 15.075 31.696 79.258 1.00 75.15 351 ARG Y C 1
ATOM 2725 O O . ARG A 1 351 ? 14.617 31.557 78.125 1.00 84.00 351 ARG Y O 1
ATOM 2733 N N . PRO A 1 352 ? 15.520 30.666 79.993 1.00 85.11 352 PRO Y N 1
ATOM 2734 C CA . PRO A 1 352 ? 15.457 29.275 79.530 1.00 78.04 352 PRO Y CA 1
ATOM 2735 C C . PRO A 1 352 ? 14.026 28.808 79.279 1.00 72.83 352 PRO Y C 1
ATOM 2736 O O . PRO A 1 352 ? 13.107 29.235 79.978 1.00 85.03 352 PRO Y O 1
ATOM 2740 N N . GLY A 1 353 ? 13.847 27.942 78.288 1.00 83.89 353 GLY Y N 1
ATOM 2741 C CA . GLY A 1 353 ? 12.535 27.411 77.966 1.00 93.74 353 GLY Y CA 1
ATOM 2742 C C . GLY A 1 353 ? 12.076 27.773 76.567 1.00 84.21 353 GLY Y C 1
ATOM 2743 O O . GLY A 1 353 ? 12.866 27.777 75.623 1.00 86.89 353 GLY Y O 1
ATOM 2744 N N . GLU A 1 354 ? 10.789 28.076 76.438 1.00 82.56 354 GLU Y N 1
ATOM 2745 C CA . GLU A 1 354 ? 10.206 28.447 75.151 1.00 90.87 354 GLU Y CA 1
ATOM 2746 C C . GLU A 1 354 ? 10.725 29.772 74.566 1.00 94.29 354 GLU Y C 1
ATOM 2747 O O . GLU A 1 354 ? 10.886 29.870 73.351 1.00 103.59 354 GLU Y O 1
ATOM 2753 N N . PRO A 1 355 ? 10.976 30.800 75.406 1.00 94.46 355 PRO Y N 1
ATOM 2754 C CA . PRO A 1 355 ? 11.559 32.014 74.812 1.00 96.76 355 PRO Y CA 1
ATOM 2755 C C . PRO A 1 355 ? 12.932 31.790 74.167 1.00 92.19 355 PRO Y C 1
ATOM 2756 O O . PRO A 1 355 ? 13.266 32.468 73.191 1.00 95.00 355 PRO Y O 1
ATOM 2760 N N . THR A 1 356 ? 13.708 30.854 74.706 1.00 84.39 356 THR Y N 1
ATOM 2761 C CA . THR A 1 356 ? 14.997 30.498 74.120 1.00 81.96 356 THR Y CA 1
ATOM 2762 C C . THR A 1 356 ? 14.793 29.884 72.739 1.00 84.60 356 THR Y C 1
ATOM 2763 O O . THR A 1 356 ? 15.484 30.234 71.777 1.00 92.69 356 THR Y O 1
ATOM 2767 N N . VAL A 1 357 ? 13.828 28.973 72.652 1.00 75.24 357 VAL Y N 1
ATOM 2768 C CA . VAL A 1 357 ? 13.479 28.328 71.393 1.00 78.63 357 VAL Y CA 1
ATOM 2769 C C . VAL A 1 357 ? 12.992 29.361 70.380 1.00 80.83 357 VAL Y C 1
ATOM 2770 O O . VAL A 1 357 ? 13.277 29.255 69.191 1.00 81.57 357 VAL Y O 1
ATOM 2774 N N . LYS A 1 358 ? 12.263 30.362 70.863 1.00 80.75 358 LYS Y N 1
ATOM 2775 C CA . LYS A 1 358 ? 11.797 31.464 70.027 1.00 83.66 358 LYS Y CA 1
ATOM 2776 C C . LYS A 1 358 ? 12.974 32.265 69.479 1.00 94.20 358 LYS Y C 1
ATOM 2777 O O . LYS A 1 358 ? 13.001 32.617 68.297 1.00 108.82 358 LYS Y O 1
ATOM 2783 N N . PHE A 1 359 ? 13.940 32.553 70.345 1.00 80.01 359 PHE Y N 1
ATOM 2784 C CA . PHE A 1 359 ? 15.136 33.288 69.950 1.00 76.18 359 PHE Y CA 1
ATOM 2785 C C . PHE A 1 359 ? 15.898 32.536 68.859 1.00 85.85 359 PHE Y C 1
ATOM 2786 O O . PHE A 1 359 ? 16.208 33.092 67.793 1.00 85.41 359 PHE Y O 1
ATOM 2794 N N . LEU A 1 360 ? 16.178 31.263 69.129 1.00 82.12 360 LEU Y N 1
ATOM 2795 C CA . LEU A 1 360 ? 16.890 30.406 68.186 1.00 78.01 360 LEU Y CA 1
ATOM 2796 C C . LEU A 1 360 ? 16.159 30.295 66.851 1.00 85.55 360 LEU Y C 1
ATOM 2797 O O . LEU A 1 360 ? 16.761 30.466 65.791 1.00 91.23 360 LEU Y O 1
ATOM 2802 N N . GLU A 1 361 ? 14.862 30.011 66.913 1.00 86.38 361 GLU Y N 1
ATOM 2803 C CA . GLU A 1 361 ? 14.039 29.871 65.717 1.00 94.01 361 GLU Y CA 1
ATOM 2804 C C . GLU A 1 361 ? 14.056 31.152 64.894 1.00 78.20 361 GLU Y C 1
ATOM 2805 O O . GLU A 1 361 ? 14.151 31.106 63.669 1.00 78.72 361 GLU Y O 1
ATOM 2811 N N . HIS A 1 362 ? 13.964 32.291 65.575 1.00 76.47 362 HIS Y N 1
ATOM 2812 C CA . HIS A 1 362 ? 14.003 33.588 64.910 1.00 83.07 362 HIS Y CA 1
ATOM 2813 C C . HIS A 1 362 ? 15.320 33.770 64.163 1.00 83.19 362 HIS Y C 1
ATOM 2814 O O . HIS A 1 362 ? 15.330 34.039 62.955 1.00 86.09 362 HIS Y O 1
ATOM 2821 N N . ILE A 1 363 ? 16.429 33.603 64.882 1.00 73.41 363 ILE Y N 1
ATOM 2822 C CA . ILE A 1 363 ? 17.750 33.770 64.281 1.00 67.02 363 ILE Y CA 1
ATOM 2823 C C . ILE A 1 363 ? 17.954 32.843 63.080 1.00 67.94 363 ILE Y C 1
ATOM 2824 O O . ILE A 1 363 ? 18.382 33.289 62.015 1.00 74.47 363 ILE Y O 1
ATOM 2829 N N . VAL A 1 364 ? 17.629 31.564 63.247 1.00 69.09 364 VAL Y N 1
ATOM 2830 C CA . VAL A 1 364 ? 17.805 30.576 62.182 1.00 69.50 364 VAL Y CA 1
ATOM 2831 C C . VAL A 1 364 ? 16.948 30.883 60.956 1.00 64.74 364 VAL Y C 1
ATOM 2832 O O . VAL A 1 364 ? 17.441 30.877 59.819 1.00 67.38 364 VAL Y O 1
ATOM 2836 N N . SER A 1 365 ? 15.666 31.149 61.195 1.00 62.26 365 SER Y N 1
ATOM 2837 C CA . SER A 1 365 ? 14.722 31.427 60.119 1.00 56.61 365 SER Y CA 1
ATOM 2838 C C . SER A 1 365 ? 15.120 32.675 59.344 1.00 63.60 365 SER Y C 1
ATOM 2839 O O . SER A 1 365 ? 14.922 32.747 58.132 1.00 64.12 365 SER Y O 1
ATOM 2842 N N . ARG A 1 366 ? 15.683 33.659 60.042 1.00 71.93 366 ARG Y N 1
ATOM 2843 C CA . ARG A 1 366 ? 16.152 34.867 59.369 1.00 68.94 366 ARG Y CA 1
ATOM 2844 C C . ARG A 1 366 ? 17.478 34.628 58.646 1.00 62.00 366 ARG Y C 1
ATOM 2845 O O . ARG A 1 366 ? 17.786 35.292 57.659 1.00 63.74 366 ARG Y O 1
ATOM 2853 N N . LEU A 1 367 ? 18.258 33.670 59.135 1.00 61.04 367 LEU Y N 1
ATOM 2854 C CA . LEU A 1 367 ? 19.611 33.456 58.631 1.00 54.20 367 LEU Y CA 1
ATOM 2855 C C . LEU A 1 367 ? 19.676 32.589 57.372 1.00 63.63 367 LEU Y C 1
ATOM 2856 O O . LEU A 1 367 ? 20.241 33.004 56.361 1.00 59.48 367 LEU Y O 1
ATOM 2861 N N . THR A 1 368 ? 19.096 31.390 57.440 1.00 74.57 368 THR Y N 1
ATOM 2862 C CA . THR A 1 368 ? 19.253 30.381 56.385 1.00 61.60 368 THR Y CA 1
ATOM 2863 C C . THR A 1 368 ? 18.775 30.828 54.999 1.00 52.10 368 THR Y C 1
ATOM 2864 O O . THR A 1 368 ? 19.131 30.222 53.972 1.00 60.59 368 THR Y O 1
ATOM 2868 N N . LEU A 1 369 ? 17.970 31.886 54.980 1.00 45.14 369 LEU Y N 1
ATOM 2869 C CA . LEU A 1 369 ? 17.488 32.477 53.740 1.00 57.86 369 LEU Y CA 1
ATOM 2870 C C . LEU A 1 369 ? 18.638 32.813 52.800 1.00 47.44 369 LEU Y C 1
ATOM 2871 O O . LEU A 1 369 ? 18.550 32.594 51.594 1.00 44.94 369 LEU Y O 1
ATOM 2876 N N . TRP A 1 370 ? 19.724 33.332 53.360 1.00 44.72 370 TRP Y N 1
ATOM 2877 C CA . TRP A 1 370 ? 20.857 33.762 52.555 1.00 52.35 370 TRP Y CA 1
ATOM 2878 C C . TRP A 1 370 ? 21.612 32.582 51.952 1.00 43.65 370 TRP Y C 1
ATOM 2879 O O . TRP A 1 370 ? 22.092 32.665 50.824 1.00 43.99 370 TRP Y O 1
ATOM 2890 N N . GLY A 1 371 ? 21.711 31.487 52.699 1.00 52.58 371 GLY Y N 1
ATOM 2891 C CA . GLY A 1 371 ? 22.318 30.272 52.182 1.00 47.88 371 GLY Y CA 1
ATOM 2892 C C . GLY A 1 371 ? 21.496 29.700 51.041 1.00 50.33 371 GLY Y C 1
ATOM 2893 O O . GLY A 1 371 ? 22.038 29.288 50.002 1.00 47.00 371 GLY Y O 1
ATOM 2894 N N . ALA A 1 372 ? 20.179 29.680 51.235 1.00 45.79 372 ALA Y N 1
ATOM 2895 C CA . ALA A 1 372 ? 19.266 29.250 50.180 1.00 44.40 372 ALA Y CA 1
ATOM 2896 C C . ALA A 1 372 ? 19.447 30.100 48.921 1.00 42.22 372 ALA Y C 1
ATOM 2897 O O . ALA A 1 372 ? 19.604 29.572 47.811 1.00 41.36 372 ALA Y O 1
ATOM 2899 N N . LEU A 1 373 ? 19.437 31.417 49.104 1.00 47.01 373 LEU Y N 1
ATOM 2900 C CA . LEU A 1 373 ? 19.600 32.352 47.997 1.00 40.06 373 LEU Y CA 1
ATOM 2901 C C . LEU A 1 373 ? 20.940 32.161 47.299 1.00 37.52 373 LEU Y C 1
ATOM 2902 O O . LEU A 1 373 ? 21.040 32.312 46.082 1.00 34.58 373 LEU Y O 1
ATOM 2907 N N . PHE A 1 374 ? 21.970 31.827 48.070 1.00 34.98 374 PHE Y N 1
ATOM 2908 C CA . PHE A 1 374 ? 23.291 31.620 47.497 1.00 40.33 374 PHE Y CA 1
ATOM 2909 C C . PHE A 1 374 ? 23.296 30.386 46.609 1.00 45.62 374 PHE Y C 1
ATOM 2910 O O . PHE A 1 374 ? 23.831 30.413 45.495 1.00 43.74 374 PHE Y O 1
ATOM 2918 N N . LEU A 1 375 ? 22.704 29.302 47.103 1.00 50.75 375 LEU Y N 1
ATOM 2919 C CA . LEU A 1 375 ? 22.604 28.094 46.294 1.00 38.95 375 LEU Y CA 1
ATOM 2920 C C . LEU A 1 375 ? 21.783 28.358 45.029 1.00 39.59 375 LEU Y C 1
ATOM 2921 O O . LEU A 1 375 ? 22.048 27.777 43.976 1.00 40.49 375 LEU Y O 1
ATOM 2926 N N . GLY A 1 376 ? 20.802 29.252 45.130 1.00 36.22 376 GLY Y N 1
ATOM 2927 C CA . GLY A 1 376 ? 20.045 29.671 43.961 1.00 33.66 376 GLY Y CA 1
ATOM 2928 C C . GLY A 1 376 ? 20.885 30.460 42.966 1.00 42.19 376 GLY Y C 1
ATOM 2929 O O . GLY A 1 376 ? 20.701 30.351 41.749 1.00 42.02 376 GLY Y O 1
ATOM 2930 N N . LEU A 1 377 ? 21.807 31.265 43.487 1.00 44.09 377 LEU Y N 1
ATOM 2931 C CA . LEU A 1 377 ? 22.720 32.037 42.650 1.00 35.15 377 LEU Y CA 1
ATOM 2932 C C . LEU A 1 377 ? 23.648 31.100 41.890 1.00 36.80 377 LEU Y C 1
ATOM 2933 O O . LEU A 1 377 ? 23.897 31.280 40.694 1.00 37.87 377 LEU Y O 1
ATOM 2938 N N . VAL A 1 378 ? 24.155 30.097 42.601 1.00 38.44 378 VAL Y N 1
ATOM 2939 C CA . VAL A 1 378 ? 24.995 29.071 41.997 1.00 27.77 378 VAL Y CA 1
ATOM 2940 C C . VAL A 1 378 ? 24.187 28.273 40.973 1.00 36.36 378 VAL Y C 1
ATOM 2941 O O . VAL A 1 378 ? 24.726 27.785 39.985 1.00 44.08 378 VAL Y O 1
ATOM 2945 N N . THR A 1 379 ? 22.885 28.156 41.210 1.00 35.62 379 THR Y N 1
ATOM 2946 C CA . THR A 1 379 ? 21.992 27.501 40.260 1.00 35.33 379 THR Y CA 1
ATOM 2947 C C . THR A 1 379 ? 21.837 28.337 38.991 1.00 35.91 379 THR Y C 1
ATOM 2948 O O . THR A 1 379 ? 21.699 27.799 37.892 1.00 35.13 379 THR Y O 1
ATOM 2952 N N . LEU A 1 380 ? 21.877 29.658 39.154 1.00 44.79 380 LEU Y N 1
ATOM 2953 C CA . LEU A 1 380 ? 21.561 30.590 38.071 1.00 38.24 380 LEU Y CA 1
ATOM 2954 C C . LEU A 1 380 ? 22.744 30.980 37.177 1.00 36.60 380 LEU Y C 1
ATOM 2955 O O . LEU A 1 380 ? 22.692 30.804 35.960 1.00 35.38 380 LEU Y O 1
ATOM 2960 N N . LEU A 1 381 ? 23.798 31.521 37.784 1.00 42.18 381 LEU Y N 1
ATOM 2961 C CA . LEU A 1 381 ? 24.911 32.122 37.037 1.00 36.55 381 LEU Y CA 1
ATOM 2962 C C . LEU A 1 381 ? 25.568 31.272 35.932 1.00 38.30 381 LEU Y C 1
ATOM 2963 O O . LEU A 1 381 ? 25.827 31.796 34.843 1.00 43.03 381 LEU Y O 1
ATOM 2968 N N . PRO A 1 382 ? 25.859 29.980 36.200 1.00 40.49 382 PRO Y N 1
ATOM 2969 C CA . PRO A 1 382 ? 26.579 29.206 35.178 1.00 36.52 382 PRO Y CA 1
ATOM 2970 C C . PRO A 1 382 ? 25.906 29.183 33.809 1.00 47.54 382 PRO Y C 1
ATOM 2971 O O . PRO A 1 382 ? 26.612 29.241 32.805 1.00 41.73 382 PRO Y O 1
ATOM 2975 N N . GLN A 1 383 ? 24.578 29.107 33.768 1.00 45.06 383 GLN Y N 1
ATOM 2976 C CA . GLN A 1 383 ? 23.864 29.099 32.495 1.00 43.24 383 GLN Y CA 1
ATOM 2977 C C . GLN A 1 383 ? 24.123 30.387 31.721 1.00 48.05 383 GLN Y C 1
ATOM 2978 O O . GLN A 1 383 ? 24.344 30.365 30.508 1.00 50.72 383 GLN Y O 1
ATOM 2984 N N . ILE A 1 384 ? 24.096 31.507 32.433 1.00 40.39 384 ILE Y N 1
ATOM 2985 C CA . ILE A 1 384 ? 24.412 32.797 31.839 1.00 44.29 384 ILE Y CA 1
ATOM 2986 C C . ILE A 1 384 ? 25.843 32.799 31.307 1.00 37.48 384 ILE Y C 1
ATOM 2987 O O . ILE A 1 384 ? 26.090 33.239 30.186 1.00 41.93 384 ILE Y O 1
ATOM 2992 N N . ILE A 1 385 ? 26.777 32.288 32.106 1.00 39.92 385 ILE Y N 1
ATOM 2993 C CA . ILE A 1 385 ? 28.180 32.208 31.694 1.00 32.93 385 ILE Y CA 1
ATOM 2994 C C . ILE A 1 385 ? 28.346 31.393 30.412 1.00 37.22 385 ILE Y C 1
ATOM 2995 O O . ILE A 1 385 ? 29.123 31.755 29.527 1.00 38.49 385 ILE Y O 1
ATOM 3000 N N . GLN A 1 386 ? 27.608 30.293 30.314 1.00 37.85 386 GLN Y N 1
ATOM 3001 C CA . GLN A 1 386 ? 27.665 29.445 29.133 1.00 39.10 386 GLN Y CA 1
ATOM 3002 C C . GLN A 1 386 ? 27.066 30.164 27.930 1.00 41.02 386 GLN Y C 1
ATOM 3003 O O . GLN A 1 386 ? 27.567 30.044 26.813 1.00 41.68 386 GLN Y O 1
ATOM 3009 N N . ASN A 1 387 ? 25.995 30.915 28.164 1.00 48.09 387 ASN Y N 1
ATOM 3010 C CA . ASN A 1 387 ? 25.353 31.676 27.097 1.00 46.92 387 ASN Y CA 1
ATOM 3011 C C . ASN A 1 387 ? 26.247 32.791 26.561 1.00 48.27 387 ASN Y C 1
ATOM 3012 O O . ASN A 1 387 ? 26.223 33.097 25.369 1.00 40.43 387 ASN Y O 1
ATOM 3017 N N . LEU A 1 388 ? 27.039 33.391 27.445 1.00 42.99 388 LEU Y N 1
ATOM 3018 C CA . LEU A 1 388 ? 27.906 34.501 27.065 1.00 39.22 388 LEU Y CA 1
ATOM 3019 C C . LEU A 1 388 ? 29.217 34.032 26.448 1.00 45.20 388 LEU Y C 1
ATOM 3020 O O . LEU A 1 388 ? 29.776 34.702 25.581 1.00 51.27 388 LEU Y O 1
ATOM 3025 N N . THR A 1 389 ? 29.710 32.886 26.906 1.00 40.54 389 THR Y N 1
ATOM 3026 C CA . THR A 1 389 ? 30.993 32.373 26.440 1.00 35.90 389 THR Y CA 1
ATOM 3027 C C . THR A 1 389 ? 30.850 31.496 25.199 1.00 38.71 389 THR Y C 1
ATOM 3028 O O . THR A 1 389 ? 31.813 31.297 24.456 1.00 33.28 389 THR Y O 1
ATOM 3032 N N . GLY A 1 390 ? 29.649 30.971 24.981 1.00 36.47 390 GLY Y N 1
ATOM 3033 C CA . GLY A 1 390 ? 29.397 30.101 23.848 1.00 34.01 390 GLY Y CA 1
ATOM 3034 C C . GLY A 1 390 ? 29.825 28.668 24.102 1.00 40.24 390 GLY Y C 1
ATOM 3035 O O . GLY A 1 390 ? 29.845 27.843 23.187 1.00 42.52 390 GLY Y O 1
ATOM 3036 N N . ILE A 1 391 ? 30.172 28.375 25.351 1.00 29.73 391 ILE Y N 1
ATOM 3037 C CA . ILE A 1 391 ? 30.570 27.030 25.749 1.00 33.55 391 ILE Y CA 1
ATOM 3038 C C . ILE A 1 391 ? 29.481 26.397 26.606 1.00 40.54 391 ILE Y C 1
ATOM 3039 O O . ILE A 1 391 ? 29.412 26.636 27.811 1.00 46.55 391 ILE Y O 1
ATOM 3044 N N . HIS A 1 392 ? 28.627 25.593 25.982 1.00 35.80 392 HIS Y N 1
ATOM 3045 C CA . HIS A 1 392 ? 27.496 25.007 26.688 1.00 39.03 392 HIS Y CA 1
ATOM 3046 C C . HIS A 1 392 ? 27.776 23.579 27.135 1.00 46.52 392 HIS Y C 1
ATOM 3047 O O . HIS A 1 392 ? 28.339 22.778 26.387 1.00 43.80 392 HIS Y O 1
ATOM 3054 N N . SER A 1 393 ? 27.374 23.273 28.364 1.00 49.67 393 SER Y N 1
ATOM 3055 C CA . SER A 1 393 ? 27.538 21.938 28.924 1.00 46.09 393 SER Y CA 1
ATOM 3056 C C . SER A 1 393 ? 26.626 21.746 30.130 1.00 40.02 393 SER Y C 1
ATOM 3057 O O . SER A 1 393 ? 26.803 22.395 31.164 1.00 42.38 393 SER Y O 1
ATOM 3060 N N . ILE A 1 394 ? 25.651 20.853 29.985 1.00 37.04 394 ILE Y N 1
ATOM 3061 C CA . ILE A 1 394 ? 24.707 20.547 31.053 1.00 31.34 394 ILE Y CA 1
ATOM 3062 C C . ILE A 1 394 ? 25.419 19.923 32.257 1.00 33.71 394 ILE Y C 1
ATOM 3063 O O . ILE A 1 394 ? 24.964 20.047 33.392 1.00 28.61 394 ILE Y O 1
ATOM 3068 N N . ALA A 1 395 ? 26.546 19.265 32.004 1.00 39.56 395 ALA Y N 1
ATOM 3069 C CA . ALA A 1 395 ? 27.340 18.674 33.074 1.00 34.54 395 ALA Y CA 1
ATOM 3070 C C . ALA A 1 395 ? 27.940 19.760 33.960 1.00 37.01 395 ALA Y C 1
ATOM 3071 O O . ALA A 1 395 ? 28.139 19.558 35.159 1.00 38.32 395 ALA Y O 1
ATOM 3073 N N . PHE A 1 396 ? 28.224 20.913 33.361 1.00 41.64 396 PHE Y N 1
ATOM 3074 C CA . PHE A 1 396 ? 28.794 22.040 34.090 1.00 38.01 396 PHE Y CA 1
ATOM 3075 C C . PHE A 1 396 ? 27.730 23.076 34.430 1.00 33.67 396 PHE Y C 1
ATOM 3076 O O . PHE A 1 396 ? 28.045 24.226 34.731 1.00 42.70 396 PHE Y O 1
ATOM 3084 N N . SER A 1 397 ? 26.470 22.661 34.374 1.00 31.12 397 SER Y N 1
ATOM 3085 C CA . SER A 1 397 ? 25.359 23.520 34.761 1.00 26.80 397 SER Y CA 1
ATOM 3086 C C . SER A 1 397 ? 25.431 23.835 36.249 1.00 39.29 397 SER Y C 1
ATOM 3087 O O . SER A 1 397 ? 26.181 23.196 36.989 1.00 40.28 397 SER Y O 1
ATOM 3090 N N . GLY A 1 398 ? 24.654 24.824 36.682 1.00 39.89 398 GLY Y N 1
ATOM 3091 C CA . GLY A 1 398 ? 24.588 25.180 38.087 1.00 27.33 398 GLY Y CA 1
ATOM 3092 C C . GLY A 1 398 ? 24.210 23.991 38.946 1.00 31.63 398 GLY Y C 1
ATOM 3093 O O . GLY A 1 398 ? 24.802 23.759 40.000 1.00 34.57 398 GLY Y O 1
ATOM 3094 N N . ILE A 1 399 ? 23.229 23.225 38.478 1.00 36.36 399 ILE Y N 1
ATOM 3095 C CA . ILE A 1 399 ? 22.762 22.047 39.199 1.00 38.18 399 ILE Y CA 1
ATOM 3096 C C . ILE A 1 399 ? 23.876 20.998 39.313 1.00 34.81 399 ILE Y C 1
ATOM 3097 O O . ILE A 1 399 ? 24.054 20.381 40.365 1.00 40.33 399 ILE Y O 1
ATOM 3102 N N . GLY A 1 400 ? 24.646 20.831 38.242 1.00 31.38 400 GLY Y N 1
ATOM 3103 C CA . GLY A 1 400 ? 25.734 19.871 38.218 1.00 33.25 400 GLY Y CA 1
ATOM 3104 C C . GLY A 1 400 ? 26.832 20.247 39.191 1.00 40.11 400 GLY Y C 1
ATOM 3105 O O . GLY A 1 400 ? 27.322 19.402 39.944 1.00 43.40 400 GLY Y O 1
ATOM 3106 N N . LEU A 1 401 ? 27.220 21.519 39.169 1.00 39.78 401 LEU Y N 1
ATOM 3107 C CA . LEU A 1 401 ? 28.204 22.043 40.109 1.00 31.68 401 LEU Y CA 1
ATOM 3108 C C . LEU A 1 401 ? 27.731 21.824 41.538 1.00 37.90 401 LEU Y C 1
ATOM 3109 O O . LEU A 1 401 ? 28.494 21.362 42.391 1.00 34.64 401 LEU Y O 1
ATOM 3114 N N . LEU A 1 402 ? 26.465 22.153 41.788 1.00 29.31 402 LEU Y N 1
ATOM 3115 C CA . LEU A 1 402 ? 25.862 21.935 43.096 1.00 32.50 402 LEU Y CA 1
ATOM 3116 C C . LEU A 1 402 ? 26.020 20.482 43.532 1.00 39.50 402 LEU Y C 1
ATOM 3117 O O . LEU A 1 402 ? 26.391 20.211 44.675 1.00 39.14 402 LEU Y O 1
ATOM 3122 N N . ILE A 1 403 ? 25.756 19.552 42.618 1.00 41.96 403 ILE Y N 1
ATOM 3123 C CA . ILE A 1 403 ? 25.917 18.130 42.921 1.00 44.66 403 ILE Y CA 1
ATOM 3124 C C . ILE A 1 403 ? 27.364 17.772 43.263 1.00 50.70 403 ILE Y C 1
ATOM 3125 O O . ILE A 1 403 ? 27.629 17.162 44.300 1.00 49.18 403 ILE Y O 1
ATOM 3130 N N . VAL A 1 404 ? 28.291 18.153 42.389 1.00 40.99 404 VAL Y N 1
ATOM 3131 C CA . VAL A 1 404 ? 29.701 17.811 42.564 1.00 37.75 404 VAL Y CA 1
ATOM 3132 C C . VAL A 1 404 ? 30.271 18.359 43.873 1.00 42.17 404 VAL Y C 1
ATOM 3133 O O . VAL A 1 404 ? 30.784 17.604 44.706 1.00 55.18 404 VAL Y O 1
ATOM 3137 N N . VAL A 1 405 ? 30.173 19.672 44.050 1.00 42.75 405 VAL Y N 1
ATOM 3138 C CA . VAL A 1 405 ? 30.686 20.324 45.248 1.00 39.57 405 VAL Y CA 1
ATOM 3139 C C . VAL A 1 405 ? 29.970 19.815 46.494 1.00 36.69 405 VAL Y C 1
ATOM 3140 O O . VAL A 1 405 ? 30.588 19.620 47.541 1.00 46.17 405 VAL Y O 1
ATOM 3144 N N . GLY A 1 406 ? 28.667 19.591 46.369 1.00 36.30 406 GLY Y N 1
ATOM 3145 C CA . GLY A 1 406 ? 27.874 19.080 47.470 1.00 39.56 406 GLY Y CA 1
ATOM 3146 C C . GLY A 1 406 ? 28.384 17.742 47.961 1.00 38.17 406 GLY Y C 1
ATOM 3147 O O . GLY A 1 406 ? 28.709 17.585 49.137 1.00 45.61 406 GLY Y O 1
ATOM 3148 N N . VAL A 1 407 ? 28.468 16.781 47.047 1.00 45.91 407 VAL Y N 1
ATOM 3149 C CA . VAL A 1 407 ? 28.915 15.434 47.380 1.00 39.65 407 VAL Y CA 1
ATOM 3150 C C . VAL A 1 407 ? 30.347 15.429 47.903 1.00 42.82 407 VAL Y C 1
ATOM 3151 O O . VAL A 1 407 ? 30.644 14.777 48.908 1.00 41.03 407 VAL Y O 1
ATOM 3155 N N . ALA A 1 408 ? 31.227 16.163 47.226 1.00 42.13 408 ALA Y N 1
ATOM 3156 C CA . ALA A 1 408 ? 32.623 16.264 47.649 1.00 46.36 408 ALA Y CA 1
ATOM 3157 C C . ALA A 1 408 ? 32.724 16.767 49.089 1.00 53.52 408 ALA Y C 1
ATOM 3158 O O . ALA A 1 408 ? 33.326 16.114 49.952 1.00 47.65 408 ALA Y O 1
ATOM 3160 N N . LEU A 1 409 ? 32.114 17.923 49.339 1.00 48.21 409 LEU Y N 1
ATOM 3161 C CA . LEU A 1 409 ? 32.121 18.526 50.665 1.00 40.53 409 LEU Y CA 1
ATOM 3162 C C . LEU A 1 409 ? 31.527 17.595 51.717 1.00 43.36 409 LEU Y C 1
ATOM 3163 O O . LEU A 1 409 ? 32.073 17.475 52.803 1.00 46.08 409 LEU Y O 1
ATOM 3168 N N . ASP A 1 410 ? 30.419 16.933 51.392 1.00 42.18 410 ASP Y N 1
ATOM 3169 C CA . ASP A 1 410 ? 29.778 16.007 52.328 1.00 48.18 410 ASP Y CA 1
ATOM 3170 C C . ASP A 1 410 ? 30.687 14.837 52.702 1.00 60.75 410 ASP Y C 1
ATOM 3171 O O . ASP A 1 410 ? 3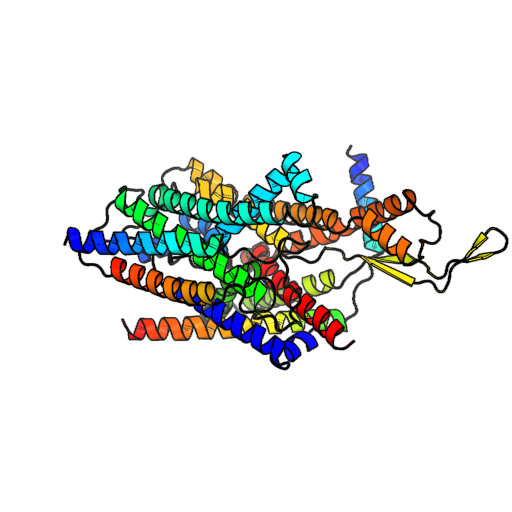0.871 14.531 53.885 1.00 79.38 410 ASP Y O 1
ATOM 3176 N N . THR A 1 411 ? 31.248 14.185 51.687 1.00 45.99 411 THR Y N 1
ATOM 3177 C CA . THR A 1 411 ? 32.125 13.041 51.895 1.00 45.49 411 THR Y CA 1
ATOM 3178 C C . THR A 1 411 ? 33.346 13.424 52.725 1.00 49.48 411 THR Y C 1
ATOM 3179 O O . THR A 1 411 ? 33.669 12.758 53.715 1.00 53.18 411 THR Y O 1
ATOM 3183 N N . LEU A 1 412 ? 34.014 14.505 52.327 1.00 51.80 412 LEU Y N 1
ATOM 3184 C CA . LEU A 1 412 ? 35.200 14.965 53.043 1.00 45.97 412 LEU Y CA 1
ATOM 3185 C C . LEU A 1 412 ? 34.874 15.393 54.474 1.00 56.95 412 LEU Y C 1
ATOM 3186 O O . LEU A 1 412 ? 35.658 15.160 55.397 1.00 60.29 412 LEU Y O 1
ATOM 3191 N N . ARG A 1 413 ? 33.711 16.014 54.649 1.00 58.40 413 ARG Y N 1
ATOM 3192 C CA . ARG A 1 413 ? 33.274 16.482 55.959 1.00 65.77 413 ARG Y CA 1
ATOM 3193 C C . ARG A 1 413 ? 33.062 15.298 56.884 1.00 59.70 413 ARG Y C 1
ATOM 3194 O O . ARG A 1 413 ? 33.514 15.309 58.026 1.00 70.01 413 ARG Y O 1
ATOM 3202 N N . GLN A 1 414 ? 32.375 14.275 56.386 1.00 53.19 414 GLN Y N 1
ATOM 3203 C CA . GLN A 1 414 ? 32.120 13.089 57.192 1.00 70.02 414 GLN Y CA 1
ATOM 3204 C C . GLN A 1 414 ? 33.418 12.359 57.534 1.00 62.53 414 GLN Y C 1
ATOM 3205 O O . GLN A 1 414 ? 33.651 12.019 58.697 1.00 77.19 414 GLN Y O 1
ATOM 3211 N N . VAL A 1 415 ? 34.262 12.135 56.529 1.00 45.81 415 VAL Y N 1
ATOM 3212 C CA . VAL A 1 415 ? 35.548 11.476 56.750 1.00 51.17 415 VAL Y CA 1
ATOM 3213 C C . VAL A 1 415 ? 36.378 12.207 57.806 1.00 64.17 415 VAL Y C 1
ATOM 3214 O O . VAL A 1 415 ? 36.912 11.586 58.729 1.00 71.10 415 VAL Y O 1
ATOM 3218 N N . GLU A 1 416 ? 36.468 13.528 57.674 1.00 70.25 416 GLU Y N 1
ATOM 3219 C CA . GLU A 1 416 ? 37.211 14.349 58.626 1.00 78.49 416 GLU Y CA 1
ATOM 3220 C C . GLU A 1 416 ? 36.614 14.264 60.029 1.00 81.06 416 GLU Y C 1
ATOM 3221 O O . GLU A 1 416 ? 37.336 14.107 61.019 1.00 85.81 416 GLU Y O 1
ATOM 3227 N N . SER A 1 417 ? 35.289 14.363 60.100 1.00 73.79 417 SER Y N 1
ATOM 3228 C CA . SER A 1 417 ? 34.576 14.365 61.370 1.00 69.55 417 SER Y CA 1
ATOM 3229 C C . SER A 1 417 ? 34.692 13.028 62.090 1.00 85.35 417 SER Y C 1
ATOM 3230 O O . SER A 1 417 ? 34.577 12.964 63.315 1.00 88.31 417 SER Y O 1
ATOM 3233 N N . GLN A 1 418 ? 34.919 11.962 61.330 1.00 83.30 418 GLN Y N 1
ATOM 3234 C CA . GLN A 1 418 ? 35.055 10.637 61.920 1.00 84.78 418 GLN Y CA 1
ATOM 3235 C C . GLN A 1 418 ? 36.501 10.334 62.315 1.00 88.51 418 GLN Y C 1
ATOM 3236 O O . GLN A 1 418 ? 36.752 9.778 63.390 1.00 101.14 418 GLN Y O 1
ATOM 3242 N N . LEU A 1 419 ? 37.453 10.703 61.461 1.00 77.05 419 LEU Y N 1
ATOM 3243 C CA . LEU A 1 419 ? 38.859 10.492 61.791 1.00 87.52 419 LEU Y CA 1
ATOM 3244 C C . LEU A 1 419 ? 39.262 11.366 62.978 1.00 98.75 419 LEU Y C 1
ATOM 3245 O O . LEU A 1 419 ? 40.163 11.013 63.743 1.00 111.97 419 LEU Y O 1
ATOM 3250 N N . MET A 1 420 ? 38.591 12.506 63.127 1.00 96.48 420 MET Y N 1
ATOM 3251 C CA . MET A 1 420 ? 38.792 13.350 64.300 1.00 97.00 420 MET Y CA 1
ATOM 3252 C C . MET A 1 420 ? 38.402 12.598 65.569 1.00 103.03 420 MET Y C 1
ATOM 3253 O O . MET A 1 420 ? 39.100 12.663 66.581 1.00 112.89 420 MET Y O 1
ATOM 3258 N N . LEU A 1 421 ? 37.287 11.878 65.502 1.00 107.12 421 LEU Y N 1
ATOM 3259 C CA . LEU A 1 421 ? 36.817 11.086 66.633 1.00 110.45 421 LEU Y CA 1
ATOM 3260 C C . LEU A 1 421 ? 37.721 9.881 66.879 1.00 113.56 421 LEU Y C 1
ATOM 3261 O O . LEU A 1 421 ? 37.856 9.422 68.014 1.00 114.31 421 LEU Y O 1
ATOM 3266 N N . ARG A 1 422 ? 38.337 9.368 65.816 1.00 116.73 422 ARG Y N 1
ATOM 3267 C CA . ARG A 1 422 ? 39.305 8.283 65.961 1.00 115.28 422 ARG Y CA 1
ATOM 3268 C C . ARG A 1 422 ? 40.561 8.760 66.687 1.00 121.19 422 ARG Y C 1
ATOM 3269 O O . ARG A 1 422 ? 41.073 8.073 67.572 1.00 128.31 422 ARG Y O 1
ATOM 3277 N N . SER A 1 423 ? 41.050 9.939 66.311 1.00 125.02 423 SER Y N 1
ATOM 3278 C CA . SER A 1 423 ? 42.252 10.500 66.923 1.00 121.69 423 SER Y CA 1
ATOM 3279 C C . SER A 1 423 ? 42.058 10.765 68.416 1.00 128.09 423 SER Y C 1
ATOM 3280 O O . SER A 1 423 ? 42.998 10.648 69.203 1.00 128.35 423 SER Y O 1
ATOM 3283 N N . TYR A 1 424 ? 40.835 11.120 68.797 1.00 125.91 424 TYR Y N 1
ATOM 3284 C CA . TYR A 1 424 ? 40.512 11.384 70.195 1.00 119.31 424 TYR Y CA 1
ATOM 3285 C C . TYR A 1 424 ? 39.517 10.361 70.732 1.00 114.36 424 TYR Y C 1
ATOM 3286 O O . TYR A 1 424 ? 39.769 9.706 71.743 1.00 116.50 424 TYR Y O 1
ATOM 3288 N N . MET B 2 1 ? 1.009 39.437 54.658 1.00 95.75 1 MET E N 1
ATOM 3289 C CA . MET B 2 1 ? 0.963 40.826 54.217 1.00 114.52 1 MET E CA 1
ATOM 3290 C C . MET B 2 1 ? 2.329 41.270 53.697 1.00 109.62 1 MET E C 1
ATOM 3291 O O . MET B 2 1 ? 3.359 40.719 54.088 1.00 105.17 1 MET E O 1
ATOM 3296 N N . PHE B 2 2 ? 2.326 42.259 52.808 1.00 105.75 2 PHE E N 1
ATOM 3297 C CA . PHE B 2 2 ? 3.551 42.790 52.221 1.00 106.15 2 PHE E CA 1
ATOM 3298 C C . PHE B 2 2 ? 4.483 43.371 53.284 1.00 107.39 2 PHE E C 1
ATOM 3299 O O . PHE B 2 2 ? 5.708 43.278 53.170 1.00 102.60 2 PHE E O 1
ATOM 3307 N N . ALA B 2 3 ? 3.895 43.965 54.318 1.00 110.51 3 ALA E N 1
ATOM 3308 C CA . ALA B 2 3 ? 4.666 44.549 55.409 1.00 103.26 3 ALA E CA 1
ATOM 3309 C C . ALA B 2 3 ? 5.411 43.473 56.194 1.00 104.52 3 ALA E C 1
ATOM 3310 O O . ALA B 2 3 ? 6.530 43.694 56.663 1.00 102.14 3 ALA E O 1
ATOM 3312 N N . ARG B 2 4 ? 4.782 42.309 56.328 1.00 100.87 4 ARG E N 1
ATOM 3313 C CA . ARG B 2 4 ? 5.368 41.185 57.051 1.00 99.91 4 ARG E CA 1
ATOM 3314 C C . ARG B 2 4 ? 6.666 40.717 56.400 1.00 95.20 4 ARG E C 1
ATOM 3315 O O . ARG B 2 4 ? 7.673 40.507 57.077 1.00 95.60 4 ARG E O 1
ATOM 3323 N N . LEU B 2 5 ? 6.637 40.560 55.080 1.00 99.62 5 LEU E N 1
ATOM 3324 C CA . LEU B 2 5 ? 7.804 40.085 54.346 1.00 100.95 5 LEU E CA 1
ATOM 3325 C C . LEU B 2 5 ? 8.826 41.198 54.130 1.00 97.68 5 LEU E C 1
ATOM 3326 O O . LEU B 2 5 ? 10.024 40.931 54.028 1.00 90.15 5 LEU E O 1
ATOM 3331 N N . ILE B 2 6 ? 8.360 42.442 54.066 1.00 97.70 6 ILE E N 1
ATOM 3332 C CA . ILE B 2 6 ? 9.279 43.565 53.917 1.00 92.99 6 ILE E CA 1
ATOM 3333 C C . ILE B 2 6 ? 9.979 43.836 55.246 1.00 89.04 6 ILE E C 1
ATOM 3334 O O . ILE B 2 6 ? 11.018 44.494 55.287 1.00 95.37 6 ILE E O 1
ATOM 3339 N N . ARG B 2 7 ? 9.406 43.322 56.331 1.00 87.02 7 ARG E N 1
ATOM 3340 C CA . ARG B 2 7 ? 10.051 43.378 57.638 1.00 91.87 7 ARG E CA 1
ATOM 3341 C C . ARG B 2 7 ? 10.999 42.194 57.790 1.00 91.10 7 ARG E C 1
ATOM 3342 O O . ARG B 2 7 ? 12.127 42.334 58.280 1.00 90.56 7 ARG E O 1
ATOM 3350 N N . TYR B 2 8 ? 10.521 41.029 57.361 1.00 93.62 8 TYR E N 1
ATOM 3351 C CA . TYR B 2 8 ? 11.312 39.804 57.369 1.00 86.08 8 TYR E CA 1
ATOM 3352 C C . TYR B 2 8 ? 12.611 39.990 56.593 1.00 80.78 8 TYR E C 1
ATOM 3353 O O . TYR B 2 8 ? 13.660 39.496 57.001 1.00 84.14 8 TYR E O 1
ATOM 3362 N N . PHE B 2 9 ? 12.532 40.705 55.475 1.00 79.92 9 PHE E N 1
ATOM 3363 C CA . PHE B 2 9 ? 13.705 40.974 54.652 1.00 68.03 9 PHE E CA 1
ATOM 3364 C C . PHE B 2 9 ? 14.734 41.798 55.419 1.00 71.33 9 PHE E C 1
ATOM 3365 O O . PHE B 2 9 ? 15.933 41.524 55.360 1.00 70.02 9 PHE E O 1
ATOM 3373 N N . GLN B 2 10 ? 14.255 42.805 56.144 1.00 84.14 10 GLN E N 1
ATOM 3374 C CA . GLN B 2 10 ? 15.131 43.676 56.919 1.00 78.11 10 GLN E CA 1
ATOM 3375 C C . GLN B 2 10 ? 15.798 42.917 58.060 1.00 71.11 10 GLN E C 1
ATOM 3376 O O . GLN B 2 10 ? 16.998 43.070 58.301 1.00 63.14 10 GLN E O 1
ATOM 3382 N N . GLU B 2 11 ? 15.017 42.098 58.758 1.00 69.65 11 GLU E N 1
ATOM 3383 C CA . GLU B 2 11 ? 15.549 41.314 59.868 1.00 67.32 11 GLU E CA 1
ATOM 3384 C C . GLU B 2 11 ? 16.572 40.288 59.383 1.00 64.73 11 GLU E C 1
ATOM 3385 O O . GLU B 2 11 ? 17.624 40.103 60.001 1.00 65.14 11 GLU E O 1
ATOM 3391 N N . ALA B 2 12 ? 16.257 39.629 58.273 1.00 61.61 12 ALA E N 1
ATOM 3392 C CA . ALA B 2 12 ? 17.165 38.669 57.658 1.00 58.13 12 ALA E CA 1
ATOM 3393 C C . ALA B 2 12 ? 18.448 39.356 57.207 1.00 57.01 12 ALA E C 1
ATOM 3394 O O . ALA B 2 12 ? 19.530 38.775 57.265 1.00 47.27 12 ALA E O 1
ATOM 3396 N N . ARG B 2 13 ? 18.313 40.598 56.754 1.00 72.63 13 ARG E N 1
ATOM 3397 C CA . ARG B 2 13 ? 19.455 41.403 56.336 1.00 65.17 13 ARG E CA 1
ATOM 3398 C C . ARG B 2 13 ? 20.339 41.725 57.538 1.00 58.19 13 ARG E C 1
ATOM 3399 O O . ARG B 2 13 ? 21.574 41.694 57.452 1.00 53.51 13 ARG E O 1
ATOM 3407 N N . ALA B 2 14 ? 19.690 42.027 58.659 1.00 52.68 14 ALA E N 1
ATOM 3408 C CA . ALA B 2 14 ? 20.391 42.286 59.909 1.00 54.95 14 ALA E CA 1
ATOM 3409 C C . ALA B 2 14 ? 21.154 41.047 60.366 1.00 58.00 14 ALA E C 1
ATOM 3410 O O . ALA B 2 14 ? 22.295 41.144 60.821 1.00 53.90 14 ALA E O 1
ATOM 3412 N N . GLU B 2 15 ? 20.524 39.883 60.238 1.00 65.08 15 GLU E N 1
ATOM 3413 C CA . GLU B 2 15 ? 21.180 38.627 60.588 1.00 59.45 15 GLU E CA 1
ATOM 3414 C C . GLU B 2 15 ? 22.326 38.318 59.629 1.00 58.42 15 GLU E C 1
ATOM 3415 O O . GLU B 2 15 ? 23.312 37.687 60.010 1.00 52.72 15 GLU E O 1
ATOM 3421 N N . LEU B 2 16 ? 22.189 38.765 58.385 1.00 53.21 16 LEU E N 1
ATOM 3422 C CA . LEU B 2 16 ? 23.263 38.633 57.409 1.00 54.50 16 LEU E CA 1
ATOM 3423 C C . LEU B 2 16 ? 24.448 39.486 57.839 1.00 57.31 16 LEU E C 1
ATOM 3424 O O . LEU B 2 16 ? 25.603 39.099 57.658 1.00 50.74 16 LEU E O 1
ATOM 3429 N N . ALA B 2 17 ? 24.152 40.646 58.421 1.00 62.12 17 ALA E N 1
ATOM 3430 C CA . ALA B 2 17 ? 25.196 41.544 58.906 1.00 45.18 17 ALA E CA 1
ATOM 3431 C C . ALA B 2 17 ? 25.978 40.941 60.074 1.00 51.58 17 ALA E C 1
ATOM 3432 O O . ALA B 2 17 ? 27.103 41.355 60.354 1.00 47.35 17 ALA E O 1
ATOM 3434 N N . ARG B 2 18 ? 25.382 39.960 60.749 1.00 56.11 18 ARG E N 1
ATOM 3435 C CA . ARG B 2 18 ? 26.007 39.337 61.915 1.00 52.80 18 ARG E CA 1
ATOM 3436 C C . ARG B 2 18 ? 26.657 37.992 61.591 1.00 55.61 18 ARG E C 1
ATOM 3437 O O . ARG B 2 18 ? 26.872 37.172 62.483 1.00 58.69 18 ARG E O 1
ATOM 3445 N N . VAL B 2 19 ? 26.971 37.768 60.320 1.00 51.50 19 VAL E N 1
ATOM 3446 C CA . VAL B 2 19 ? 27.550 36.495 59.892 1.00 61.74 19 VAL E CA 1
ATOM 3447 C C . VAL B 2 19 ? 29.070 36.477 60.030 1.00 60.69 19 VAL E C 1
ATOM 3448 O O . VAL B 2 19 ? 29.759 37.374 59.543 1.00 60.16 19 VAL E O 1
ATOM 3452 N N . THR B 2 20 ? 29.589 35.450 60.696 1.00 57.44 20 THR E N 1
ATOM 3453 C CA . THR B 2 20 ? 31.031 35.284 60.838 1.00 57.37 20 THR E CA 1
ATOM 3454 C C . THR B 2 20 ? 31.607 34.510 59.652 1.00 60.30 20 THR E C 1
ATOM 3455 O O . THR B 2 20 ? 31.398 33.303 59.525 1.00 60.97 20 THR E O 1
ATOM 3459 N N . TRP B 2 21 ? 32.332 35.214 58.788 1.00 58.91 21 TRP E N 1
ATOM 3460 C CA . TRP B 2 21 ? 32.917 34.610 57.595 1.00 52.84 21 TRP E CA 1
ATOM 3461 C C . TRP B 2 21 ? 34.228 33.895 57.922 1.00 53.07 21 TRP E C 1
ATOM 3462 O O . TRP B 2 21 ? 34.974 34.333 58.798 1.00 57.61 21 TRP E O 1
ATOM 3473 N N . PRO B 2 22 ? 34.511 32.788 57.214 1.00 45.35 22 PRO E N 1
ATOM 3474 C CA . PRO B 2 22 ? 35.698 31.963 57.467 1.00 44.51 22 PRO E CA 1
ATOM 3475 C C . PRO B 2 22 ? 37.010 32.671 57.143 1.00 52.53 22 PRO E C 1
ATOM 3476 O O . PRO B 2 22 ? 37.012 33.680 56.438 1.00 51.41 22 PRO E O 1
ATOM 3480 N N . THR B 2 23 ? 38.115 32.134 57.650 1.00 52.54 23 THR E N 1
ATOM 3481 C CA . THR B 2 23 ? 39.430 32.706 57.392 1.00 51.95 23 THR E CA 1
ATOM 3482 C C . THR B 2 23 ? 39.872 32.393 55.966 1.00 58.80 23 THR E C 1
ATOM 3483 O O . THR B 2 23 ? 39.222 31.622 55.261 1.00 66.18 23 THR E O 1
ATOM 3487 N N . ARG B 2 24 ? 40.978 32.997 55.546 1.00 60.47 24 ARG E N 1
ATOM 3488 C CA . ARG B 2 24 ? 41.509 32.777 54.207 1.00 55.77 24 ARG E CA 1
ATOM 3489 C C . ARG B 2 24 ? 41.984 31.337 54.046 1.00 53.95 24 ARG E C 1
ATOM 3490 O O . ARG B 2 24 ? 41.756 30.701 53.010 1.00 66.10 24 ARG E O 1
ATOM 3498 N N . GLU B 2 25 ? 42.638 30.831 55.087 1.00 59.02 25 GLU E N 1
ATOM 3499 C CA . GLU B 2 25 ? 43.171 29.475 55.080 1.00 54.40 25 GLU E CA 1
ATOM 3500 C C . GLU B 2 25 ? 42.049 28.451 54.968 1.00 57.08 25 GLU E C 1
ATOM 3501 O O . GLU B 2 25 ? 42.230 27.394 54.374 1.00 58.76 25 GLU E O 1
ATOM 3507 N N . GLN B 2 26 ? 40.891 28.770 55.536 1.00 56.58 26 GLN E N 1
ATOM 3508 C CA . GLN B 2 26 ? 39.745 27.870 55.477 1.00 55.40 26 GLN E CA 1
ATOM 3509 C C . GLN B 2 26 ? 39.195 27.762 54.059 1.00 58.52 26 GLN E C 1
ATOM 3510 O O . GLN B 2 26 ? 38.890 26.667 53.586 1.00 58.69 26 GLN E O 1
ATOM 3516 N N . VAL B 2 27 ? 39.070 28.901 53.385 1.00 56.52 27 VAL E N 1
ATOM 3517 C CA . VAL B 2 27 ? 38.576 28.925 52.014 1.00 36.19 27 VAL E CA 1
ATOM 3518 C C . VAL B 2 27 ? 39.558 28.224 51.079 1.00 41.32 27 VAL E C 1
ATOM 3519 O O . VAL B 2 27 ? 39.155 27.422 50.231 1.00 48.58 27 VAL E O 1
ATOM 3523 N N . VAL B 2 28 ? 40.845 28.524 51.240 1.00 39.66 28 VAL E N 1
ATOM 3524 C CA . VAL B 2 28 ? 41.881 27.856 50.455 1.00 40.00 28 VAL E CA 1
ATOM 3525 C C . VAL B 2 28 ? 41.832 26.346 50.674 1.00 54.36 28 VAL E C 1
ATOM 3526 O O . VAL B 2 28 ? 41.894 25.566 49.722 1.00 58.80 28 VAL E O 1
ATOM 3530 N N . GLU B 2 29 ? 41.710 25.951 51.939 1.00 56.76 29 GLU E N 1
ATOM 3531 C CA . GLU B 2 29 ? 41.614 24.548 52.328 1.00 51.93 29 GLU E CA 1
ATOM 3532 C C . GLU B 2 29 ? 40.451 23.856 51.634 1.00 54.67 29 GLU E C 1
ATOM 3533 O O . GLU B 2 29 ? 40.632 22.832 50.972 1.00 61.69 29 GLU E O 1
ATOM 3539 N N . GLY B 2 30 ? 39.260 24.427 51.790 1.00 48.31 30 GLY E N 1
ATOM 3540 C CA . GLY B 2 30 ? 38.057 23.876 51.196 1.00 41.58 30 GLY E CA 1
ATOM 3541 C C . GLY B 2 30 ? 38.163 23.743 49.691 1.00 48.02 30 GLY E C 1
ATOM 3542 O O . GLY B 2 30 ? 37.850 22.691 49.132 1.00 54.25 30 GLY E O 1
ATOM 3543 N N . THR B 2 31 ? 38.620 24.805 49.036 1.00 46.88 31 THR E N 1
ATOM 3544 C CA . THR B 2 31 ? 38.738 24.802 47.582 1.00 51.43 31 THR E CA 1
ATOM 3545 C C . THR B 2 31 ? 39.736 23.748 47.103 1.00 46.34 31 THR E C 1
ATOM 3546 O O . THR B 2 31 ? 39.461 23.017 46.152 1.00 50.87 31 THR E O 1
ATOM 3550 N N . GLN B 2 32 ? 40.885 23.665 47.768 1.00 48.53 32 GLN E N 1
ATOM 3551 C CA . GLN B 2 32 ? 41.896 22.666 47.425 1.00 48.87 32 GLN E CA 1
ATOM 3552 C C . GLN B 2 32 ? 41.354 21.252 47.602 1.00 58.97 32 GLN E C 1
ATOM 3553 O O . GLN B 2 32 ? 41.598 20.373 46.773 1.00 46.56 32 GLN E O 1
ATOM 3559 N N . ALA B 2 33 ? 40.616 21.044 48.688 1.00 58.70 33 ALA E N 1
ATOM 3560 C CA . ALA B 2 33 ? 39.998 19.754 48.964 1.00 52.87 33 ALA E CA 1
ATOM 3561 C C . ALA B 2 33 ? 39.026 19.363 47.854 1.00 49.03 33 ALA E C 1
ATOM 3562 O O . ALA B 2 33 ? 39.096 18.256 47.313 1.00 55.89 33 ALA E O 1
ATOM 3564 N N . ILE B 2 34 ? 38.124 20.283 47.523 1.00 48.29 34 ILE E N 1
ATOM 3565 C CA . ILE B 2 34 ? 37.140 20.062 46.469 1.00 42.49 34 ILE E CA 1
ATOM 3566 C C . ILE B 2 34 ? 37.823 19.731 45.146 1.00 43.14 34 ILE E C 1
ATOM 3567 O O . ILE B 2 34 ? 37.427 18.794 44.442 1.00 40.33 34 ILE E O 1
ATOM 3572 N N . LEU B 2 35 ? 38.863 20.495 44.826 1.00 43.26 35 LEU E N 1
ATOM 3573 C CA . LEU B 2 35 ? 39.622 20.282 43.599 1.00 44.70 35 LEU E CA 1
ATOM 3574 C C . LEU B 2 35 ? 40.262 18.896 43.570 1.00 50.40 35 LEU E C 1
ATOM 3575 O O . LEU B 2 35 ? 40.172 18.193 42.569 1.00 49.06 35 LEU E O 1
ATOM 3580 N N . LEU B 2 36 ? 40.899 18.505 44.670 1.00 53.42 36 LEU E N 1
ATOM 3581 C CA . LEU B 2 36 ? 41.531 17.190 44.756 1.00 52.35 36 LEU E CA 1
ATOM 3582 C C . LEU B 2 36 ? 40.515 16.067 44.573 1.00 54.78 36 LEU E C 1
ATOM 3583 O O . LEU B 2 36 ? 40.729 15.160 43.777 1.00 46.08 36 LEU E O 1
ATOM 3588 N N . PHE B 2 37 ? 39.414 16.141 45.315 1.00 50.75 37 PHE E N 1
ATOM 3589 C CA . PHE B 2 37 ? 38.329 15.168 45.212 1.00 42.98 37 PHE E CA 1
ATOM 3590 C C . PHE B 2 37 ? 37.842 15.014 43.766 1.00 43.74 37 PHE E C 1
ATOM 3591 O O . PHE B 2 37 ? 37.916 13.923 43.166 1.00 50.74 37 PHE E O 1
ATOM 3599 N N . THR B 2 38 ? 37.360 16.125 43.214 1.00 46.82 38 THR E N 1
ATOM 3600 C CA . THR B 2 38 ? 36.800 16.145 41.869 1.00 42.41 38 THR E CA 1
ATOM 3601 C C . THR B 2 38 ? 37.796 15.640 40.831 1.00 46.89 38 THR E C 1
ATOM 3602 O O . THR B 2 38 ? 37.464 14.778 40.020 1.00 54.60 38 THR E O 1
ATOM 3606 N N . LEU B 2 39 ? 39.014 16.172 40.865 1.00 44.32 39 LEU E N 1
ATOM 3607 C CA . LEU B 2 39 ? 40.056 15.775 39.922 1.00 49.65 39 LEU E CA 1
ATOM 3608 C C . LEU B 2 39 ? 40.367 14.285 40.029 1.00 43.82 39 LEU E C 1
ATOM 3609 O O . LEU B 2 39 ? 40.539 13.604 39.017 1.00 39.91 39 LEU E O 1
ATOM 3614 N N . ALA B 2 40 ? 40.433 13.789 41.262 1.00 47.63 40 ALA E N 1
ATOM 3615 C CA . ALA B 2 40 ? 40.699 12.379 41.518 1.00 36.94 40 ALA E CA 1
ATOM 3616 C C . ALA B 2 40 ? 39.660 11.511 40.836 1.00 40.76 40 ALA E C 1
ATOM 3617 O O . ALA B 2 40 ? 40.004 10.619 40.059 1.00 41.42 40 ALA E O 1
ATOM 3619 N N . PHE B 2 41 ? 38.386 11.778 41.111 1.00 40.26 41 PHE E N 1
ATOM 3620 C CA . PHE B 2 41 ? 37.339 10.956 40.509 1.00 38.61 41 PHE E CA 1
ATOM 3621 C C . PHE B 2 41 ? 37.263 11.136 38.991 1.00 44.00 41 PHE E C 1
ATOM 3622 O O . PHE B 2 41 ? 36.914 10.201 38.270 1.00 49.16 41 PHE E O 1
ATOM 3630 N N . MET B 2 42 ? 37.604 12.327 38.509 1.00 47.54 42 MET E N 1
ATOM 3631 C CA . MET B 2 42 ? 37.673 12.578 37.072 1.00 45.69 42 MET E CA 1
ATOM 3632 C C . MET B 2 42 ? 38.697 11.669 36.407 1.00 42.70 42 MET E C 1
ATOM 3633 O O . MET B 2 42 ? 38.409 11.024 35.399 1.00 41.58 42 MET E O 1
ATOM 3638 N N . VAL B 2 43 ? 39.896 11.629 36.981 1.00 45.44 43 VAL E N 1
ATOM 3639 C CA . VAL B 2 43 ? 40.973 10.793 36.465 1.00 49.59 43 VAL E CA 1
ATOM 3640 C C . VAL B 2 43 ? 40.625 9.307 36.551 1.00 54.54 43 VAL E C 1
ATOM 3641 O O . VAL B 2 43 ? 40.774 8.573 35.574 1.00 52.33 43 VAL E O 1
ATOM 3645 N N . ILE B 2 44 ? 40.158 8.876 37.720 1.00 41.20 44 ILE E N 1
ATOM 3646 C CA . ILE B 2 44 ? 39.824 7.472 37.946 1.00 40.97 44 ILE E CA 1
ATOM 3647 C C . ILE B 2 44 ? 38.723 6.978 37.004 1.00 48.60 44 ILE E C 1
ATOM 3648 O O . ILE B 2 44 ? 38.877 5.946 36.340 1.00 50.57 44 ILE E O 1
ATOM 3653 N N . LEU B 2 45 ? 37.616 7.712 36.940 1.00 46.55 45 LEU E N 1
ATOM 3654 C CA . LEU B 2 45 ? 36.533 7.362 36.026 1.00 56.70 45 LEU E CA 1
ATOM 3655 C C . LEU B 2 45 ? 37.012 7.434 34.578 1.00 52.50 45 LEU E C 1
ATOM 3656 O O . LEU B 2 45 ? 36.577 6.649 33.727 1.00 49.99 45 LEU E O 1
ATOM 3661 N N . GLY B 2 46 ? 37.917 8.374 34.315 1.00 44.08 46 GLY E N 1
ATOM 3662 C CA . GLY B 2 46 ? 38.528 8.511 33.007 1.00 58.96 46 GLY E CA 1
ATOM 3663 C C . GLY B 2 46 ? 39.244 7.242 32.588 1.00 66.05 46 GLY E C 1
ATOM 3664 O O . GLY B 2 46 ? 39.051 6.746 31.479 1.00 64.89 46 GLY E O 1
ATOM 3665 N N . LEU B 2 47 ? 40.070 6.709 33.484 1.00 62.29 47 LEU E N 1
ATOM 3666 C CA . LEU B 2 47 ? 40.746 5.442 33.238 1.00 61.57 47 LEU E CA 1
ATOM 3667 C C . LEU B 2 47 ? 39.734 4.312 33.083 1.00 60.17 47 LEU E C 1
ATOM 3668 O O . LEU B 2 47 ? 39.916 3.426 32.250 1.00 64.35 47 LEU E O 1
ATOM 3673 N N . TYR B 2 48 ? 38.671 4.346 33.883 1.00 55.18 48 TYR E N 1
ATOM 3674 C CA . TYR B 2 48 ? 37.625 3.333 33.779 1.00 47.11 48 TYR E CA 1
ATOM 3675 C C . TYR B 2 48 ? 37.052 3.262 32.370 1.00 59.29 48 TYR E C 1
ATOM 3676 O O . TYR B 2 48 ? 37.192 2.244 31.698 1.00 59.05 48 TYR E O 1
ATOM 3685 N N . ASP B 2 49 ? 36.418 4.339 31.913 1.00 68.26 49 ASP E N 1
ATOM 3686 C CA . ASP B 2 49 ? 35.751 4.288 30.614 1.00 67.89 49 ASP E CA 1
ATOM 3687 C C . ASP B 2 49 ? 36.760 4.226 29.461 1.00 68.44 49 ASP E C 1
ATOM 3688 O O . ASP B 2 49 ? 36.425 3.770 28.363 1.00 75.09 49 ASP E O 1
ATOM 3693 N N . THR B 2 50 ? 37.995 4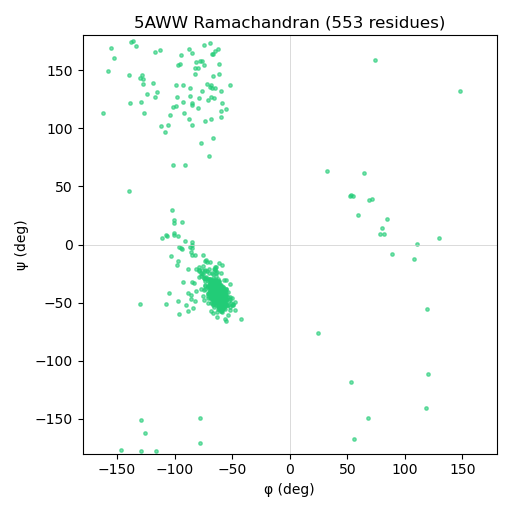.656 29.714 1.00 62.36 50 THR E N 1
ATOM 3694 C CA . THR B 2 50 ? 39.055 4.517 28.716 1.00 68.25 50 THR E CA 1
ATOM 3695 C C . THR B 2 50 ? 39.389 3.047 28.487 1.00 61.11 50 THR E C 1
ATOM 3696 O O . THR B 2 50 ? 39.275 2.546 27.370 1.00 80.27 50 THR E O 1
ATOM 3700 N N . VAL B 2 51 ? 39.796 2.363 29.552 1.00 54.34 51 VAL E N 1
ATOM 3701 C CA . VAL B 2 51 ? 40.110 0.939 29.490 1.00 49.63 51 VAL E CA 1
ATOM 3702 C C . VAL B 2 51 ? 38.912 0.124 28.995 1.00 64.88 51 VAL E C 1
ATOM 3703 O O . VAL B 2 51 ? 39.066 -0.796 28.188 1.00 70.57 51 VAL E O 1
ATOM 3707 N N . PHE B 2 52 ? 37.721 0.480 29.468 1.00 62.19 52 PHE E N 1
ATOM 3708 C CA . PHE B 2 52 ? 36.498 -0.207 29.066 1.00 62.76 52 PHE E CA 1
ATOM 3709 C C . PHE B 2 52 ? 36.254 -0.091 27.566 1.00 66.05 52 PHE E C 1
ATOM 3710 O O . PHE B 2 52 ? 36.101 -1.100 26.877 1.00 67.51 52 PHE E O 1
ATOM 3718 N N . ARG B 2 53 ? 36.224 1.136 27.055 1.00 76.54 53 ARG E N 1
ATOM 3719 C CA . ARG B 2 53 ? 35.956 1.329 25.632 1.00 83.24 53 ARG E CA 1
ATOM 3720 C C . ARG B 2 53 ? 37.094 0.806 24.756 1.00 76.53 53 ARG E C 1
ATOM 3721 O O . ARG B 2 53 ? 36.877 0.462 23.594 1.00 86.74 53 ARG E O 1
ATOM 3729 N N . PHE B 2 54 ? 38.301 0.737 25.309 1.00 66.40 54 PHE E N 1
ATOM 3730 C CA . PHE B 2 54 ? 39.433 0.195 24.563 1.00 71.15 54 PHE E CA 1
ATOM 3731 C C . PHE B 2 54 ? 39.332 -1.328 24.454 1.00 82.94 54 PHE E C 1
ATOM 3732 O O . PHE B 2 54 ? 39.636 -1.900 23.407 1.00 83.22 54 PHE E O 1
ATOM 3740 N N . LEU B 2 55 ? 38.895 -1.980 25.529 1.00 85.06 55 LEU E N 1
ATOM 3741 C CA . LEU B 2 55 ? 38.712 -3.433 25.522 1.00 68.21 55 LEU E CA 1
ATOM 3742 C C . LEU B 2 55 ? 37.516 -3.847 24.661 1.00 76.64 55 LEU E C 1
ATOM 3743 O O . LEU B 2 55 ? 37.588 -4.819 23.903 1.00 68.29 55 LEU E O 1
ATOM 3748 N N . ILE B 2 56 ? 36.417 -3.107 24.783 1.00 77.50 56 ILE E N 1
ATOM 3749 C CA . ILE B 2 56 ? 35.233 -3.355 23.965 1.00 81.16 56 ILE E CA 1
ATOM 3750 C C . ILE B 2 56 ? 35.538 -3.087 22.492 1.00 83.72 56 ILE E C 1
ATOM 3751 O O . ILE B 2 56 ? 35.087 -3.819 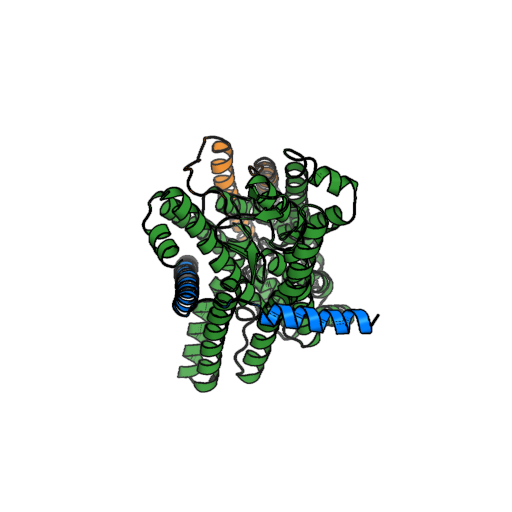21.610 1.00 89.63 56 ILE E O 1
ATOM 3756 N N . GLY B 2 57 ? 36.316 -2.041 22.234 1.00 84.28 57 GLY E N 1
ATOM 3757 C CA . GLY B 2 57 ? 36.757 -1.735 20.885 1.00 84.15 57 GLY E CA 1
ATOM 3758 C C . GLY B 2 57 ? 37.670 -2.821 20.347 1.00 94.92 57 GLY E C 1
ATOM 3759 O O . GLY B 2 57 ? 37.673 -3.109 19.149 1.00 94.82 57 GLY E O 1
ATOM 3760 N N . LEU B 2 58 ? 38.448 -3.424 21.241 1.00 92.24 58 LEU E N 1
ATOM 3761 C CA . LEU B 2 58 ? 39.322 -4.534 20.880 1.00 89.75 58 LEU E CA 1
ATOM 3762 C C . LEU B 2 58 ? 38.499 -5.760 20.504 1.00 86.22 58 LEU E C 1
ATOM 3763 O O . LEU B 2 58 ? 38.854 -6.500 19.586 1.00 93.34 58 LEU E O 1
ATOM 3768 N N . LEU B 2 59 ? 37.398 -5.969 21.219 1.00 86.84 59 LEU E N 1
ATOM 3769 C CA . LEU B 2 59 ? 36.504 -7.086 20.935 1.00 87.06 59 LEU E CA 1
ATOM 3770 C C . LEU B 2 59 ? 35.828 -6.895 19.578 1.00 98.32 59 LEU E C 1
ATOM 3771 O O . LEU B 2 59 ? 35.662 -7.852 18.819 1.00 97.63 59 LEU E O 1
ATOM 3776 N N . ARG B 2 60 ? 35.440 -5.653 19.293 1.00 107.76 60 ARG E N 1
ATOM 3777 C CA . ARG B 2 60 ? 34.797 -5.271 18.033 1.00 108.46 60 ARG E CA 1
ATOM 3778 C C . ARG B 2 60 ? 33.460 -5.987 17.824 1.00 112.03 60 ARG E C 1
ATOM 3779 O O . ARG B 2 60 ? 32.763 -5.751 16.838 1.00 117.41 60 ARG E O 1
ATOM 3788 N N . MET C 3 1 ? 14.062 -21.403 16.549 1.00 59.15 1 MET G N 1
ATOM 3789 C CA . MET C 3 1 ? 14.401 -21.330 17.966 1.00 82.59 1 MET G CA 1
ATOM 3790 C C . MET C 3 1 ? 13.299 -20.648 18.780 1.00 81.43 1 MET G C 1
ATOM 3791 O O . MET C 3 1 ? 13.401 -19.469 19.124 1.00 54.94 1 MET G O 1
ATOM 3796 N N . ASP C 3 2 ? 12.245 -21.403 19.080 1.00 91.63 2 ASP G N 1
ATOM 3797 C CA . ASP C 3 2 ? 11.150 -20.917 19.916 1.00 67.70 2 ASP G CA 1
ATOM 3798 C C . ASP C 3 2 ? 11.349 -21.348 21.360 1.00 56.80 2 ASP G C 1
ATOM 3799 O O . ASP C 3 2 ? 11.443 -20.515 22.259 1.00 58.57 2 ASP G O 1
ATOM 3804 N N . LEU C 3 3 ? 11.405 -22.660 21.567 1.00 54.36 3 LEU G N 1
ATOM 3805 C CA . LEU C 3 3 ? 11.566 -23.237 22.895 1.00 42.00 3 LEU G CA 1
ATOM 3806 C C . LEU C 3 3 ? 12.854 -22.771 23.556 1.00 44.37 3 LEU G C 1
ATOM 3807 O O . LEU C 3 3 ? 12.854 -22.381 24.720 1.00 44.34 3 LEU G O 1
ATOM 3812 N N . LEU C 3 4 ? 13.949 -22.811 22.803 1.00 45.94 4 LEU G N 1
ATOM 3813 C CA . LEU C 3 4 ? 15.255 -22.429 23.326 1.00 41.47 4 LEU G CA 1
ATOM 3814 C C . LEU C 3 4 ? 15.260 -20.973 23.779 1.00 44.51 4 LEU G C 1
ATOM 3815 O O . LEU C 3 4 ? 15.622 -20.662 24.918 1.00 40.67 4 LEU G O 1
ATOM 3820 N N . TYR C 3 5 ? 14.844 -20.091 22.876 1.00 48.37 5 TYR G N 1
ATOM 3821 C CA . TYR C 3 5 ? 14.774 -18.662 23.153 1.00 47.48 5 TYR G CA 1
ATOM 3822 C C . TYR C 3 5 ? 13.837 -18.376 24.321 1.00 47.64 5 TYR G C 1
ATOM 3823 O O . TYR C 3 5 ? 14.127 -17.528 25.164 1.00 43.06 5 TYR G O 1
ATOM 3832 N N . THR C 3 6 ? 12.717 -19.092 24.365 1.00 34.34 6 THR G N 1
ATOM 3833 C CA . THR C 3 6 ? 11.761 -18.947 25.454 1.00 29.29 6 THR G CA 1
ATOM 3834 C C . THR C 3 6 ? 12.396 -19.335 26.782 1.00 35.40 6 THR G C 1
ATOM 3835 O O . THR C 3 6 ? 12.140 -18.704 27.802 1.00 39.27 6 THR G O 1
ATOM 3839 N N . LEU C 3 7 ? 13.231 -20.371 26.760 1.00 36.36 7 LEU G N 1
ATOM 3840 C CA . LEU C 3 7 ? 13.915 -20.836 27.964 1.00 35.29 7 LEU G CA 1
ATOM 3841 C C . LEU C 3 7 ? 14.959 -19.827 28.430 1.00 34.48 7 LEU G C 1
ATOM 3842 O O . LEU C 3 7 ? 15.133 -19.605 29.632 1.00 30.17 7 LEU G O 1
ATOM 3847 N N . VAL C 3 8 ? 15.656 -19.224 27.471 1.00 36.34 8 VAL G N 1
ATOM 3848 C CA . VAL C 3 8 ? 16.615 -18.169 27.775 1.00 34.41 8 VAL G CA 1
ATOM 3849 C C . VAL C 3 8 ? 15.906 -16.975 28.412 1.00 42.52 8 VAL G C 1
ATOM 3850 O O . VAL C 3 8 ? 16.376 -16.413 29.406 1.00 40.50 8 VAL G O 1
ATOM 3854 N N . ILE C 3 9 ? 14.767 -16.600 27.841 1.00 36.64 9 ILE G N 1
ATOM 3855 C CA . ILE C 3 9 ? 13.988 -15.482 28.355 1.00 40.91 9 ILE G CA 1
ATOM 3856 C C . ILE C 3 9 ? 13.459 -15.789 29.750 1.00 38.53 9 ILE G C 1
ATOM 3857 O O . ILE C 3 9 ? 13.478 -14.927 30.628 1.00 40.95 9 ILE G O 1
ATOM 3862 N N . LEU C 3 10 ? 12.997 -17.019 29.952 1.00 33.93 10 LEU G N 1
ATOM 3863 C CA . LEU C 3 10 ? 12.523 -17.449 31.261 1.00 33.35 10 LEU G CA 1
ATOM 3864 C C . LEU C 3 10 ? 13.648 -17.389 32.285 1.00 32.19 10 LEU G C 1
ATOM 3865 O O . LEU C 3 10 ? 13.425 -17.021 33.437 1.00 35.34 10 LEU G O 1
ATOM 3870 N N . PHE C 3 11 ? 14.858 -17.745 31.864 1.00 30.60 11 PHE G N 1
ATOM 3871 C CA . PHE C 3 11 ? 16.009 -17.645 32.752 1.00 34.35 11 PHE G CA 1
ATOM 3872 C C . PHE C 3 11 ? 16.301 -16.191 33.098 1.00 40.63 11 PHE G C 1
ATOM 3873 O O . PHE C 3 11 ? 16.600 -15.870 34.245 1.00 48.26 11 PHE G O 1
ATOM 3881 N N . TYR C 3 12 ? 16.202 -15.321 32.099 1.00 43.04 12 TYR G N 1
ATOM 3882 C CA . TYR C 3 12 ? 16.391 -13.882 32.280 1.00 34.43 12 TYR G CA 1
ATOM 3883 C C . TYR C 3 12 ? 15.413 -13.316 33.309 1.00 33.80 12 TYR G C 1
ATOM 3884 O O . TYR C 3 12 ? 15.807 -12.632 34.257 1.00 34.73 12 TYR G O 1
ATOM 3893 N N . LEU C 3 13 ? 14.135 -13.623 33.109 1.00 27.93 13 LEU G N 1
ATOM 3894 C CA . LEU C 3 13 ? 13.066 -13.214 34.012 1.00 36.45 13 LEU G CA 1
ATOM 3895 C C . LEU C 3 13 ? 13.278 -13.753 35.424 1.00 37.37 13 LEU G C 1
ATOM 3896 O O . LEU C 3 13 ? 13.121 -13.024 36.404 1.00 32.05 13 LEU G O 1
ATOM 3901 N N . GLY C 3 14 ? 13.633 -15.031 35.516 1.00 43.86 14 GLY G N 1
ATOM 3902 C CA . GLY C 3 14 ? 13.861 -15.674 36.798 1.00 43.85 14 GLY G CA 1
ATOM 3903 C C . GLY C 3 14 ? 15.002 -15.041 37.570 1.00 37.37 14 GLY G C 1
ATOM 3904 O O . GLY C 3 14 ? 14.877 -14.764 38.762 1.00 37.73 14 GLY G O 1
ATOM 3905 N N . VAL C 3 15 ? 16.118 -14.813 36.885 1.00 32.16 15 VAL G N 1
ATOM 3906 C CA . VAL C 3 15 ? 17.271 -14.162 37.489 1.00 36.16 15 VAL G CA 1
ATOM 3907 C C . VAL C 3 15 ? 16.889 -12.757 37.934 1.00 38.74 15 VAL G C 1
ATOM 3908 O O . VAL C 3 15 ? 17.286 -12.309 39.010 1.00 38.12 15 VAL G O 1
ATOM 3912 N N . ALA C 3 16 ? 16.099 -12.076 37.109 1.00 36.72 16 ALA G N 1
ATOM 3913 C CA . ALA C 3 16 ? 15.633 -10.732 37.430 1.00 32.86 16 ALA G CA 1
ATOM 3914 C C . ALA C 3 16 ? 14.833 -10.711 38.729 1.00 37.36 16 ALA G C 1
ATOM 3915 O O . ALA C 3 16 ? 15.173 -9.986 39.666 1.00 43.11 16 ALA G O 1
ATOM 3917 N N . GLY C 3 17 ? 13.775 -11.516 38.778 1.00 34.84 17 GLY G N 1
ATOM 3918 C CA . GLY C 3 17 ? 12.899 -11.568 39.934 1.00 38.16 17 GLY G CA 1
ATOM 3919 C C . GLY C 3 17 ? 13.615 -12.007 41.194 1.00 42.51 17 GLY G C 1
ATOM 3920 O O . GLY C 3 17 ? 13.407 -11.443 42.270 1.00 50.42 17 GLY G O 1
ATOM 3921 N N . LEU C 3 18 ? 14.463 -13.021 41.059 1.00 38.08 18 LEU G N 1
ATOM 3922 C CA . LEU C 3 18 ? 15.255 -13.506 42.179 1.00 40.10 18 LEU G CA 1
ATOM 3923 C C . LEU C 3 18 ? 16.164 -12.401 42.696 1.00 45.10 18 LEU G C 1
ATOM 3924 O O . LEU C 3 18 ? 16.351 -12.251 43.906 1.00 53.45 18 LEU G O 1
ATOM 3929 N N . LEU C 3 19 ? 16.719 -11.625 41.769 1.00 40.19 19 LEU G N 1
ATOM 3930 C CA . LEU C 3 19 ? 17.597 -10.518 42.124 1.00 41.24 19 LEU G CA 1
ATOM 3931 C C . LEU C 3 19 ? 16.822 -9.447 42.889 1.00 40.94 19 LEU G C 1
ATOM 3932 O O . LEU C 3 19 ? 17.312 -8.895 43.878 1.00 38.59 19 LEU G O 1
ATOM 3937 N N . VAL C 3 20 ? 15.607 -9.166 42.426 1.00 35.26 20 VAL G N 1
ATOM 3938 C CA . VAL C 3 20 ? 14.715 -8.245 43.121 1.00 35.98 20 VAL G CA 1
ATOM 3939 C C . VAL C 3 20 ? 14.461 -8.713 44.546 1.00 34.77 20 VAL G C 1
ATOM 3940 O O . VAL C 3 20 ? 14.554 -7.930 45.494 1.00 42.67 20 VAL G O 1
ATOM 3944 N N . TYR C 3 21 ? 14.146 -9.997 44.690 1.00 48.33 21 TYR G N 1
ATOM 3945 C CA . TYR C 3 21 ? 13.884 -10.577 46.002 1.00 49.29 21 TYR G CA 1
ATOM 3946 C C . TYR C 3 21 ? 15.091 -10.411 46.917 1.00 41.23 21 TYR G C 1
ATOM 3947 O O . TYR C 3 21 ? 14.962 -9.944 48.048 1.00 40.51 21 TYR G O 1
ATOM 3956 N N . LEU C 3 22 ? 16.265 -10.782 46.415 1.00 41.51 22 LEU G N 1
ATOM 3957 C CA . LEU C 3 22 ? 17.496 -10.699 47.194 1.00 41.30 22 LEU G CA 1
ATOM 3958 C C . LEU C 3 22 ? 17.811 -9.274 47.632 1.00 46.01 22 LEU G C 1
ATOM 3959 O O . LEU C 3 22 ? 18.216 -9.048 48.771 1.00 49.15 22 LEU G O 1
ATOM 3964 N N . VAL C 3 23 ? 17.629 -8.318 46.726 1.00 49.36 23 VAL G N 1
ATOM 3965 C CA . VAL C 3 23 ? 17.905 -6.919 47.044 1.00 50.51 23 VAL G CA 1
ATOM 3966 C C . VAL C 3 23 ? 16.919 -6.385 48.086 1.00 49.75 23 VAL G C 1
ATOM 3967 O O . VAL C 3 23 ? 17.323 -5.745 49.060 1.00 42.13 23 VAL G O 1
ATOM 3971 N N . LEU C 3 24 ? 15.633 -6.663 47.888 1.00 44.89 24 LEU G N 1
ATOM 3972 C CA . LEU C 3 24 ? 14.600 -6.231 48.827 1.00 45.16 24 LEU G CA 1
ATOM 3973 C C . LEU C 3 24 ? 14.796 -6.828 50.223 1.00 50.36 24 LEU G C 1
ATOM 3974 O O . LEU C 3 24 ? 14.584 -6.151 51.227 1.00 49.81 24 LEU G O 1
ATOM 3979 N N . VAL C 3 25 ? 15.203 -8.093 50.277 1.00 52.67 25 VAL G N 1
ATOM 3980 C CA . VAL C 3 25 ? 15.442 -8.775 51.547 1.00 54.27 25 VAL G CA 1
ATOM 3981 C C . VAL C 3 25 ? 16.607 -8.147 52.314 1.00 58.06 25 VAL G C 1
ATOM 3982 O O . VAL C 3 25 ? 16.518 -7.932 53.526 1.00 65.49 25 VAL G O 1
ATOM 3986 N N . GLN C 3 26 ? 17.693 -7.848 51.609 1.00 51.68 26 GLN G N 1
ATOM 3987 C CA . GLN C 3 26 ? 18.856 -7.234 52.239 1.00 47.91 26 GLN G CA 1
ATOM 3988 C C . GLN C 3 26 ? 18.565 -5.793 52.639 1.00 53.78 26 GLN G C 1
ATOM 3989 O O . GLN C 3 26 ? 19.009 -4.853 51.980 1.00 61.16 26 GLN G O 1
ATOM 3995 N N . GLU C 3 27 ? 17.813 -5.630 53.723 1.00 64.81 27 GLU G N 1
ATOM 3996 C CA . GLU C 3 27 ? 17.471 -4.307 54.229 1.00 59.60 27 GLU G CA 1
ATOM 3997 C C . GLU C 3 27 ? 18.658 -3.688 54.955 1.00 63.78 27 GLU G C 1
ATOM 3998 O O . GLU C 3 27 ? 19.288 -4.338 55.788 1.00 69.50 27 GLU G O 1
ATOM 4004 N N . PRO C 3 28 ? 18.972 -2.425 54.634 1.00 72.87 28 PRO G N 1
ATOM 4005 C CA . PRO C 3 28 ? 20.100 -1.726 55.260 1.00 88.28 28 PRO G CA 1
ATOM 4006 C C . PRO C 3 28 ? 19.880 -1.475 56.751 1.00 95.28 28 PRO G C 1
ATOM 4007 O O . PRO C 3 28 ? 18.748 -1.229 57.172 1.00 99.08 28 PRO G O 1
ATOM 4011 N N . LYS C 3 29 ? 20.951 -1.542 57.538 1.00 100.35 29 LYS G N 1
ATOM 4012 C CA . LYS C 3 29 ? 20.879 -1.211 58.957 1.00 110.90 29 LYS G CA 1
ATOM 4013 C C . LYS C 3 29 ? 20.758 0.302 59.124 1.00 125.62 29 LYS G C 1
ATOM 4014 O O . LYS C 3 29 ? 21.729 1.037 58.939 1.00 124.07 29 LYS G O 1
ATOM 4020 N N . GLN C 3 30 ? 19.560 0.759 59.478 1.00 134.60 30 GLN G N 1
ATOM 4021 C CA . GLN C 3 30 ? 19.243 2.184 59.476 1.00 138.86 30 GLN G CA 1
ATOM 4022 C C . GLN C 3 30 ? 19.642 2.927 60.748 1.00 142.48 30 GLN G C 1
ATOM 4023 O O . GLN C 3 30 ? 19.928 2.322 61.782 1.00 140.81 30 GLN G O 1
ATOM 4029 N N . GLY C 3 31 ? 19.654 4.253 60.648 1.00 138.12 31 GLY G N 1
ATOM 4030 C CA . GLY C 3 31 ? 19.889 5.124 61.783 1.00 144.35 31 GLY G CA 1
ATOM 4031 C C . GLY C 3 31 ? 18.802 6.180 61.850 1.00 149.20 31 GLY G C 1
ATOM 4032 O O . GLY C 3 31 ? 17.676 5.945 61.411 1.00 150.95 31 GLY G O 1
ATOM 4033 N N . ALA C 3 32 ? 19.134 7.348 62.390 1.00 154.91 32 ALA G N 1
ATOM 4034 C CA . ALA C 3 32 ? 18.169 8.437 62.500 1.00 155.35 32 ALA G CA 1
ATOM 4035 C C . ALA C 3 32 ? 17.938 9.114 61.150 1.00 167.12 32 ALA G C 1
ATOM 4036 O O . ALA C 3 32 ? 16.799 9.391 60.773 1.00 163.54 32 ALA G O 1
ATOM 4038 N N . GLY C 3 33 ? 19.022 9.376 60.426 1.00 174.29 33 GLY G N 1
ATOM 4039 C CA . GLY C 3 33 ? 18.937 10.030 59.132 1.00 169.37 33 GLY G CA 1
ATOM 4040 C C . GLY C 3 33 ? 18.584 9.077 58.005 1.00 166.80 33 GLY G C 1
ATOM 4041 O O . GLY C 3 33 ? 18.811 7.871 58.107 1.00 160.46 33 GLY G O 1
ATOM 4042 N N . ASP C 3 34 ? 18.030 9.621 56.925 1.00 166.65 34 ASP G N 1
ATOM 4043 C CA . ASP C 3 34 ? 17.628 8.813 55.777 1.00 161.00 34 ASP G CA 1
ATOM 4044 C C . ASP C 3 34 ? 18.836 8.277 55.010 1.00 153.00 34 ASP G C 1
ATOM 4045 O O . ASP C 3 34 ? 18.918 7.083 54.719 1.00 134.45 34 ASP G O 1
ATOM 4050 N N . LEU C 3 35 ? 19.768 9.168 54.686 1.00 154.08 35 LEU G N 1
ATOM 4051 C CA . LEU C 3 35 ? 20.972 8.793 53.954 1.00 137.89 35 LEU G CA 1
ATOM 4052 C C . LEU C 3 35 ? 22.203 9.506 54.509 1.00 134.82 35 LEU G C 1
ATOM 4053 O O . LEU C 3 35 ? 22.260 10.736 54.543 1.00 135.45 35 LEU G O 1
ATOM 4058 N N . MET C 3 36 ? 23.183 8.721 54.944 1.00 120.21 36 MET G N 1
ATOM 4059 C CA . MET C 3 36 ? 24.429 9.254 55.483 1.00 109.02 36 MET G CA 1
ATOM 4060 C C . MET C 3 36 ? 25.619 8.451 54.971 1.00 98.83 36 MET G C 1
ATOM 4061 O O . MET C 3 36 ? 25.449 7.443 54.288 1.00 101.13 36 MET G O 1
ATOM 4066 N N . GLY C 3 37 ? 26.824 8.903 55.302 1.00 99.04 37 GLY G N 1
ATOM 4067 C CA . GLY C 3 37 ? 28.026 8.169 54.956 1.00 93.64 37 GLY G CA 1
ATOM 4068 C C . GLY C 3 37 ? 28.273 7.052 55.951 1.00 93.51 37 GLY G C 1
ATOM 4069 O O . GLY C 3 37 ? 28.979 6.086 55.661 1.00 80.90 37 GLY G O 1
ATOM 4070 N N . GLY C 3 38 ? 27.682 7.191 57.135 1.00 93.60 38 GLY G N 1
ATOM 4071 C CA . GLY C 3 38 ? 27.828 6.204 58.187 1.00 97.29 38 GLY G CA 1
ATOM 4072 C C . GLY C 3 38 ? 29.190 6.251 58.852 1.00 105.31 38 GLY G C 1
ATOM 4073 O O . GLY C 3 38 ? 30.152 6.769 58.285 1.00 109.44 38 GLY G O 1
ATOM 4074 N N . SER C 3 39 ? 29.271 5.712 60.064 1.00 101.28 39 SER G N 1
ATOM 4075 C CA . SER C 3 39 ? 30.538 5.638 60.783 1.00 104.05 39 SER G CA 1
ATOM 4076 C C . SER C 3 39 ? 31.484 4.651 60.104 1.00 111.83 39 SER G C 1
ATOM 4077 O O . SER C 3 39 ? 31.284 3.437 60.168 1.00 113.22 39 SER G O 1
ATOM 4080 N N . ALA C 3 40 ? 32.514 5.183 59.453 1.00 111.38 40 ALA G N 1
ATOM 4081 C CA . ALA C 3 40 ? 33.448 4.368 58.684 1.00 98.80 40 ALA G CA 1
ATOM 4082 C C . ALA C 3 40 ? 34.672 3.966 59.503 1.00 106.07 40 ALA G C 1
ATOM 4083 O O . ALA C 3 40 ? 35.709 3.605 58.945 1.00 108.21 40 ALA G O 1
ATOM 4085 N N . ASP C 3 41 ? 34.549 4.032 60.825 1.00 118.87 41 ASP G N 1
ATOM 4086 C CA . ASP C 3 41 ? 35.634 3.633 61.716 1.00 123.75 41 ASP G CA 1
ATOM 4087 C C . ASP C 3 41 ? 35.607 2.133 61.985 1.00 135.81 41 ASP G C 1
ATOM 4088 O O . ASP C 3 41 ? 36.638 1.463 61.914 1.00 125.72 41 ASP G O 1
ATOM 4093 N N . LEU C 3 42 ? 34.425 1.614 62.301 1.00 142.83 42 LEU G N 1
ATOM 4094 C CA . LEU C 3 42 ? 34.260 0.187 62.549 1.00 141.80 42 LEU G CA 1
ATOM 4095 C C . LEU C 3 42 ? 34.476 -0.609 61.267 1.00 142.54 42 LEU G C 1
ATOM 4096 O O . LEU C 3 42 ? 33.968 -0.245 60.206 1.00 138.69 42 LEU G O 1
ATOM 4101 N N . PHE C 3 43 ? 35.239 -1.692 61.372 1.00 151.51 43 PHE G N 1
ATOM 4102 C CA . PHE C 3 43 ? 35.518 -2.543 60.223 1.00 164.20 43 PHE G CA 1
ATOM 4103 C C . PHE C 3 43 ? 34.254 -3.253 59.753 1.00 172.85 43 PHE G C 1
ATOM 4104 O O . PHE C 3 43 ? 34.093 -3.521 58.560 1.00 178.48 43 PHE G O 1
ATOM 4112 N N . SER C 3 44 ? 33.362 -3.541 60.700 1.00 165.75 44 SER G N 1
ATOM 4113 C CA . SER C 3 44 ? 32.114 -4.248 60.422 1.00 161.27 44 SER G CA 1
ATOM 4114 C C . SER C 3 44 ? 32.382 -5.554 59.682 1.00 167.97 44 SER G C 1
ATOM 4115 O O . SER C 3 44 ? 33.066 -6.437 60.201 1.00 172.69 44 SER G O 1
ATOM 4118 N N . ALA C 3 45 ? 31.846 -5.657 58.469 1.00 157.76 45 ALA G N 1
ATOM 4119 C CA . ALA C 3 45 ? 32.050 -6.818 57.603 1.00 158.10 45 ALA G CA 1
ATOM 4120 C C . ALA C 3 45 ? 31.726 -8.134 58.305 1.00 169.52 45 ALA G C 1
ATOM 4121 O O . ALA C 3 45 ? 32.449 -9.120 58.158 1.00 176.51 45 ALA G O 1
ATOM 4123 N N . ARG C 3 46 ? 30.638 -8.141 59.069 1.00 169.09 46 ARG G N 1
ATOM 4124 C CA . ARG C 3 46 ? 30.157 -9.358 59.713 1.00 179.52 46 ARG G CA 1
ATOM 4125 C C . ARG C 3 46 ? 29.628 -10.310 58.643 1.00 189.35 46 ARG G C 1
ATOM 4126 O O . ARG C 3 46 ? 29.558 -9.949 57.467 1.00 185.47 46 ARG G O 1
ATOM 4134 N N . GLY C 3 47 ? 29.270 -11.526 59.041 1.00 192.94 47 GLY G N 1
ATOM 4135 C CA . GLY C 3 47 ? 28.665 -12.472 58.121 1.00 182.70 47 GLY G CA 1
ATOM 4136 C C . GLY C 3 47 ? 27.362 -11.922 57.571 1.00 175.18 47 GLY G C 1
ATOM 4137 O O . GLY C 3 47 ? 27.101 -12.014 56.371 1.00 165.91 47 GLY G O 1
ATOM 4138 N N . VAL C 3 48 ? 26.574 -11.330 58.471 1.00 181.17 48 VAL G N 1
ATOM 4139 C CA . VAL C 3 48 ? 25.271 -10.701 58.203 1.00 168.47 48 VAL G CA 1
ATOM 4140 C C . VAL C 3 48 ? 24.530 -11.217 56.951 1.00 154.39 48 VAL G C 1
ATOM 4141 O O . VAL C 3 48 ? 23.589 -12.001 57.075 1.00 159.63 48 VAL G O 1
ATOM 4145 N N . THR C 3 49 ? 24.954 -10.799 55.760 1.00 136.26 49 THR G N 1
ATOM 4146 C CA . THR C 3 49 ? 24.324 -11.247 54.523 1.00 120.81 49 THR G CA 1
ATOM 4147 C C . THR C 3 49 ? 25.383 -11.526 53.460 1.00 94.41 49 THR G C 1
ATOM 4148 O O . THR C 3 49 ? 25.248 -11.105 52.311 1.00 87.73 49 THR G O 1
ATOM 4152 N N . GLY C 3 50 ? 26.434 -12.239 53.854 1.00 98.40 50 GLY G N 1
ATOM 4153 C CA . GLY C 3 50 ? 27.553 -12.519 52.972 1.00 80.02 50 GLY G CA 1
ATOM 4154 C C . GLY C 3 50 ? 27.221 -13.474 51.843 1.00 70.69 50 GLY G C 1
ATOM 4155 O O . GLY C 3 50 ? 27.629 -13.259 50.697 1.00 85.48 50 GLY G O 1
ATOM 4156 N N . GLY C 3 51 ? 26.486 -14.535 52.165 1.00 70.81 51 GLY G N 1
ATOM 4157 C CA . GLY C 3 51 ? 26.064 -15.499 51.166 1.00 62.02 51 GLY G CA 1
ATOM 4158 C C . GLY C 3 51 ? 25.205 -14.845 50.104 1.00 59.86 51 GLY G C 1
ATOM 4159 O O . GLY C 3 51 ? 25.374 -15.092 48.907 1.00 55.78 51 GLY G O 1
ATOM 4160 N N . LEU C 3 52 ? 24.290 -13.990 50.548 1.00 62.98 52 LEU G N 1
ATOM 4161 C CA . LEU C 3 52 ? 23.419 -13.259 49.638 1.00 72.27 52 LEU G CA 1
ATOM 4162 C C . LEU C 3 52 ? 24.166 -12.120 48.949 1.00 60.43 52 LEU G C 1
ATOM 4163 O O . LEU C 3 52 ? 23.780 -11.692 47.868 1.00 60.56 52 LEU G O 1
ATOM 4168 N N . TYR C 3 53 ? 25.226 -11.624 49.582 1.00 57.46 53 TYR G N 1
ATOM 4169 C CA . TYR C 3 53 ? 26.095 -10.628 48.959 1.00 55.17 53 TYR G CA 1
ATOM 4170 C C . TYR C 3 53 ? 26.751 -11.228 47.718 1.00 56.48 53 TYR G C 1
ATOM 4171 O O . TYR C 3 53 ? 26.609 -10.716 46.597 1.00 62.78 53 TYR G O 1
ATOM 4180 N N . ARG C 3 54 ? 27.468 -12.325 47.935 1.00 55.68 54 ARG G N 1
ATOM 4181 C CA . ARG C 3 54 ? 28.166 -13.025 46.867 1.00 58.06 54 ARG G CA 1
ATOM 4182 C C . ARG C 3 54 ? 27.170 -13.524 45.820 1.00 49.93 54 ARG G C 1
ATOM 4183 O O . ARG C 3 54 ? 27.449 -13.497 44.614 1.00 48.74 54 ARG G O 1
ATOM 4191 N N . LEU C 3 55 ? 26.002 -13.962 46.286 1.00 43.39 55 LEU G N 1
ATOM 4192 C CA . LEU C 3 55 ? 24.959 -14.440 45.386 1.00 48.68 55 LEU G CA 1
ATOM 4193 C C . LEU C 3 55 ? 24.423 -13.318 44.504 1.00 51.89 55 LEU G C 1
ATOM 4194 O O . LEU C 3 55 ? 24.139 -13.529 43.325 1.00 51.75 55 LEU G O 1
ATOM 4199 N N . THR C 3 56 ? 24.284 -12.126 45.076 1.00 44.69 56 THR G N 1
ATOM 4200 C CA . THR C 3 56 ? 23.799 -10.987 44.315 1.00 43.79 56 THR G CA 1
ATOM 4201 C C . THR C 3 56 ? 24.837 -10.546 43.300 1.00 42.62 56 THR G C 1
ATOM 4202 O O . THR C 3 56 ? 24.485 -10.166 42.189 1.00 51.99 56 THR G O 1
ATOM 4206 N N . VAL C 3 57 ? 26.113 -10.591 43.674 1.00 26.41 57 VAL G N 1
ATOM 4207 C CA . VAL C 3 57 ? 27.157 -10.245 42.712 1.00 37.66 57 VAL G CA 1
ATOM 4208 C C . VAL C 3 57 ? 27.133 -11.213 41.531 1.00 40.48 57 VAL G C 1
ATOM 4209 O O . VAL C 3 57 ? 27.106 -10.798 40.360 1.00 46.73 57 VAL G O 1
ATOM 4213 N N . ILE C 3 58 ? 27.122 -12.504 41.849 1.00 43.40 58 ILE G N 1
ATOM 4214 C CA . ILE C 3 58 ? 27.062 -13.547 40.831 1.00 51.92 58 ILE G CA 1
ATOM 4215 C C . ILE C 3 58 ? 25.847 -13.393 39.918 1.00 49.82 58 ILE G C 1
ATOM 4216 O O . ILE C 3 58 ? 25.965 -13.481 38.696 1.00 36.64 58 ILE G O 1
ATOM 4221 N N . LEU C 3 59 ? 24.686 -13.147 40.516 1.00 41.48 59 LEU G N 1
ATOM 4222 C CA . LEU C 3 59 ? 23.451 -13.020 39.753 1.00 49.13 59 LEU G CA 1
ATOM 4223 C C . LEU C 3 59 ? 23.414 -11.722 38.958 1.00 49.28 59 LEU G C 1
ATOM 4224 O O . LEU C 3 59 ? 22.687 -11.608 37.972 1.00 45.16 59 LEU G O 1
ATOM 4229 N N . GLY C 3 60 ? 24.195 -10.743 39.397 1.00 43.99 60 GLY G N 1
ATOM 4230 C CA . GLY C 3 60 ? 24.321 -9.495 38.675 1.00 42.75 60 GLY G CA 1
ATOM 4231 C C . GLY C 3 60 ? 25.103 -9.756 37.407 1.00 43.11 60 GLY G C 1
ATOM 4232 O O . GLY C 3 60 ? 24.716 -9.319 36.318 1.00 37.77 60 GLY G O 1
ATOM 4233 N N . VAL C 3 61 ? 26.203 -10.489 37.550 1.00 35.61 61 VAL G N 1
ATOM 4234 C CA . VAL C 3 61 ? 27.012 -10.850 36.393 1.00 40.33 61 VAL G CA 1
ATOM 4235 C C . VAL C 3 61 ? 26.212 -11.721 35.424 1.00 34.09 61 VAL G C 1
ATOM 4236 O O . VAL C 3 61 ? 26.263 -11.518 34.213 1.00 26.92 61 VAL G O 1
ATOM 4240 N N . VAL C 3 62 ? 25.466 -12.678 35.966 1.00 40.33 62 VAL G N 1
ATOM 4241 C CA . VAL C 3 62 ? 24.646 -13.568 35.151 1.00 39.96 62 VAL G CA 1
ATOM 4242 C C . VAL C 3 62 ? 23.569 -12.786 34.407 1.00 41.71 62 VAL G C 1
ATOM 4243 O O . VAL C 3 62 ? 23.331 -13.020 33.225 1.00 33.72 62 VAL G O 1
ATOM 4247 N N . PHE C 3 63 ? 22.926 -11.855 35.104 1.00 38.19 63 PHE G N 1
ATOM 4248 C CA . PHE C 3 63 ? 21.899 -11.015 34.496 1.00 36.52 63 PHE G CA 1
ATOM 4249 C C . PHE C 3 63 ? 22.471 -10.169 33.358 1.00 43.49 63 PHE G C 1
ATOM 4250 O O . PHE C 3 63 ? 21.871 -10.063 32.282 1.00 36.76 63 PHE G O 1
ATOM 4258 N N . ALA C 3 64 ? 23.634 -9.571 33.603 1.00 37.31 64 ALA G N 1
ATOM 4259 C CA . ALA C 3 64 ? 24.313 -8.775 32.586 1.00 38.31 64 ALA G CA 1
ATOM 4260 C C . ALA C 3 64 ? 24.649 -9.623 31.359 1.00 41.88 64 ALA G C 1
ATOM 4261 O O . ALA C 3 64 ? 24.367 -9.240 30.216 1.00 37.18 64 ALA G O 1
ATOM 4263 N N . ALA C 3 65 ? 25.247 -10.783 31.613 1.00 39.26 65 ALA G N 1
ATOM 4264 C CA . ALA C 3 65 ? 25.648 -11.697 30.555 1.00 33.03 65 ALA G CA 1
ATOM 4265 C C . ALA C 3 65 ? 24.439 -12.182 29.762 1.00 39.86 65 ALA G C 1
ATOM 4266 O O . ALA C 3 65 ? 24.538 -12.419 28.561 1.00 38.06 65 ALA G O 1
ATOM 4268 N N . LEU C 3 66 ? 23.303 -12.330 30.437 1.00 34.38 66 LEU G N 1
ATOM 4269 C CA . LEU C 3 66 ? 22.073 -12.752 29.778 1.00 32.29 66 LEU G CA 1
ATOM 4270 C C . LEU C 3 66 ? 21.502 -11.616 28.939 1.00 39.58 66 LEU G C 1
ATOM 4271 O O . LEU C 3 66 ? 20.871 -11.856 27.909 1.00 40.97 66 LEU G O 1
ATOM 4276 N N . ALA C 3 67 ? 21.721 -10.379 29.378 1.00 34.73 67 ALA G N 1
ATOM 4277 C CA . ALA C 3 67 ? 21.315 -9.224 28.584 1.00 27.89 67 ALA G CA 1
ATOM 4278 C C . ALA C 3 67 ? 22.136 -9.179 27.302 1.00 35.21 67 ALA G C 1
ATOM 4279 O O . ALA C 3 67 ? 21.609 -8.905 26.216 1.00 39.96 67 ALA G O 1
ATOM 4281 N N . LEU C 3 68 ? 23.429 -9.462 27.432 1.00 31.91 68 LEU G N 1
ATOM 4282 C CA . LEU C 3 68 ? 24.308 -9.524 26.271 1.00 32.88 68 LEU G CA 1
ATOM 4283 C C . LEU C 3 68 ? 23.932 -10.696 25.355 1.00 43.65 68 LEU G C 1
ATOM 4284 O O . LEU C 3 68 ? 24.011 -10.586 24.130 1.00 39.62 68 LEU G O 1
ATOM 4289 N N . VAL C 3 69 ? 23.512 -11.809 25.950 1.00 31.38 69 VAL G N 1
ATOM 4290 C CA . VAL C 3 69 ? 23.110 -12.986 25.184 1.00 38.77 69 VAL G CA 1
ATOM 4291 C C . VAL C 3 69 ? 21.852 -12.703 24.367 1.00 42.50 69 VAL G C 1
ATOM 4292 O O . VAL C 3 69 ? 21.815 -12.967 23.164 1.00 38.58 69 VAL G O 1
ATOM 4296 N N . ILE C 3 70 ? 20.828 -12.161 25.021 1.00 34.38 70 ILE G N 1
ATOM 4297 C CA . ILE C 3 70 ? 19.588 -11.816 24.333 1.00 38.58 70 ILE G CA 1
ATOM 4298 C C . ILE C 3 70 ? 19.849 -10.758 23.265 1.00 37.28 70 ILE G C 1
ATOM 4299 O O . ILE C 3 70 ? 19.248 -10.785 22.190 1.00 42.77 70 ILE G O 1
ATOM 4304 N N . GLY C 3 71 ? 20.761 -9.838 23.563 1.00 40.13 71 GLY G N 1
ATOM 4305 C CA . GLY C 3 71 ? 21.170 -8.838 22.595 1.00 34.31 71 GLY G CA 1
ATOM 4306 C C . GLY C 3 71 ? 21.829 -9.432 21.361 1.00 34.89 71 GLY G C 1
ATOM 4307 O O . GLY C 3 71 ? 21.593 -8.977 20.244 1.00 51.46 71 GLY G O 1
ATOM 4308 N N . LEU C 3 72 ? 22.654 -10.455 21.556 1.00 49.22 72 LEU G N 1
ATOM 4309 C CA . LEU C 3 72 ? 23.374 -11.065 20.442 1.00 46.80 72 LEU G CA 1
ATOM 4310 C C . LEU C 3 72 ? 22.551 -12.125 19.718 1.00 50.39 72 LEU G C 1
ATOM 4311 O O . LEU C 3 72 ? 23.002 -12.694 18.724 1.00 49.76 72 LEU G O 1
ATOM 4316 N N . TRP C 3 73 ? 21.346 -12.387 20.214 1.00 48.93 73 TRP G N 1
ATOM 4317 C CA . TRP C 3 73 ? 20.510 -13.449 19.661 1.00 49.28 73 TRP G CA 1
ATOM 4318 C C . TRP C 3 73 ? 20.103 -13.151 18.219 1.00 55.97 73 TRP G C 1
ATOM 4319 O O . TRP C 3 73 ? 19.708 -12.029 17.899 1.00 72.70 73 TRP G O 1
ATOM 4330 N N . PRO C 3 74 ? 20.210 -14.162 17.341 1.00 66.62 74 PRO G N 1
ATOM 4331 C CA . PRO C 3 74 ? 19.885 -14.051 15.913 1.00 61.58 74 PRO G CA 1
ATOM 4332 C C . PRO C 3 74 ? 18.421 -13.705 15.659 1.00 73.46 74 PRO G C 1
ATOM 4333 O O . PRO C 3 74 ? 17.604 -13.763 16.579 1.00 78.03 74 PRO G O 1
ATOM 4337 N N . ARG C 3 75 ? 18.104 -13.356 14.415 1.00 91.57 75 ARG G N 1
ATOM 4338 C CA . ARG C 3 75 ? 16.751 -12.963 14.031 1.00 86.66 75 ARG G CA 1
ATOM 4339 C C . ARG C 3 75 ? 15.723 -14.053 14.320 1.00 102.21 75 ARG G C 1
ATOM 4340 O O . ARG C 3 75 ? 14.543 -13.766 14.524 1.00 104.33 75 ARG G O 1
#

Radius of gyration: 25.23 Å; Cα contacts (8 Å, |Δi|>4): 773; chains: 3; bounding box: 47×68×82 Å

Nearest PDB structures (foldseek):
  5aww-assembly1_Y  TM=1.002E+00  e=2.789E-62  Thermus thermophilus HB8
  5ch4-assembly1_Y  TM=9.757E-01  e=2.594E-52  Thermus thermophilus HB8
  2zjs-assembly1_Y  TM=9.640E-01  e=2.817E-51  Thermus thermophilus
  5gae-assembly1_g  TM=9.111E-01  e=5.245E-25  Escherichia coli
  6r7l-assembly1_Y  TM=8.827E-01  e=2.880E-23  Escherichia coli

Solvent-accessible surface area: 27078 Å² total; per-residue (Å²): 6,20,166,0,20,136,23,8,74,134,41,89,60,11,118,92,19,13,114,36,0,24,121,14,1,13,49,10,27,79,3,2,26,20,46,1,5,1,4,14,38,106,88,0,51,105,3,29,180,62,104,74,1,40,4,2,24,2,7,21,3,4,0,3,6,0,0,68,61,1,0,3,2,1,15,0,3,13,1,19,5,15,5,20,9,79,26,92,90,66,22,105,101,54,87,59,37,69,143,33,30,150,117,19,160,114,0,80,90,51,22,22,25,112,9,0,72,25,1,12,58,33,2,26,106,18,3,93,34,2,0,43,11,2,0,6,24,95,74,14,86,1,13,65,93,60,57,82,64,13,103,81,1,71,77,3,0,33,8,0,7,24,0,0,8,0,18,0,4,14,10,2,18,12,0,35,60,52,0,10,6,18,0,10,15,0,3,5,0,4,2,0,1,8,42,7,51,37,37,45,108,152,25,70,16,74,36,191,99,59,118,22,92,98,91,11,24,93,131,16,86,60,25,16,64,116,12,5,26,22,14,0,25,21,45,23,0,29,19,97,0,76,0,37,76,67,95,137,98,90,76,72,167,84,108,29,32,160,65,50,93,28,74,8,53,4,29,12,83,21,2,23,7,7,9,40,0,0,2,48,1,11,61,33,0,16,88,4,0,0,70,19,115,50,110,103,45,21,42,77,0,59,103,44,8,3,45,115,108,40,0,15,119,44,0,17,80,26,0,32,102,48,5,55,75,43,1,50,103,94,38,66,19,149,148,44,14,81,42,9,182,131,169,33,11,22,7,62,78,51,190,87,38,145,65,8,28,120,67,0,76,47,1,6,20,32,0,1,33,46,0,0,70,45,22,2,80,12,0,62,61,3,7,70,36,5,83,140,25,52,16,109,15,49,0,10,3,0,0,0,0,0,0,0,0,10,2,0,12,43,4,6,82,53,10,45,51,24,41,121,132,109,97,118,165,136,61,158,96,75,131,54,95,109,45,0,153,41,8,50,89,135,12,48,138,26,81,216,140,58,36,79,45,0,15,92,0,0,74,51,6,5,98,29,11,20,70,42,2,12,109,42,6,64,75,34,120,151,103,80,43,143,148,247,168,118,127,88,40,58,81,25,20,96,141,3,69,40,14,4,37,84,0,24,140,10,0,34,69,9,56,39,178,70,45,93,41,79,59,114,6,36,69,8,46,100,128,56,46,179,54,69,33,35,52,58,71,152,68,0,62,75,19,5,96,55,0,16,48,28,1,79,61,2,45,154,62,94,232